Protein 2OHC (pdb70)

Foldseek 3Di:
DQWAAEVHWIKDFPPPDDLVRCCVVQVAFDDDPSHTYHYLLSVLLCVVVVGMGTPDPCPNVVSCVVVDPQNSLVSNLLSVVQWDWDDDDQWIWTDNPPDDTAIEHEFDQQAKDFVVCLVPPPHQWYWYADPVRRIWIKGKDWDPQAADADADQAAFAWDDDPNFIWTALPGDVQAAPDDPRIGTHDVLSNCRRNVNQPPDWVSVVVNVCRVRRWRWAAPVVLVARTFICSYPPPPGRQEGEHEDDRMDGCVSVVSQQVSQVVVNHWYKYWYQDPNRIIIMTIHIDDPSD/DWEAEPNWIKAFPPPDALVVCCVPLVAFDDDDSYTYHYLLVVLLVVVVVGMGTPDDCCNVVSCVVQDPQLSLVVNQQSVVVWDWDCDPQWIWTDDPPDDIAIEHEAEQFADDDPVCLPPPPHAWYWYQDPVRRIWIKGKDWDDAAAPADADQAAFAWDDPPNFIWTALPPDPLAADDDPRIGTHDPLSNCRNNVNCVVDFLSVVVNVLRVRHWRWDALVVQVARIQTCRYNDDPGGQEGEHEADDVHGNNVVVSQQVSQVVPNHWYKYWGQDPNRIIIMTMYIDDPHD

InterPro domains:
  IPR006676 tRNA-splicing endonuclease [PTHR21227] (204-277)
  IPR006676 tRNA-splicing endonuclease [TIGR00324] (196-284)
  IPR006677 tRNA intron endonuclease, catalytic domain-like [PF01974] (205-279)
  IPR006677 tRNA intron endonuclease, catalytic domain-like [cd22363] (204-284)
  IPR011856 tRNA endonuclease-like domain superfamily [G3DSA:3.40.1350.10] (202-287)
  IPR023516 tRNA-splicing endonuclease, archaeal long subfamily [MF_01834] (1-287)
  IPR036167 tRNA intron endonuclease, catalytic domain-like superfamily [SSF53032] (204-274)
  IPR036740 tRNA intron endonuclease, N-terminal domain superfamily [SSF55267] (5-65)

Secondary structure (DSSP, 8-state):
--EEEETTEEEEESTT--HHHHHHHH---EEETTEEE--HHHHHHHHHTT-EEESSTTHHHHHHHHS-HHHHHHHHHHHTTT-EEEEETTEEEEESSSS--EEEEE--TT-EE-HHHHHS---SEEEEE-TTS-EEEEEEEE------S---------EEETTEEEEETTS-TTSSEEETTEEEE-HHHHHHHTT-TTSSHHHHHHHHHHHTT-EEEE-GGGTSSEEEESSTT-SS-SEEEEEPPSSEEHHHHHHHHHHHHHTT-EEEEEEEETTEEEEEEEEE-SS--/--EEETTEEEEESTT--HHHHHHHH--SEESSSSEE--HHHHHHHHTTTSEEESSSSHHHHHHHHS-HHHHHHHHHHHHHT-EEEE-SSEEEEESTTSPPEEEEE--TT-B--HHHHHH---SEEEEE-TTS-EEEEEEEEE-----PPP-------EEETTEEEE-TTS-TTSSEEETTEEEE-HHHHHHHTT-TTSSHHHHHHHHHHHTT-EEEE-GGGTSSEEEE-STT-SS-SEEEEE--SS-BHHHHHHHHHHHHHTT-EEEEEEEETTEEEEEEEEEE-S--

B-factor: mean 44.91, std 13.67, range [9.48, 86.43]

Radius of gyration: 30.55 Å; Cα contacts (8 Å, |Δi|>4): 1160; chains: 2; bounding box: 62×42×110 Å

Nearest PDB structures (foldseek):
  2ohe-assembly1_A  TM=9.895E-01  e=1.318E-57  Thermoplasma acidophilum DSM 1728
  5x89-assembly1_A-2  TM=7.794E-01  e=1.316E-18  Methanopyrus kandleri AV19
  1rlv-assembly1_A  TM=7.421E-01  e=1.592E-17  Archaeoglobus fulgidus
  3p1y-assembly2_D  TM=7.528E-01  e=4.115E-17  Archaeoglobus fulgidus
  1r0v-assembly2_D  TM=7.582E-01  e=2.329E-15  Archaeoglobus fulgidus DSM 4304

Structure (mmCIF, N/CA/C/O backbone):
data_2OHC
#
_entry.id   2OHC
#
_cell.length_a   57.170
_cell.length_b   57.170
_cell.length_c   459.910
_cell.angle_alpha   90.00
_cell.angle_beta   90.00
_cell.angle_gamma   90.00
#
_symmetry.space_group_name_H-M   'P 43 21 2'
#
loop_
_entity.id
_entity.type
_entity.pdbx_description
1 polymer 'tRNA-splicing endonuclease'
2 water water
#
loop_
_atom_site.group_PDB
_atom_site.id
_atom_site.type_symbol
_atom_site.label_atom_id
_atom_site.label_alt_id
_atom_site.label_comp_id
_atom_site.label_asym_id
_atom_site.label_entity_id
_atom_site.label_seq_id
_atom_site.pdbx_PDB_ins_code
_atom_site.Cartn_x
_atom_site.Cartn_y
_atom_site.Cartn_z
_atom_site.occupancy
_atom_site.B_iso_or_equiv
_atom_site.auth_seq_id
_atom_site.auth_comp_id
_atom_site.auth_asym_id
_atom_site.auth_atom_id
_atom_site.pdbx_PDB_model_num
ATOM 1 N N . MET A 1 1 ? 10.012 43.678 -498.533 1.00 56.19 1 MET A N 1
ATOM 2 C CA . MET A 1 1 ? 11.100 43.420 -499.518 1.00 55.11 1 MET A CA 1
ATOM 3 C C . MET A 1 1 ? 12.373 44.158 -499.120 1.00 55.20 1 MET A C 1
ATOM 4 O O . MET A 1 1 ? 12.345 45.076 -498.295 1.00 54.21 1 MET A O 1
ATOM 9 N N . GLU A 1 2 ? 13.494 43.741 -499.701 1.00 55.22 2 GLU A N 1
ATOM 10 C CA . GLU A 1 2 ? 14.767 44.393 -499.439 1.00 54.84 2 GLU A CA 1
ATOM 11 C C . GLU A 1 2 ? 14.763 45.570 -500.400 1.00 53.79 2 GLU A C 1
ATOM 12 O O . GLU A 1 2 ? 13.963 45.594 -501.339 1.00 54.45 2 GLU A O 1
ATOM 18 N N . GLN A 1 3 ? 15.638 46.544 -500.182 1.00 51.94 3 GLN A N 1
ATOM 19 C CA . GLN A 1 3 ? 15.642 47.716 -501.040 1.00 49.90 3 GLN A CA 1
ATOM 20 C C . GLN A 1 3 ? 17.008 48.265 -501.405 1.00 49.25 3 GLN A C 1
ATOM 21 O O . GLN A 1 3 ? 18.046 47.706 -501.048 1.00 48.51 3 GLN A O 1
ATOM 27 N N . GLY A 1 4 ? 16.986 49.383 -502.122 1.00 48.30 4 GLY A N 1
ATOM 28 C CA . GLY A 1 4 ? 18.213 50.026 -502.546 1.00 48.39 4 GLY A CA 1
ATOM 29 C C . GLY A 1 4 ? 17.921 51.431 -503.022 1.00 49.15 4 GLY A C 1
ATOM 30 O O . GLY A 1 4 ? 16.816 51.944 -502.821 1.00 48.63 4 GLY A O 1
ATOM 31 N N . ILE A 1 5 ? 18.907 52.057 -503.656 1.00 49.48 5 ILE A N 1
ATOM 32 C CA . ILE A 1 5 ? 18.738 53.415 -504.158 1.00 51.17 5 ILE A CA 1
ATOM 33 C C . ILE A 1 5 ? 19.555 53.660 -505.415 1.00 52.38 5 ILE A C 1
ATOM 34 O O . ILE A 1 5 ? 20.704 53.229 -505.505 1.00 52.37 5 ILE A O 1
ATOM 39 N N . CYS A 1 6 ? 18.937 54.336 -506.383 1.00 54.55 6 CYS A N 1
ATOM 40 C CA . CYS A 1 6 ? 19.579 54.685 -507.652 1.00 57.57 6 CYS A CA 1
ATOM 41 C C . CYS A 1 6 ? 19.625 56.196 -507.695 1.00 59.02 6 CYS A C 1
ATOM 42 O O . CYS A 1 6 ? 18.596 56.858 -507.862 1.00 59.65 6 CYS A O 1
ATOM 45 N N . GLY A 1 7 ? 20.820 56.747 -507.544 1.00 59.71 7 GLY A N 1
ATOM 46 C CA . GLY A 1 7 ? 20.929 58.186 -507.539 1.00 60.73 7 GLY A CA 1
ATOM 47 C C . GLY A 1 7 ? 20.192 58.626 -506.293 1.00 61.45 7 GLY A C 1
ATOM 48 O O . GLY A 1 7 ? 20.792 58.736 -505.223 1.00 62.91 7 GLY A O 1
ATOM 49 N N . SER A 1 8 ? 18.889 58.854 -506.417 1.00 59.97 8 SER A N 1
ATOM 50 C CA . SER A 1 8 ? 18.095 59.274 -505.271 1.00 59.38 8 SER A CA 1
ATOM 51 C C . SER A 1 8 ? 16.725 58.612 -505.302 1.00 58.43 8 SER A C 1
ATOM 52 O O . SER A 1 8 ? 15.769 59.095 -504.689 1.00 58.81 8 SER A O 1
ATOM 55 N N . HIS A 1 9 ? 16.636 57.496 -506.014 1.00 56.23 9 HIS A N 1
ATOM 56 C CA . HIS A 1 9 ? 15.378 56.777 -506.133 1.00 53.44 9 HIS A CA 1
ATOM 57 C C . HIS A 1 9 ? 15.396 55.480 -505.335 1.00 50.86 9 HIS A C 1
ATOM 58 O O . HIS A 1 9 ? 16.360 54.715 -505.391 1.00 48.38 9 HIS A O 1
ATOM 65 N N . VAL A 1 10 ? 14.328 55.241 -504.585 1.00 48.48 10 VAL A N 1
ATOM 66 C CA . VAL A 1 10 ? 14.234 54.024 -503.794 1.00 47.47 10 VAL A CA 1
ATOM 67 C C . VAL A 1 10 ? 13.521 52.937 -504.574 1.00 46.18 10 VAL A C 1
ATOM 68 O O . VAL A 1 10 ? 12.477 53.174 -505.178 1.00 46.38 10 VAL A O 1
ATOM 72 N N . PHE A 1 11 ? 14.090 51.740 -504.547 1.00 44.52 11 PHE A N 1
ATOM 73 C CA . PHE A 1 11 ? 13.506 50.603 -505.235 1.00 42.84 11 PHE A CA 1
ATOM 74 C C . PHE A 1 11 ? 13.504 49.405 -504.297 1.00 43.90 11 PHE A C 1
ATOM 75 O O . PHE A 1 11 ? 14.402 49.245 -503.468 1.00 44.39 11 PHE A O 1
ATOM 83 N N . PHE A 1 12 ? 12.494 48.560 -504.434 1.00 44.51 12 PHE A N 1
ATOM 84 C CA . PHE A 1 12 ? 12.394 47.375 -503.607 1.00 45.19 12 PHE A CA 1
ATOM 85 C C . PHE A 1 12 ? 12.631 46.150 -504.475 1.00 45.28 12 PHE A C 1
ATOM 86 O O . PHE A 1 12 ? 12.208 46.111 -505.628 1.00 45.88 12 PHE A O 1
ATOM 94 N N . ILE A 1 13 ? 13.311 45.150 -503.926 1.00 45.19 13 ILE A N 1
ATOM 95 C CA . ILE A 1 13 ? 13.585 43.936 -504.682 1.00 45.13 13 ILE A CA 1
ATOM 96 C C . ILE A 1 13 ? 12.379 43.006 -504.593 1.00 43.97 13 ILE A C 1
ATOM 97 O O . ILE A 1 13 ? 11.899 42.690 -503.512 1.00 45.20 13 ILE A O 1
ATOM 102 N N . GLU A 1 14 ? 11.898 42.592 -505.758 1.00 44.05 14 GLU A N 1
ATOM 103 C CA . GLU A 1 14 ? 10.725 41.739 -505.898 1.00 45.32 14 GLU A CA 1
ATOM 104 C C . GLU A 1 14 ? 10.935 40.261 -505.601 1.00 45.16 14 GLU A C 1
ATOM 105 O O . GLU A 1 14 ? 12.060 39.783 -505.459 1.00 44.14 14 GLU A O 1
ATOM 111 N N . ASP A 1 15 ? 9.816 39.546 -505.524 1.00 45.66 15 ASP A N 1
ATOM 112 C CA . ASP A 1 15 ? 9.795 38.109 -505.297 1.00 45.54 15 ASP A CA 1
ATOM 113 C C . ASP A 1 15 ? 10.676 37.649 -504.136 1.00 45.02 15 ASP A C 1
ATOM 114 O O . ASP A 1 15 ? 11.210 36.538 -504.142 1.00 44.03 15 ASP A O 1
ATOM 119 N N . GLY A 1 16 ? 10.821 38.517 -503.142 1.00 43.71 16 GLY A N 1
ATOM 120 C CA . GLY A 1 16 ? 11.613 38.186 -501.974 1.00 42.56 16 GLY A CA 1
ATOM 121 C C . GLY A 1 16 ? 13.034 37.739 -502.236 1.00 42.19 16 GLY A C 1
ATOM 122 O O . GLY A 1 16 ? 13.534 36.826 -501.580 1.00 43.61 16 GLY A O 1
ATOM 123 N N . LYS A 1 17 ? 13.697 38.375 -503.191 1.00 41.29 17 LYS A N 1
ATOM 124 C CA . LYS A 1 17 ? 15.068 38.020 -503.498 1.00 38.87 17 LYS A CA 1
ATOM 125 C C . LYS A 1 17 ? 16.016 38.783 -502.583 1.00 37.77 17 LYS A C 1
ATOM 126 O O . LYS A 1 17 ? 15.671 39.826 -502.037 1.00 37.82 17 LYS A O 1
ATOM 132 N N . SER A 1 18 ? 17.215 38.253 -502.411 1.00 37.44 18 SER A N 1
ATOM 133 C CA . SER A 1 18 ? 18.207 38.904 -501.574 1.00 37.55 18 SER A CA 1
ATOM 134 C C . SER A 1 18 ? 19.038 39.828 -502.456 1.00 37.60 18 SER A C 1
ATOM 135 O O . SER A 1 18 ? 19.104 39.647 -503.673 1.00 36.96 18 SER A O 1
ATOM 138 N N . LYS A 1 19 ? 19.668 40.820 -501.837 1.00 38.82 19 LYS A N 1
ATOM 139 C CA . LYS A 1 19 ? 20.502 41.759 -502.565 1.00 38.48 19 LYS A CA 1
ATOM 140 C C . LYS A 1 19 ? 21.696 41.010 -503.126 1.00 39.95 19 LYS A C 1
ATOM 141 O O . LYS A 1 19 ? 22.149 41.281 -504.237 1.00 41.95 19 LYS A O 1
ATOM 147 N N . ASN A 1 20 ? 22.212 40.058 -502.364 1.00 40.20 20 ASN A N 1
ATOM 148 C CA . ASN A 1 20 ? 23.339 39.286 -502.856 1.00 41.26 20 ASN A CA 1
ATOM 149 C C . ASN A 1 20 ? 22.895 38.436 -504.025 1.00 39.05 20 ASN A C 1
ATOM 150 O O . ASN A 1 20 ? 23.711 38.067 -504.858 1.00 39.58 20 ASN A O 1
ATOM 155 N N . TYR A 1 21 ? 21.601 38.129 -504.088 1.00 38.19 21 TYR A N 1
ATOM 156 C CA . TYR A 1 21 ? 21.071 37.324 -505.187 1.00 38.07 21 TYR A CA 1
ATOM 157 C C . TYR A 1 21 ? 21.145 38.143 -506.466 1.00 37.73 21 TYR A C 1
ATOM 158 O O . TYR A 1 21 ? 21.596 37.665 -507.508 1.00 39.23 21 TYR A O 1
ATOM 167 N N . ILE A 1 22 ? 20.700 39.386 -506.380 1.00 37.32 22 ILE A N 1
ATOM 168 C CA . ILE A 1 22 ? 20.738 40.283 -507.526 1.00 37.08 22 ILE A CA 1
ATOM 169 C C . ILE A 1 22 ? 22.186 40.437 -507.992 1.00 35.42 22 ILE A C 1
ATOM 170 O O . ILE A 1 22 ? 22.492 40.265 -509.174 1.00 35.34 22 ILE A O 1
ATOM 175 N N . ILE A 1 23 ? 23.071 40.758 -507.053 1.00 34.08 23 ILE A N 1
ATOM 176 C CA . ILE A 1 23 ? 24.479 40.938 -507.364 1.00 34.87 23 ILE A CA 1
ATOM 177 C C . ILE A 1 23 ? 25.058 39.669 -507.983 1.00 35.13 23 ILE A C 1
ATOM 178 O O . ILE A 1 23 ? 25.840 39.722 -508.935 1.00 34.58 23 ILE A O 1
ATOM 183 N N . GLY A 1 24 ? 24.660 38.524 -507.441 1.00 34.37 24 GLY A N 1
ATOM 184 C CA . GLY A 1 24 ? 25.159 37.272 -507.956 1.00 33.53 24 GLY A CA 1
ATOM 185 C C . GLY A 1 24 ? 24.702 36.972 -509.368 1.00 33.54 24 GLY A C 1
ATOM 186 O O . GLY A 1 24 ? 25.517 36.645 -510.236 1.00 31.75 24 GLY A O 1
ATOM 187 N N . LYS A 1 25 ? 23.397 37.078 -509.606 1.00 34.01 25 LYS A N 1
ATOM 188 C CA . LYS A 1 25 ? 22.851 36.781 -510.927 1.00 35.19 25 LYS A CA 1
ATOM 189 C C . LYS A 1 25 ? 23.142 37.826 -511.995 1.00 35.80 25 LYS A C 1
ATOM 190 O O . LYS A 1 25 ? 23.633 37.493 -513.067 1.00 34.49 25 LYS A O 1
ATOM 196 N N . TYR A 1 26 ? 22.851 39.090 -511.715 1.00 36.97 26 TYR A N 1
ATOM 197 C CA . TYR A 1 26 ? 23.066 40.112 -512.730 1.00 39.31 26 TYR A CA 1
ATOM 198 C C . TYR A 1 26 ? 24.431 40.792 -512.714 1.00 40.31 26 TYR A C 1
ATOM 199 O O . TYR A 1 26 ? 24.748 41.578 -513.608 1.00 38.54 26 TYR A O 1
ATOM 208 N N . LYS A 1 27 ? 25.241 40.479 -511.709 1.00 43.27 27 LYS A N 1
ATOM 209 C CA . LYS A 1 27 ? 26.575 41.050 -511.606 1.00 45.55 27 LYS A CA 1
ATOM 210 C C . LYS A 1 27 ? 26.620 42.577 -511.590 1.00 46.62 27 LYS A C 1
ATOM 211 O O . LYS A 1 27 ? 27.470 43.177 -512.258 1.00 45.84 27 LYS A O 1
ATOM 217 N N . ILE A 1 28 ? 25.707 43.208 -510.855 1.00 47.22 28 ILE A N 1
ATOM 218 C CA . ILE A 1 28 ? 25.715 44.664 -510.763 1.00 49.01 28 ILE A CA 1
ATOM 219 C C . ILE A 1 28 ? 25.341 45.142 -509.363 1.00 49.85 28 ILE A C 1
ATOM 220 O O . ILE A 1 28 ? 24.697 44.421 -508.601 1.00 49.06 28 ILE A O 1
ATOM 225 N N . GLY A 1 29 ? 25.762 46.361 -509.036 1.00 51.00 29 GLY A N 1
ATOM 226 C CA . GLY A 1 29 ? 25.464 46.931 -507.736 1.00 51.86 29 GLY A CA 1
ATOM 227 C C . GLY A 1 29 ? 26.373 46.450 -506.622 1.00 53.54 29 GLY A C 1
ATOM 228 O O . GLY A 1 29 ? 26.990 45.389 -506.714 1.00 53.84 29 GLY A O 1
ATOM 229 N N . TYR A 1 30 ? 26.461 47.249 -505.565 1.00 54.97 30 TYR A N 1
ATOM 230 C CA . TYR A 1 30 ? 27.273 46.914 -504.403 1.00 55.25 30 TYR A CA 1
ATOM 231 C C . TYR A 1 30 ? 26.473 47.256 -503.162 1.00 56.31 30 TYR A C 1
ATOM 232 O O . TYR A 1 30 ? 25.626 48.147 -503.190 1.00 56.32 30 TYR A O 1
ATOM 241 N N . LEU A 1 31 ? 26.744 46.546 -502.072 1.00 58.16 31 LEU A N 1
ATOM 242 C CA . LEU A 1 31 ? 26.040 46.787 -500.822 1.00 58.00 31 LEU A CA 1
ATOM 243 C C . LEU A 1 31 ? 26.575 48.018 -500.104 1.00 58.53 31 LEU A C 1
ATOM 244 O O . LEU A 1 31 ? 27.766 48.337 -500.174 1.00 58.01 31 LEU A O 1
ATOM 249 N N . SER A 1 32 ? 25.670 48.715 -499.428 1.00 58.78 32 SER A N 1
ATOM 250 C CA . SER A 1 32 ? 26.016 49.910 -498.677 1.00 59.19 32 SER A CA 1
ATOM 251 C C . SER A 1 32 ? 24.957 50.168 -497.614 1.00 59.56 32 SER A C 1
ATOM 252 O O . SER A 1 32 ? 23.880 50.705 -497.901 1.00 60.35 32 SER A O 1
ATOM 255 N N . GLY A 1 33 ? 25.268 49.757 -496.388 1.00 59.52 33 GLY A N 1
ATOM 256 C CA . GLY A 1 33 ? 24.361 49.963 -495.277 1.00 58.85 33 GLY A CA 1
ATOM 257 C C . GLY A 1 33 ? 22.964 49.418 -495.471 1.00 58.74 33 GLY A C 1
ATOM 258 O O . GLY A 1 33 ? 21.977 50.141 -495.273 1.00 58.68 33 GLY A O 1
ATOM 259 N N . ASP A 1 34 ? 22.880 48.148 -495.863 1.00 58.05 34 ASP A N 1
ATOM 260 C CA . ASP A 1 34 ? 21.599 47.478 -496.062 1.00 58.24 34 ASP A CA 1
ATOM 261 C C . ASP A 1 34 ? 20.853 47.920 -497.333 1.00 57.85 34 ASP A C 1
ATOM 262 O O . ASP A 1 34 ? 19.787 47.391 -497.654 1.00 57.34 34 ASP A O 1
ATOM 267 N N . ASN A 1 35 ? 21.414 48.889 -498.051 1.00 56.56 35 ASN A N 1
ATOM 268 C CA . ASN A 1 35 ? 20.810 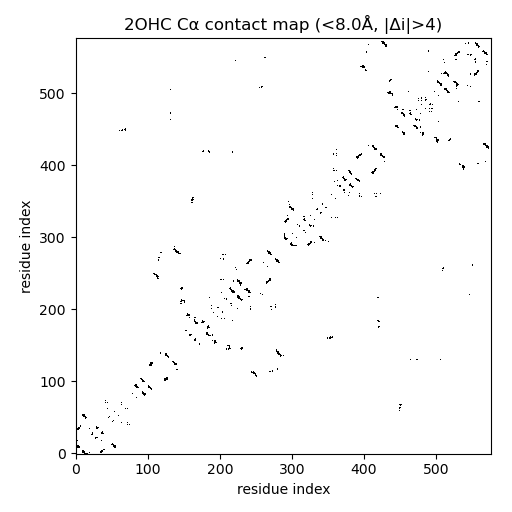49.369 -499.294 1.00 54.60 35 ASN A CA 1
ATOM 269 C C . ASN A 1 35 ? 21.624 48.866 -500.478 1.00 52.12 35 ASN A C 1
ATOM 270 O O . ASN A 1 35 ? 22.854 48.967 -500.469 1.00 51.96 35 ASN A O 1
ATOM 275 N N . LEU A 1 36 ? 20.956 48.308 -501.485 1.00 49.33 36 LEU A N 1
ATOM 276 C CA . LEU A 1 36 ? 21.677 47.867 -502.673 1.00 46.34 36 LEU A CA 1
ATOM 277 C C . LEU A 1 36 ? 21.754 49.117 -503.534 1.00 44.51 36 LEU A C 1
ATOM 278 O O . LEU A 1 36 ? 20.729 49.739 -503.815 1.00 42.69 36 LEU A O 1
ATOM 283 N N . ILE A 1 37 ? 22.963 49.501 -503.931 1.00 43.23 37 ILE A N 1
ATOM 284 C CA . ILE A 1 37 ? 23.136 50.698 -504.744 1.00 42.76 37 ILE A CA 1
ATOM 285 C C . ILE A 1 37 ? 23.408 50.394 -506.205 1.00 42.18 37 ILE A C 1
ATOM 286 O O . ILE A 1 37 ? 24.341 49.656 -506.544 1.00 41.42 37 ILE A O 1
ATOM 291 N N . LEU A 1 38 ? 22.582 50.991 -507.061 1.00 40.43 38 LEU A N 1
ATOM 292 C CA . LEU A 1 38 ? 22.676 50.816 -508.508 1.00 39.05 38 LEU A CA 1
ATOM 293 C C . LEU A 1 38 ? 22.675 52.163 -509.229 1.00 38.63 38 LEU A C 1
ATOM 294 O O . LEU A 1 38 ? 22.045 53.122 -508.774 1.00 36.54 38 LEU A O 1
ATOM 299 N N . ASP A 1 39 ? 23.388 52.219 -510.355 1.00 38.30 39 ASP A N 1
ATOM 300 C CA . ASP A 1 39 ? 23.459 53.416 -511.187 1.00 38.30 39 ASP A CA 1
ATOM 301 C C . ASP A 1 39 ? 22.216 53.381 -512.087 1.00 36.88 39 ASP A C 1
ATOM 302 O O . ASP A 1 39 ? 21.535 52.359 -512.167 1.00 36.27 39 ASP A O 1
ATOM 307 N N . PRO A 1 40 ? 21.907 54.484 -512.781 1.00 36.92 40 PRO A N 1
ATOM 308 C CA . PRO A 1 40 ? 20.718 54.471 -513.643 1.00 37.63 40 PRO A CA 1
ATOM 309 C C . PRO A 1 40 ? 20.575 53.250 -514.559 1.00 38.32 40 PRO A C 1
ATOM 310 O O . PRO A 1 40 ? 19.543 52.572 -514.548 1.00 39.17 40 PRO A O 1
ATOM 314 N N . TYR A 1 41 ? 21.607 52.954 -515.337 1.00 38.70 41 TYR A N 1
ATOM 315 C CA . TYR A 1 41 ? 21.558 51.806 -516.240 1.00 39.07 41 TYR A CA 1
ATOM 316 C C . TYR A 1 41 ? 21.131 50.522 -515.531 1.00 39.12 41 TYR A C 1
ATOM 317 O O . TYR A 1 41 ? 20.174 49.867 -515.941 1.00 39.33 41 TYR A O 1
ATOM 326 N N . GLU A 1 42 ? 21.850 50.167 -514.472 1.00 38.78 42 GLU A N 1
ATOM 327 C CA . GLU A 1 42 ? 21.564 48.958 -513.707 1.00 37.99 42 GLU A CA 1
ATOM 328 C C . GLU A 1 42 ? 20.127 48.967 -513.200 1.00 38.44 42 GLU A C 1
ATOM 329 O O . GLU A 1 42 ? 19.423 47.956 -513.249 1.00 37.18 42 GLU A O 1
ATOM 335 N N . CYS A 1 43 ? 19.709 50.124 -512.707 1.00 39.50 43 CYS A N 1
ATOM 336 C CA . CYS A 1 43 ? 18.366 50.313 -512.193 1.00 40.14 43 CYS A CA 1
ATOM 337 C C . CYS A 1 43 ? 17.345 49.982 -513.283 1.00 39.10 43 CYS A C 1
ATOM 338 O O . CYS A 1 43 ? 16.540 49.071 -513.126 1.00 37.95 43 CYS A O 1
ATOM 341 N N . LEU A 1 44 ? 17.379 50.729 -514.388 1.00 39.01 44 LEU A N 1
ATOM 342 C CA . LEU A 1 44 ? 16.441 50.499 -515.494 1.00 36.59 44 LEU A CA 1
ATOM 343 C C . LEU A 1 44 ? 16.489 49.050 -515.943 1.00 35.63 44 LEU A C 1
ATOM 344 O O . LEU A 1 44 ? 15.461 48.436 -516.197 1.00 35.25 44 LEU A O 1
ATOM 349 N N . TYR A 1 45 ? 17.698 48.511 -516.032 1.00 35.33 45 TYR A N 1
ATOM 350 C CA . TYR A 1 45 ? 17.911 47.134 -516.455 1.00 36.15 45 TYR A CA 1
ATOM 351 C C . TYR A 1 45 ? 17.129 46.136 -515.582 1.00 35.42 45 TYR A C 1
ATOM 352 O O . TYR A 1 45 ? 16.406 45.277 -516.101 1.00 34.59 45 TYR A O 1
ATOM 361 N N . LEU A 1 46 ? 17.268 46.255 -514.262 1.00 34.74 46 LEU A N 1
ATOM 362 C CA . LEU A 1 46 ? 16.576 45.352 -513.346 1.00 35.17 46 LEU A CA 1
ATOM 363 C C . LEU A 1 46 ? 15.069 45.543 -513.383 1.00 35.01 46 LEU A C 1
ATOM 364 O O . LEU A 1 46 ? 14.306 44.577 -513.292 1.00 33.43 46 LEU A O 1
ATOM 369 N N . TYR A 1 47 ? 14.643 46.794 -513.504 1.00 34.46 47 TYR A N 1
ATOM 370 C CA . TYR A 1 47 ? 13.225 47.092 -513.558 1.00 35.65 47 TYR A CA 1
ATOM 371 C C . TYR A 1 47 ? 12.601 46.384 -514.754 1.00 35.97 47 TYR A C 1
ATOM 372 O O . TYR A 1 47 ? 11.592 45.696 -514.608 1.00 35.01 47 TYR A O 1
ATOM 381 N N . PHE A 1 48 ? 13.206 46.551 -515.932 1.00 35.32 48 PHE A N 1
ATOM 382 C CA . PHE A 1 48 ? 12.700 45.914 -517.150 1.00 35.50 48 PHE A CA 1
ATOM 383 C C . PHE A 1 48 ? 12.672 44.395 -517.041 1.00 37.45 48 PHE A C 1
ATOM 384 O O . PHE A 1 48 ? 12.000 43.723 -517.829 1.00 39.76 48 PHE A O 1
ATOM 392 N N . LYS A 1 49 ? 13.423 43.857 -516.084 1.00 38.79 49 LYS A N 1
ATOM 393 C CA . LYS A 1 49 ? 13.463 42.414 -515.857 1.00 39.87 49 LYS A CA 1
ATOM 394 C C . LYS A 1 49 ? 12.337 42.061 -514.892 1.00 40.59 49 LYS A C 1
ATOM 395 O O . LYS A 1 49 ? 12.121 40.891 -514.567 1.00 42.08 49 LYS A O 1
ATOM 401 N N . GLY A 1 50 ? 11.627 43.088 -514.436 1.00 39.99 50 GLY A N 1
ATOM 402 C CA . GLY A 1 50 ? 10.541 42.887 -513.496 1.00 40.19 50 GLY A CA 1
ATOM 403 C C . GLY A 1 50 ? 11.034 42.457 -512.123 1.00 41.35 50 GLY A C 1
ATOM 404 O O . GLY A 1 50 ? 10.251 41.940 -511.323 1.00 42.09 50 GLY A O 1
ATOM 405 N N . ARG A 1 51 ? 12.320 42.675 -511.842 1.00 41.87 51 ARG A N 1
ATOM 406 C CA . ARG A 1 51 ? 12.912 42.284 -510.561 1.00 42.53 51 ARG A CA 1
ATOM 407 C C . ARG A 1 51 ? 12.856 43.333 -509.454 1.00 42.88 51 ARG A C 1
ATOM 408 O O . ARG A 1 51 ? 13.017 43.003 -508.281 1.00 42.65 51 ARG A O 1
ATOM 416 N N . ILE A 1 52 ? 12.644 44.592 -509.820 1.00 42.54 52 ILE A N 1
ATOM 417 C CA . ILE A 1 52 ? 12.561 45.652 -508.827 1.00 42.54 52 ILE A CA 1
ATOM 418 C C . ILE A 1 52 ? 11.360 46.535 -509.109 1.00 45.62 52 ILE A C 1
ATOM 419 O O . ILE A 1 52 ? 10.813 46.528 -510.212 1.00 45.84 52 ILE A O 1
ATOM 424 N N . SER A 1 53 ? 10.950 47.290 -508.099 1.00 47.77 53 SER A N 1
ATOM 425 C CA . SER A 1 53 ? 9.833 48.211 -508.232 1.00 49.57 53 SER A CA 1
ATOM 426 C C . SER A 1 53 ? 10.246 49.492 -507.529 1.00 49.13 53 SER A C 1
ATOM 427 O O . SER A 1 53 ? 11.051 49.470 -506.596 1.00 50.24 53 SER A O 1
ATOM 430 N N . PHE A 1 54 ? 9.708 50.613 -507.984 1.00 49.97 54 PHE A N 1
ATOM 431 C CA . PHE A 1 54 ? 10.058 51.896 -507.402 1.00 50.78 54 PHE A CA 1
ATOM 432 C C . PHE A 1 54 ? 9.020 52.400 -506.416 1.00 50.91 54 PHE A C 1
ATOM 433 O O . PHE A 1 54 ? 7.813 52.261 -506.628 1.00 50.98 54 PHE A O 1
ATOM 441 N N . GLN A 1 55 ? 9.505 52.975 -505.325 1.00 50.62 55 GLN A N 1
ATOM 442 C CA . GLN A 1 55 ? 8.626 53.519 -504.311 1.00 51.99 55 GLN A CA 1
ATOM 443 C C . GLN A 1 55 ? 7.835 54.630 -504.987 1.00 53.26 55 GLN A C 1
ATOM 444 O O . GLN A 1 55 ? 6.599 54.636 -504.972 1.00 54.40 55 GLN A O 1
ATOM 450 N N . ASN A 1 56 ? 8.562 55.556 -505.605 1.00 53.48 56 ASN A N 1
ATOM 451 C CA . ASN A 1 56 ? 7.947 56.678 -506.295 1.00 53.36 56 ASN A CA 1
ATOM 452 C C . ASN A 1 56 ? 7.595 56.289 -507.727 1.00 54.11 56 ASN A C 1
ATOM 453 O O . ASN A 1 56 ? 8.452 55.828 -508.484 1.00 54.13 56 ASN A O 1
ATOM 458 N N . SER A 1 57 ? 6.335 56.492 -508.097 1.00 54.14 57 SER A N 1
ATOM 459 C CA . SER A 1 57 ? 5.855 56.142 -509.429 1.00 53.71 57 SER A CA 1
ATOM 460 C C . SER A 1 57 ? 6.538 56.893 -510.579 1.00 53.71 57 SER A C 1
ATOM 461 O O . SER A 1 57 ? 6.593 56.392 -511.704 1.00 54.30 57 SER A O 1
ATOM 464 N N . ASP A 1 58 ? 7.066 58.082 -510.302 1.00 53.00 58 ASP A N 1
ATOM 465 C CA . ASP A 1 58 ? 7.724 58.868 -511.340 1.00 52.74 58 ASP A CA 1
ATOM 466 C C . ASP A 1 58 ? 9.215 58.591 -511.465 1.00 51.96 58 ASP A C 1
ATOM 467 O O . ASP A 1 58 ? 9.908 59.238 -512.254 1.00 52.00 58 ASP A O 1
ATOM 472 N N . SER A 1 59 ? 9.714 57.627 -510.701 1.00 49.67 59 SER A N 1
ATOM 473 C CA . SER A 1 59 ? 11.130 57.312 -510.754 1.00 47.55 59 SER A CA 1
ATOM 474 C C . SER A 1 59 ? 11.523 56.606 -512.041 1.00 45.59 59 SER A C 1
ATOM 475 O O . SER A 1 59 ? 12.614 56.826 -512.570 1.00 43.99 59 SER A O 1
ATOM 478 N N . PHE A 1 60 ? 10.636 55.762 -512.554 1.00 44.16 60 PHE A N 1
ATOM 479 C CA . PHE A 1 60 ? 10.942 55.050 -513.781 1.00 42.52 60 PHE A CA 1
ATOM 480 C C . PHE A 1 60 ? 11.221 56.002 -514.931 1.00 41.97 60 PHE A C 1
ATOM 481 O O . PHE A 1 60 ? 12.321 56.008 -515.479 1.00 43.19 60 PHE A O 1
ATOM 489 N N . ARG A 1 61 ? 10.241 56.813 -515.304 1.00 42.45 61 ARG A N 1
ATOM 490 C CA . ARG A 1 61 ? 10.464 57.728 -516.415 1.00 43.15 61 ARG A CA 1
ATOM 491 C C . ARG A 1 61 ? 11.601 58.706 -516.179 1.00 42.73 61 ARG A C 1
ATOM 492 O O . ARG A 1 61 ? 12.304 59.060 -517.118 1.00 42.73 61 ARG A O 1
ATOM 500 N N . ASP A 1 62 ? 11.795 59.152 -514.944 1.00 42.94 62 ASP A N 1
ATOM 501 C CA . ASP A 1 62 ? 12.891 60.078 -514.689 1.00 44.15 62 ASP A CA 1
ATOM 502 C C . ASP A 1 62 ? 14.221 59.409 -515.031 1.00 43.03 62 ASP A C 1
ATOM 503 O O . ASP A 1 62 ? 15.074 60.012 -515.670 1.00 43.39 62 ASP A O 1
ATOM 508 N N . LEU A 1 63 ? 14.399 58.161 -514.613 1.00 40.79 63 LEU A N 1
ATOM 509 C CA . LEU A 1 63 ? 15.636 57.453 -514.909 1.00 39.64 63 LEU A CA 1
ATOM 510 C C . LEU A 1 63 ? 15.805 57.312 -516.421 1.00 40.37 63 LEU A C 1
ATOM 511 O O . LEU A 1 63 ? 16.882 57.561 -516.969 1.00 41.04 63 LEU A O 1
ATOM 516 N N . PHE A 1 64 ? 14.731 56.909 -517.089 1.00 40.04 64 PHE A N 1
ATOM 517 C CA . PHE A 1 64 ? 14.766 56.723 -518.532 1.00 38.88 64 PHE A CA 1
ATOM 518 C C . PHE A 1 64 ? 15.048 58.019 -519.275 1.00 38.88 64 PHE A C 1
ATOM 519 O O . PHE A 1 64 ? 15.789 58.030 -520.256 1.00 40.40 64 PHE A O 1
ATOM 527 N N . ASP A 1 65 ? 14.454 59.110 -518.803 1.00 37.94 65 ASP A N 1
ATOM 528 C CA . ASP A 1 65 ? 14.654 60.418 -519.416 1.00 36.96 65 ASP A CA 1
ATOM 529 C C . ASP A 1 65 ? 16.108 60.864 -519.299 1.00 36.18 65 ASP A C 1
ATOM 530 O O . ASP A 1 65 ? 16.635 61.532 -520.188 1.00 37.74 65 ASP A O 1
ATOM 535 N N . THR A 1 66 ? 16.750 60.490 -518.197 1.00 34.87 66 THR A N 1
ATOM 536 C CA . THR A 1 66 ? 18.073 61.006 -517.869 1.00 33.19 66 THR A CA 1
ATOM 537 C C . THR A 1 66 ? 19.170 60.130 -518.465 1.00 32.32 66 THR A C 1
ATOM 538 O O . THR A 1 66 ? 19.993 60.598 -519.252 1.00 31.69 66 THR A O 1
ATOM 542 N N . VAL A 1 67 ? 19.175 58.856 -518.085 1.00 32.67 67 VAL A N 1
ATOM 543 C CA . VAL A 1 67 ? 19.501 57.781 -519.013 1.00 33.83 67 VAL A CA 1
ATOM 544 C C . VAL A 1 67 ? 18.583 57.805 -520.230 1.00 34.44 67 VAL A C 1
ATOM 545 O O . VAL A 1 67 ? 17.360 57.863 -520.096 1.00 41.65 67 VAL A O 1
ATOM 549 N N . THR A 1 68 ? 19.179 57.760 -521.417 1.00 31.89 68 THR A N 1
ATOM 550 C CA . THR A 1 68 ? 18.421 57.842 -522.660 1.00 27.94 68 THR A CA 1
ATOM 551 C C . THR A 1 68 ? 18.131 56.454 -523.221 1.00 27.18 68 THR A C 1
ATOM 552 O O . THR A 1 68 ? 18.865 55.502 -522.959 1.00 25.52 68 THR A O 1
ATOM 556 N N . PHE A 1 69 ? 17.055 56.347 -523.994 1.00 27.40 69 PHE A N 1
ATOM 557 C CA . PHE A 1 69 ? 16.740 55.111 -524.702 1.00 28.23 69 PHE A CA 1
ATOM 558 C C . PHE A 1 69 ? 17.947 54.599 -525.481 1.00 29.69 69 PHE A C 1
ATOM 559 O O . PHE A 1 69 ? 18.324 53.433 -525.365 1.00 29.87 69 PHE A O 1
ATOM 567 N N . ASP A 1 70 ? 18.549 55.479 -526.275 1.00 32.26 70 ASP A N 1
ATOM 568 C CA . ASP A 1 70 ? 19.707 55.114 -527.086 1.00 35.76 70 ASP A CA 1
ATOM 569 C C . ASP A 1 70 ? 20.825 54.484 -526.256 1.00 36.15 70 ASP A C 1
ATOM 570 O O . ASP A 1 70 ? 21.334 53.415 -526.591 1.00 35.98 70 ASP A O 1
ATOM 575 N N . ARG A 1 71 ? 21.204 55.136 -525.166 1.00 35.90 71 ARG A N 1
ATOM 576 C CA . ARG A 1 71 ? 22.274 54.599 -524.338 1.00 35.59 71 ARG A CA 1
ATOM 577 C C . ARG A 1 71 ? 21.814 53.370 -523.559 1.00 35.87 71 ARG A C 1
ATOM 578 O O . ARG A 1 71 ? 22.578 52.415 -523.367 1.00 36.16 71 ARG A O 1
ATOM 586 N N . TYR A 1 72 ? 20.566 53.388 -523.105 1.00 34.52 72 TYR A N 1
ATOM 587 C CA . TYR A 1 72 ? 20.072 52.260 -522.342 1.00 33.53 72 TYR A CA 1
ATOM 588 C C . TYR A 1 72 ? 20.121 50.972 -523.135 1.00 31.62 72 TYR A C 1
ATOM 589 O O . TYR A 1 72 ? 20.585 49.951 -522.639 1.00 32.07 72 TYR A O 1
ATOM 598 N N . VAL A 1 73 ? 19.621 51.017 -524.362 1.00 31.75 73 VAL A N 1
ATOM 599 C CA . VAL A 1 73 ? 19.606 49.833 -525.209 1.00 30.66 73 VAL A CA 1
ATOM 600 C C . VAL A 1 73 ? 21.011 49.288 -525.385 1.00 31.21 73 VAL A C 1
ATOM 601 O O . VAL A 1 73 ? 21.221 48.086 -525.290 1.00 31.98 73 VAL A O 1
ATOM 605 N N . ALA A 1 74 ? 21.975 50.172 -525.627 1.00 31.97 74 ALA A N 1
ATOM 606 C CA . ALA A 1 74 ? 23.367 49.755 -525.784 1.00 33.28 74 ALA A CA 1
ATOM 607 C C . ALA A 1 74 ? 23.809 48.975 -524.546 1.00 34.74 74 ALA A C 1
ATOM 608 O O . ALA A 1 74 ? 24.540 47.994 -524.632 1.00 35.68 74 ALA A O 1
ATOM 610 N N . TYR A 1 75 ? 23.357 49.425 -523.384 1.00 36.02 75 TYR A N 1
ATOM 611 C CA . TYR A 1 75 ? 23.691 48.763 -522.142 1.00 38.23 75 TYR A CA 1
ATOM 612 C C . TYR A 1 75 ? 22.965 47.420 -522.064 1.00 39.31 75 TYR A C 1
ATOM 613 O O . TYR A 1 75 ? 23.585 46.368 -521.929 1.00 40.09 75 TYR A O 1
ATOM 622 N N . GLU A 1 76 ? 21.647 47.458 -522.166 1.00 40.18 76 GLU A N 1
ATOM 623 C CA . GLU A 1 76 ? 20.865 46.241 -522.082 1.00 42.02 76 GLU A CA 1
ATOM 624 C C . GLU A 1 76 ? 21.407 45.147 -522.984 1.00 43.68 76 GLU A C 1
ATOM 625 O O . GLU A 1 76 ? 21.649 44.027 -522.536 1.00 45.13 76 GLU A O 1
ATOM 631 N N . ILE A 1 77 ? 21.584 45.474 -524.260 1.00 44.50 77 ILE A N 1
ATOM 632 C CA . ILE A 1 77 ? 22.098 44.515 -525.223 1.00 45.54 77 ILE A CA 1
ATOM 633 C C . ILE A 1 77 ? 23.384 43.878 -524.719 1.00 46.23 77 ILE A C 1
ATOM 634 O O . ILE A 1 77 ? 23.485 42.654 -524.647 1.00 46.63 77 ILE A O 1
ATOM 639 N N . LEU A 1 78 ? 24.356 44.706 -524.353 1.00 47.25 78 LEU A N 1
ATOM 640 C CA . LEU A 1 78 ? 25.631 44.194 -523.859 1.00 48.92 78 LEU A CA 1
ATOM 641 C C . LEU A 1 78 ? 25.454 43.237 -522.679 1.00 49.52 78 LEU A C 1
ATOM 642 O O . LEU A 1 78 ? 26.043 42.153 -522.659 1.00 50.02 78 LEU A O 1
ATOM 647 N N . LYS A 1 79 ? 24.652 43.634 -521.696 1.00 49.79 79 LYS A N 1
ATOM 648 C CA . LYS A 1 79 ? 24.406 42.779 -520.538 1.00 50.54 79 LYS A CA 1
ATOM 649 C C . LYS A 1 79 ? 23.808 41.456 -521.008 1.00 50.33 79 LYS A C 1
ATOM 650 O O . LYS A 1 79 ? 24.339 40.385 -520.714 1.00 48.75 79 LYS A O 1
ATOM 656 N N . ASN A 1 80 ? 22.706 41.541 -521.751 1.00 50.80 80 ASN A N 1
ATOM 657 C CA . ASN A 1 80 ? 22.025 40.354 -522.250 1.00 52.64 80 ASN A CA 1
ATOM 658 C C . ASN A 1 80 ? 22.900 39.520 -523.172 1.00 54.75 80 ASN A C 1
ATOM 659 O O . ASN A 1 80 ? 22.416 38.627 -523.865 1.00 55.80 80 ASN A O 1
ATOM 664 N N . LYS A 1 81 ? 24.192 39.819 -523.182 1.00 56.73 81 LYS A N 1
ATOM 665 C CA . LYS A 1 81 ? 25.138 39.084 -524.007 1.00 58.07 81 LYS A CA 1
ATOM 666 C C . LYS A 1 81 ? 26.155 38.384 -523.114 1.00 58.25 81 LYS A C 1
ATOM 667 O O . LYS A 1 81 ? 26.571 37.259 -523.390 1.00 58.94 81 LYS A O 1
ATOM 673 N N . GLY A 1 82 ? 26.545 39.057 -522.038 1.00 57.40 82 GLY A N 1
ATOM 674 C CA . GLY A 1 82 ? 27.497 38.474 -521.118 1.00 57.17 82 GLY A CA 1
ATOM 675 C C . GLY A 1 82 ? 28.500 39.457 -520.548 1.00 58.19 82 GLY A C 1
ATOM 676 O O . GLY A 1 82 ? 28.889 39.350 -519.386 1.00 57.64 82 GLY A O 1
ATOM 677 N N . TYR A 1 83 ? 28.917 40.424 -521.355 1.00 58.35 83 TYR A N 1
ATOM 678 C CA . TYR A 1 83 ? 29.904 41.395 -520.904 1.00 58.58 83 TYR A CA 1
ATOM 679 C C . TYR A 1 83 ? 29.472 42.102 -519.624 1.00 58.86 83 TYR A C 1
ATOM 680 O O . TYR A 1 83 ? 28.311 42.038 -519.229 1.00 59.13 83 TYR A O 1
ATOM 689 N N . ARG A 1 84 ? 30.422 42.765 -518.976 1.00 59.44 84 ARG A N 1
ATOM 690 C CA . ARG A 1 84 ? 30.145 43.521 -517.763 1.00 61.50 84 ARG A CA 1
ATOM 691 C C . ARG A 1 84 ? 30.327 44.977 -518.171 1.00 61.98 84 ARG A C 1
ATOM 692 O O . ARG A 1 84 ? 31.418 45.388 -518.572 1.00 61.95 84 ARG A O 1
ATOM 700 N N . VAL A 1 85 ? 29.256 45.755 -518.065 1.00 61.45 85 VAL A N 1
ATOM 701 C CA . VAL A 1 85 ? 29.292 47.146 -518.486 1.00 60.36 85 VAL A CA 1
ATOM 702 C C . VAL A 1 85 ? 29.403 48.196 -517.390 1.00 60.59 85 VAL A C 1
ATOM 703 O O . VAL A 1 85 ? 28.815 48.078 -516.324 1.00 60.96 85 VAL A O 1
ATOM 707 N N . LYS A 1 86 ? 30.159 49.241 -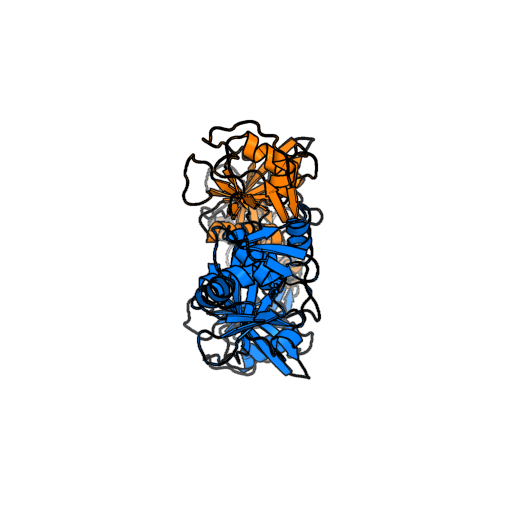517.691 1.00 62.14 86 LYS A N 1
ATOM 708 C CA . LYS A 1 86 ? 30.383 50.345 -516.776 1.00 63.84 86 LYS A CA 1
ATOM 709 C C . LYS A 1 86 ? 30.517 51.619 -517.611 1.00 64.11 86 LYS A C 1
ATOM 710 O O . LYS A 1 86 ? 31.389 51.723 -518.472 1.00 64.65 86 LYS A O 1
ATOM 716 N N . GLU A 1 87 ? 29.635 52.577 -517.361 1.00 64.27 87 GLU A N 1
ATOM 717 C CA . GLU A 1 87 ? 29.636 53.838 -518.089 1.00 64.78 87 GLU A CA 1
ATOM 718 C C . GLU A 1 87 ? 30.506 54.866 -517.395 1.00 65.50 87 GLU A C 1
ATOM 719 O O . GLU A 1 87 ? 30.738 54.791 -516.190 1.00 67.39 87 GLU A O 1
ATOM 725 N N . ASP A 1 88 ? 30.973 55.838 -518.165 1.00 65.81 88 ASP A N 1
ATOM 726 C CA . ASP A 1 88 ? 31.808 56.904 -517.638 1.00 65.83 88 ASP A CA 1
ATOM 727 C C . ASP A 1 88 ? 32.093 57.912 -518.740 1.00 65.00 88 ASP A C 1
ATOM 728 O O . ASP A 1 88 ? 32.631 57.557 -519.787 1.00 64.74 88 ASP A O 1
ATOM 733 N N . SER A 1 89 ? 31.717 59.163 -518.497 1.00 64.32 89 SER A N 1
ATOM 734 C CA . SER A 1 89 ? 31.930 60.252 -519.448 1.00 64.20 89 SER A CA 1
ATOM 735 C C . SER A 1 89 ? 31.490 59.949 -520.879 1.00 62.35 89 SER A C 1
ATOM 736 O O . SER A 1 89 ? 32.312 59.899 -521.796 1.00 61.84 89 SER A O 1
ATOM 739 N N . GLY A 1 90 ? 30.191 59.750 -521.065 1.00 60.70 90 GLY A N 1
ATOM 740 C CA . GLY A 1 90 ? 29.666 59.482 -522.393 1.00 58.78 90 GLY A CA 1
ATOM 741 C C . GLY A 1 90 ? 30.011 58.151 -523.042 1.00 56.72 90 GLY A C 1
ATOM 742 O O . GLY A 1 90 ? 29.368 57.770 -524.021 1.00 56.52 90 GLY A O 1
ATOM 743 N N . LEU A 1 91 ? 31.012 57.445 -522.523 1.00 53.97 91 LEU A N 1
ATOM 744 C CA . LEU A 1 91 ? 31.394 56.157 -523.096 1.00 51.44 91 LEU A CA 1
ATOM 745 C C . LEU A 1 91 ? 30.931 54.969 -522.269 1.00 49.46 91 LEU A C 1
ATOM 746 O O . LEU A 1 91 ? 30.710 55.077 -521.065 1.00 49.35 91 LEU A O 1
ATOM 751 N N . ILE A 1 92 ? 30.797 53.833 -522.941 1.00 47.22 92 ILE A N 1
ATOM 752 C CA . ILE A 1 92 ? 30.373 52.589 -522.324 1.00 46.82 92 ILE A CA 1
ATOM 753 C C . ILE A 1 92 ? 31.520 51.610 -522.476 1.00 49.09 92 ILE A C 1
ATOM 754 O O . ILE A 1 92 ? 32.051 51.439 -523.575 1.00 50.76 92 ILE A O 1
ATOM 759 N N . TYR A 1 93 ? 31.899 50.973 -521.370 1.00 51.73 93 TYR A N 1
ATOM 760 C CA . TYR A 1 93 ? 32.998 50.008 -521.354 1.00 52.54 93 TYR A CA 1
ATOM 761 C C . TYR A 1 93 ? 32.453 48.612 -521.111 1.00 53.52 93 TYR A C 1
ATOM 762 O O . TYR A 1 93 ? 31.534 48.440 -520.314 1.00 55.18 93 TYR A O 1
ATOM 771 N N . PHE A 1 94 ? 33.013 47.616 -521.790 1.00 54.10 94 PHE A N 1
ATOM 772 C CA . PHE A 1 94 ? 32.537 46.248 -521.622 1.00 55.51 94 PHE A CA 1
ATOM 773 C C . PHE A 1 94 ? 33.601 45.199 -521.917 1.00 58.62 94 PHE A C 1
ATOM 774 O O . PHE A 1 94 ? 34.252 45.235 -522.957 1.00 58.90 94 PHE A O 1
ATOM 782 N N . ARG A 1 95 ? 33.764 44.259 -520.990 1.00 63.27 95 ARG A N 1
ATOM 783 C CA . ARG A 1 95 ? 34.748 43.190 -52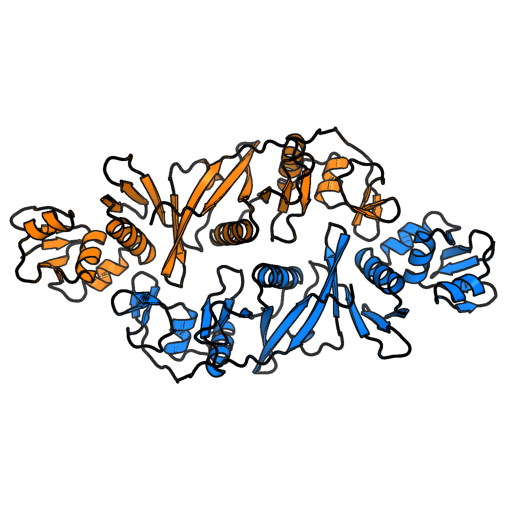1.131 1.00 67.69 95 ARG A CA 1
ATOM 784 C C . ARG A 1 95 ? 34.103 41.796 -521.121 1.00 69.50 95 ARG A C 1
ATOM 785 O O . ARG A 1 95 ? 33.526 41.375 -520.113 1.00 69.98 95 ARG A O 1
ATOM 793 N N . LYS A 1 96 ? 34.210 41.093 -522.251 1.00 71.41 96 LYS A N 1
ATOM 794 C CA . LYS A 1 96 ? 33.650 39.745 -522.424 1.00 72.88 96 LYS A CA 1
ATOM 795 C C . LYS A 1 96 ? 33.990 38.809 -521.271 1.00 73.95 96 LYS A C 1
ATOM 796 O O . LYS A 1 96 ? 33.242 37.877 -520.970 1.00 74.81 96 LYS A O 1
ATOM 802 N N . GLY A 1 97 ? 35.132 39.051 -520.643 1.00 75.10 97 GLY A N 1
ATOM 803 C CA . GLY A 1 97 ? 35.548 38.234 -519.525 1.00 75.30 97 GLY A CA 1
ATOM 804 C C . GLY A 1 97 ? 36.500 39.060 -518.698 1.00 76.35 97 GLY A C 1
ATOM 805 O O . GLY A 1 97 ? 36.482 40.291 -518.770 1.00 76.30 97 GLY A O 1
ATOM 806 N N . THR A 1 98 ? 37.328 38.391 -517.908 1.00 77.09 98 THR A N 1
ATOM 807 C CA . THR A 1 98 ? 38.310 39.076 -517.079 1.00 77.26 98 THR A CA 1
ATOM 808 C C . THR A 1 98 ? 39.414 39.596 -518.001 1.00 76.68 98 THR A C 1
ATOM 809 O O . THR A 1 98 ? 40.599 39.368 -517.757 1.00 76.20 98 THR A O 1
ATOM 813 N N . GLU A 1 99 ? 39.019 40.298 -519.060 1.00 76.20 99 GLU A N 1
ATOM 814 C CA . GLU A 1 99 ? 39.979 40.815 -520.027 1.00 75.55 99 GLU A CA 1
ATOM 815 C C . GLU A 1 99 ? 39.815 42.289 -520.396 1.00 74.26 99 GLU A C 1
ATOM 816 O O . GLU A 1 99 ? 39.151 43.055 -519.692 1.00 73.59 99 GLU A O 1
ATOM 822 N N . LYS A 1 100 ? 40.442 42.669 -521.508 1.00 72.66 100 LYS A N 1
ATOM 823 C CA . LYS A 1 100 ? 40.419 44.039 -522.016 1.00 70.84 100 LYS A CA 1
ATOM 824 C C . LYS A 1 100 ? 39.022 44.646 -522.096 1.00 68.72 100 LYS A C 1
ATOM 825 O O . LYS A 1 100 ? 38.101 44.046 -522.652 1.00 68.74 100 LYS A O 1
ATOM 831 N N . PRO A 1 101 ? 38.848 45.850 -521.533 1.00 66.05 101 PRO A N 1
ATOM 832 C CA . PRO A 1 101 ? 37.546 46.519 -521.568 1.00 63.69 101 PRO A CA 1
ATOM 833 C C . PRO A 1 101 ? 37.409 47.380 -522.833 1.00 60.75 101 PRO A C 1
ATOM 834 O O . PRO A 1 101 ? 37.989 48.465 -522.921 1.00 59.08 101 PRO A O 1
ATOM 838 N N . LEU A 1 102 ? 36.656 46.889 -523.813 1.00 56.65 102 LEU A N 1
ATOM 839 C CA . LEU A 1 102 ? 36.457 47.635 -525.052 1.00 53.01 102 LEU A CA 1
ATOM 840 C C . LEU A 1 102 ? 35.663 48.907 -524.771 1.00 50.86 102 LEU A C 1
ATOM 841 O O . LEU A 1 102 ? 34.875 48.960 -523.826 1.00 50.65 102 LEU A O 1
ATOM 846 N N . SER A 1 103 ? 35.884 49.932 -525.587 1.00 47.75 103 SER A N 1
ATOM 847 C CA . SER A 1 103 ? 35.177 51.194 -525.427 1.00 45.42 103 SER A CA 1
ATOM 848 C C . SER A 1 103 ? 34.063 51.278 -526.462 1.00 44.64 103 SER A C 1
ATOM 849 O O . SER A 1 103 ? 34.161 50.690 -527.542 1.00 42.17 103 SER A O 1
ATOM 852 N N . LEU A 1 104 ? 33.009 52.015 -526.135 1.00 43.65 104 LEU A N 1
ATOM 853 C CA . LEU A 1 104 ? 31.867 52.145 -527.033 1.00 43.50 104 LEU A CA 1
ATOM 854 C C . LEU A 1 104 ? 31.235 53.521 -526.888 1.00 42.09 104 LEU A C 1
ATOM 855 O O . LEU A 1 104 ? 31.147 54.056 -525.786 1.00 43.04 104 LEU A O 1
ATOM 860 N N . ARG A 1 105 ? 30.790 54.104 -527.992 1.00 40.47 105 ARG A N 1
ATOM 861 C CA . ARG A 1 105 ? 30.160 55.418 -527.911 1.00 39.71 105 ARG A CA 1
ATOM 862 C C . ARG A 1 105 ? 28.831 55.454 -528.663 1.00 36.83 105 ARG A C 1
ATOM 863 O O . ARG A 1 105 ? 28.785 55.163 -529.857 1.00 35.78 105 ARG A O 1
ATOM 871 N N . VAL A 1 106 ? 27.749 55.797 -527.969 1.00 33.32 106 VAL A N 1
ATOM 872 C CA . VAL A 1 106 ? 26.454 55.859 -528.633 1.00 34.38 106 VAL A CA 1
ATOM 873 C C . VAL A 1 106 ? 26.423 57.129 -529.458 1.00 33.15 106 VAL A C 1
ATOM 874 O O . VAL A 1 106 ? 26.785 58.201 -528.984 1.00 30.89 106 VAL A O 1
ATOM 878 N N . MET A 1 107 ? 26.011 56.999 -530.708 1.00 32.33 107 MET A N 1
ATOM 879 C CA . MET A 1 107 ? 25.951 58.153 -531.580 1.00 31.86 107 MET A CA 1
ATOM 880 C C . MET A 1 107 ? 24.509 58.337 -531.999 1.00 33.88 107 MET A C 1
ATOM 881 O O . MET A 1 107 ? 23.774 57.357 -532.135 1.00 32.72 107 MET A O 1
ATOM 886 N N . ARG A 1 108 ? 24.112 59.596 -532.167 1.00 36.56 108 ARG A N 1
ATOM 887 C CA . ARG A 1 108 ? 22.764 59.962 -532.601 1.00 39.90 108 ARG A CA 1
ATOM 888 C C . ARG A 1 108 ? 22.902 60.670 -533.955 1.00 41.41 108 ARG A C 1
ATOM 889 O O . ARG A 1 108 ? 23.891 61.353 -534.197 1.00 43.47 108 ARG A O 1
ATOM 897 N N . GLU A 1 109 ? 21.924 60.513 -534.839 1.00 44.46 109 GLU A N 1
ATOM 898 C CA . GLU A 1 109 ? 22.003 61.134 -536.167 1.00 45.63 109 GLU A CA 1
ATOM 899 C C . GLU A 1 109 ? 22.401 62.604 -536.156 1.00 45.88 109 GLU A C 1
ATOM 900 O O . GLU A 1 109 ? 23.182 63.049 -537.001 1.00 46.82 109 GLU A O 1
ATOM 906 N N . TYR A 1 110 ? 21.878 63.361 -535.203 1.00 44.61 110 TYR A N 1
ATOM 907 C CA . TYR A 1 110 ? 22.194 64.780 -535.136 1.00 45.27 110 TYR A CA 1
ATOM 908 C C . TYR A 1 110 ? 23.581 65.064 -534.562 1.00 44.92 110 TYR A C 1
ATOM 909 O O . TYR A 1 110 ? 24.067 66.196 -534.634 1.00 44.76 110 TYR A O 1
ATOM 918 N N . ASP A 1 111 ? 24.216 64.041 -533.996 1.00 44.35 111 ASP A N 1
ATOM 919 C CA . ASP A 1 111 ? 25.552 64.192 -533.425 1.00 45.47 111 ASP A CA 1
ATOM 920 C C . ASP A 1 111 ? 26.550 64.649 -534.484 1.00 47.36 111 ASP A C 1
ATOM 921 O O . ASP A 1 111 ? 26.502 64.211 -535.634 1.00 46.56 111 ASP A O 1
ATOM 926 N N . ARG A 1 112 ? 27.452 65.535 -534.083 1.00 49.11 112 ARG A N 1
ATOM 927 C CA . ARG A 1 112 ? 28.463 66.076 -534.987 1.00 51.53 112 ARG A CA 1
ATOM 928 C C . ARG A 1 112 ? 29.757 65.265 -534.883 1.00 50.96 112 ARG A C 1
ATOM 929 O O . ARG A 1 112 ? 30.066 64.713 -533.825 1.00 50.80 112 ARG A O 1
ATOM 937 N N . ILE A 1 113 ? 30.511 65.182 -535.975 1.00 49.96 113 ILE A N 1
ATOM 938 C CA . ILE A 1 113 ? 31.752 64.419 -535.955 1.00 49.65 113 ILE A CA 1
ATOM 939 C C . ILE A 1 113 ? 32.760 64.868 -537.009 1.00 48.94 113 ILE A C 1
ATOM 940 O O . ILE A 1 113 ? 32.402 65.152 -538.150 1.00 48.07 113 ILE A O 1
ATOM 945 N N . GLN A 1 114 ? 34.023 64.935 -536.601 1.00 49.02 114 GLN A N 1
ATOM 946 C CA . GLN A 1 114 ? 35.115 65.340 -537.476 1.00 49.15 114 GLN A CA 1
ATOM 947 C C . GLN A 1 114 ? 35.984 64.127 -537.749 1.00 47.66 114 GLN A C 1
ATOM 948 O O . GLN A 1 114 ? 35.932 63.139 -537.016 1.00 46.65 114 GLN A O 1
ATOM 954 N N . PHE A 1 115 ? 36.791 64.209 -538.800 1.00 45.09 115 PHE A N 1
ATOM 955 C CA . PHE A 1 115 ? 37.668 63.104 -539.162 1.00 42.40 115 PHE A CA 1
ATOM 956 C C . PHE A 1 115 ? 38.647 62.805 -538.022 1.00 41.19 115 PHE A C 1
ATOM 957 O O . PHE A 1 115 ? 39.031 61.659 -537.797 1.00 39.44 115 PHE A O 1
ATOM 965 N N . SER A 1 116 ? 39.050 63.842 -537.300 1.00 41.34 116 SER A N 1
ATOM 966 C CA . SER A 1 116 ? 39.984 63.652 -536.205 1.00 42.56 116 SER A CA 1
ATOM 967 C C . SER A 1 116 ? 39.465 62.705 -535.126 1.00 43.96 116 SER A C 1
ATOM 968 O O . SER A 1 116 ? 40.253 62.053 -534.444 1.00 44.21 116 SER A O 1
ATOM 971 N N . ASP A 1 117 ? 38.146 62.611 -534.983 1.00 45.21 117 ASP A N 1
ATOM 972 C CA . ASP A 1 117 ? 37.562 61.722 -533.984 1.00 46.39 117 ASP A CA 1
ATOM 973 C C . ASP A 1 117 ? 37.766 60.274 -534.404 1.00 47.62 117 ASP A C 1
ATOM 974 O O . ASP A 1 117 ? 37.754 59.369 -533.569 1.00 48.09 117 ASP A O 1
ATOM 979 N N . LEU A 1 118 ? 37.947 60.060 -535.703 1.00 47.57 118 LEU A N 1
ATOM 980 C CA . LEU A 1 118 ? 38.151 58.720 -536.234 1.00 50.30 118 LEU A CA 1
ATOM 981 C C . LEU A 1 118 ? 39.616 58.299 -536.153 1.00 53.27 118 LEU A C 1
ATOM 982 O O . LEU A 1 118 ? 39.930 57.107 -536.219 1.00 53.18 118 LEU A O 1
ATOM 987 N N . VAL A 1 119 ? 40.506 59.278 -536.004 1.00 56.93 119 VAL A N 1
ATOM 988 C CA . VAL A 1 119 ? 41.945 59.023 -535.935 1.00 59.94 119 VAL A CA 1
ATOM 989 C C . VAL A 1 119 ? 42.480 58.907 -534.513 1.00 62.29 119 VAL A C 1
ATOM 990 O O . VAL A 1 119 ? 43.198 57.962 -534.187 1.00 63.91 119 VAL A O 1
ATOM 994 N N . GLU A 1 120 ? 42.157 59.890 -533.682 1.00 64.93 120 GLU A N 1
ATOM 995 C CA . GLU A 1 120 ? 42.579 59.898 -532.285 1.00 67.81 120 GLU A CA 1
ATOM 996 C C . GLU A 1 120 ? 41.383 59.268 -531.582 1.00 70.29 120 GLU A C 1
ATOM 997 O O . GLU A 1 120 ? 40.706 59.911 -530.779 1.00 70.74 120 GLU A O 1
ATOM 1003 N N . ASN A 1 121 ? 41.132 58.002 -531.905 1.00 72.08 121 ASN A N 1
ATOM 1004 C CA . ASN A 1 121 ? 39.986 57.270 -531.384 1.00 72.49 121 ASN A CA 1
ATOM 1005 C C . ASN A 1 121 ? 40.190 56.391 -530.159 1.00 72.37 121 ASN A C 1
ATOM 1006 O O . ASN A 1 121 ? 40.342 55.175 -530.278 1.00 73.29 121 ASN A O 1
ATOM 1011 N N . PRO A 1 122 ? 40.203 56.985 -528.958 1.00 72.54 122 PRO A N 1
ATOM 1012 C CA . PRO A 1 122 ? 40.387 56.080 -527.819 1.00 72.02 122 PRO A CA 1
ATOM 1013 C C . PRO A 1 122 ? 39.122 55.230 -527.650 1.00 70.17 122 PRO A C 1
ATOM 1014 O O . PRO A 1 122 ? 38.906 54.615 -526.602 1.00 70.70 122 PRO A O 1
ATOM 1018 N N . VAL A 1 123 ? 38.292 55.212 -528.695 1.00 67.22 123 VAL A N 1
ATOM 1019 C CA . VAL A 1 123 ? 37.048 54.447 -528.704 1.00 63.00 123 VAL A CA 1
ATOM 1020 C C . VAL A 1 123 ? 37.154 53.317 -529.734 1.00 59.99 123 VAL A C 1
ATOM 1021 O O . VAL A 1 123 ? 37.522 53.542 -530.889 1.00 59.66 123 VAL A O 1
ATOM 1025 N N . ASP A 1 124 ? 36.828 52.104 -529.305 1.00 56.96 124 ASP A N 1
ATOM 1026 C CA . ASP A 1 124 ? 36.910 50.926 -530.160 1.00 54.28 124 ASP A CA 1
ATOM 1027 C C . ASP A 1 124 ? 35.693 50.711 -531.048 1.00 52.38 124 ASP A C 1
ATOM 1028 O O . ASP A 1 124 ? 35.799 50.135 -532.129 1.00 52.83 124 ASP A O 1
ATOM 1033 N N . TYR A 1 125 ? 34.533 51.168 -530.598 1.00 49.73 125 TYR A N 1
ATOM 1034 C CA . TYR A 1 125 ? 33.325 50.968 -531.374 1.00 47.21 125 TYR A CA 1
ATOM 1035 C C . TYR A 1 125 ? 32.401 52.168 -531.340 1.00 46.47 125 TYR A C 1
ATOM 1036 O O . TYR A 1 125 ? 32.631 53.115 -530.598 1.00 47.51 125 TYR A O 1
ATOM 1045 N N . TYR A 1 126 ? 31.363 52.114 -532.166 1.00 44.55 126 TYR A N 1
ATOM 1046 C CA . TYR A 1 126 ? 30.353 53.159 -532.260 1.00 43.09 126 TYR A CA 1
ATOM 1047 C C . TYR A 1 126 ? 29.020 52.419 -532.304 1.00 41.51 126 TYR A C 1
ATOM 1048 O O . TYR A 1 126 ? 28.851 51.459 -533.064 1.00 38.22 126 TYR A O 1
ATOM 1057 N N . PHE A 1 127 ? 28.082 52.845 -531.469 1.00 41.05 127 PHE A N 1
ATOM 1058 C CA . PHE A 1 127 ? 26.782 52.196 -531.412 1.00 39.38 127 PHE A CA 1
ATOM 1059 C C . PHE A 1 127 ? 25.672 53.099 -531.909 1.00 38.02 127 PHE A C 1
ATOM 1060 O O . PHE A 1 127 ? 25.706 54.316 -531.715 1.00 37.15 127 PHE A O 1
ATOM 1068 N N . THR A 1 128 ? 24.676 52.480 -532.527 1.00 36.82 128 THR A N 1
ATOM 1069 C CA . THR A 1 128 ? 23.538 53.200 -533.068 1.00 37.39 128 THR A CA 1
ATOM 1070 C C . THR A 1 128 ? 22.284 52.327 -533.093 1.00 36.59 128 THR A C 1
ATOM 1071 O O . THR A 1 128 ? 22.354 51.120 -533.328 1.00 37.12 128 THR A O 1
ATOM 1075 N N . VAL A 1 129 ? 21.140 52.939 -532.818 1.00 34.80 129 VAL A N 1
ATOM 1076 C CA . VAL A 1 129 ? 19.872 52.225 -532.861 1.00 35.68 129 VAL A CA 1
ATOM 1077 C C . VAL A 1 129 ? 18.891 53.172 -533.539 1.00 34.78 129 VAL A C 1
ATOM 1078 O O . VAL A 1 129 ? 18.692 54.298 -533.087 1.00 32.06 129 VAL A O 1
ATOM 1082 N N . ASP A 1 130 ? 18.319 52.713 -534.653 1.00 36.80 130 ASP A N 1
ATOM 1083 C CA . ASP A 1 130 ? 17.396 53.519 -535.455 1.00 39.33 130 ASP A CA 1
ATOM 1084 C C . ASP A 1 130 ? 16.001 53.647 -534.872 1.00 39.57 130 ASP A C 1
ATOM 1085 O O . ASP A 1 130 ? 15.685 53.039 -533.845 1.00 39.31 130 ASP A O 1
ATOM 1090 N N . GLU A 1 131 ? 15.173 54.442 -535.547 1.00 41.14 131 GLU A N 1
ATOM 1091 C CA . GLU A 1 131 ? 13.812 54.700 -535.111 1.00 41.72 131 GLU A CA 1
ATOM 1092 C C . GLU A 1 131 ? 12.942 53.466 -535.138 1.00 41.40 131 GLU A C 1
ATOM 1093 O O . GLU A 1 131 ? 11.742 53.551 -534.921 1.00 43.51 131 GLU A O 1
ATOM 1099 N N . GLU A 1 132 ? 13.538 52.311 -535.389 1.00 41.80 132 GLU A N 1
ATOM 1100 C CA . GLU A 1 132 ? 12.763 51.083 -535.426 1.00 41.83 132 GLU A CA 1
ATOM 1101 C C . GLU A 1 132 ? 13.250 50.128 -534.351 1.00 42.93 132 GLU A C 1
ATOM 1102 O O . GLU A 1 132 ? 12.795 48.985 -534.257 1.00 45.22 132 GLU A O 1
ATOM 1108 N N . GLY A 1 133 ? 14.185 50.603 -533.537 1.00 43.04 133 GLY A N 1
ATOM 1109 C CA . GLY A 1 133 ? 14.712 49.777 -532.472 1.00 42.46 133 GLY A CA 1
ATOM 1110 C C . GLY A 1 133 ? 15.812 48.865 -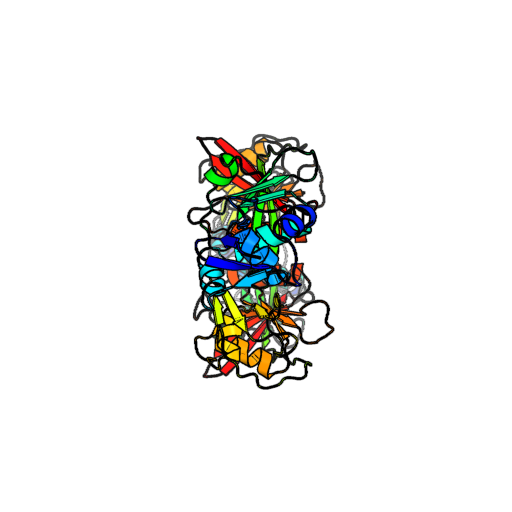532.958 1.00 42.88 133 GLY A C 1
ATOM 1111 O O . GLY A 1 133 ? 16.264 47.988 -532.220 1.00 42.13 133 GLY A O 1
ATOM 1112 N N . ASP A 1 134 ? 16.252 49.076 -534.196 1.00 43.41 134 ASP A N 1
ATOM 1113 C CA . ASP A 1 134 ? 17.315 48.257 -534.780 1.00 45.47 134 ASP A CA 1
ATOM 1114 C C . ASP A 1 134 ? 18.720 48.787 -534.442 1.00 43.85 134 ASP A C 1
ATOM 1115 O O . ASP A 1 134 ? 19.127 49.857 -534.909 1.00 44.94 134 ASP A O 1
ATOM 1120 N N . PRO A 1 135 ? 19.477 48.039 -533.618 1.00 41.27 135 PRO A N 1
ATOM 1121 C CA . PRO A 1 135 ? 20.833 48.424 -533.210 1.00 39.93 135 PRO A CA 1
ATOM 1122 C C . PRO A 1 135 ? 21.899 48.080 -534.250 1.00 39.20 135 PRO A C 1
ATOM 1123 O O . PRO A 1 135 ? 21.714 47.172 -535.065 1.00 37.74 135 PRO A O 1
ATOM 1127 N N . THR A 1 136 ? 23.013 48.808 -534.201 1.00 38.97 136 THR A N 1
ATOM 1128 C CA . THR A 1 136 ? 24.128 48.601 -535.121 1.00 38.31 136 THR A CA 1
ATOM 1129 C C . THR A 1 136 ? 25.455 49.048 -534.522 1.00 38.23 136 THR A C 1
ATOM 1130 O O . THR A 1 136 ? 25.548 50.123 -533.913 1.00 37.61 136 THR A O 1
ATOM 1134 N N . VAL A 1 137 ? 26.486 48.224 -534.692 1.00 37.15 137 VAL A N 1
ATOM 1135 C CA . VAL A 1 137 ? 27.800 48.592 -534.178 1.00 39.26 137 VAL A CA 1
ATOM 1136 C C . VAL A 1 137 ? 28.846 48.685 -535.297 1.00 39.36 137 VAL A C 1
ATOM 1137 O O . VAL A 1 137 ? 29.008 47.767 -536.099 1.00 38.74 137 VAL A O 1
ATOM 1141 N N . TYR A 1 138 ? 29.530 49.825 -535.346 1.00 39.37 138 TYR A N 1
ATOM 1142 C CA . TYR A 1 138 ? 30.563 50.085 -536.337 1.00 40.97 138 TYR A CA 1
ATOM 1143 C C . TYR A 1 138 ? 31.927 50.110 -535.658 1.00 42.23 138 TYR A C 1
ATOM 1144 O O . TYR A 1 138 ? 32.048 50.467 -534.486 1.00 42.66 138 TYR A O 1
ATOM 1153 N N . SER A 1 139 ? 32.954 49.734 -536.409 1.00 42.48 139 SER A N 1
ATOM 1154 C CA . SER A 1 139 ? 34.322 49.740 -535.913 1.00 41.79 139 SER A CA 1
ATOM 1155 C C . SER A 1 139 ? 35.075 50.753 -536.759 1.00 42.28 139 SER A C 1
ATOM 1156 O O . SER A 1 139 ? 34.765 50.941 -537.933 1.00 42.55 139 SER A O 1
ATOM 1159 N N . SER A 1 140 ? 36.060 51.410 -536.167 1.00 44.25 140 SER A N 1
ATOM 1160 C CA . SER A 1 140 ? 36.832 52.414 -536.886 1.00 45.18 140 SER A CA 1
ATOM 1161 C C . SER A 1 140 ? 38.267 51.932 -537.110 1.00 46.32 140 SER A C 1
ATOM 1162 O O . SER A 1 140 ? 38.943 51.521 -536.166 1.00 47.58 140 SER A O 1
ATOM 1165 N N . GLN A 1 141 ? 38.737 51.984 -538.353 1.00 46.03 141 GLN A N 1
ATOM 1166 C CA . GLN A 1 141 ? 40.100 51.549 -538.653 1.00 45.97 141 GLN A CA 1
ATOM 1167 C C . GLN A 1 141 ? 40.714 52.319 -539.823 1.00 44.48 141 GLN A C 1
ATOM 1168 O O . GLN A 1 141 ? 40.055 52.549 -540.834 1.00 44.70 141 GLN A O 1
ATOM 1174 N N . GLU A 1 142 ? 41.975 52.724 -539.673 1.00 44.42 142 GLU A N 1
ATOM 1175 C CA . GLU A 1 142 ? 42.691 53.450 -540.725 1.00 43.82 142 GLU A CA 1
ATOM 1176 C C . GLU A 1 142 ? 43.118 52.394 -541.744 1.00 43.40 142 GLU A C 1
ATOM 1177 O O . GLU A 1 142 ? 43.560 51.321 -541.349 1.00 43.83 142 GLU A O 1
ATOM 1183 N N . ILE A 1 143 ? 43.011 52.694 -543.041 1.00 43.84 143 ILE A N 1
ATOM 1184 C CA . ILE A 1 143 ? 43.302 51.689 -544.073 1.00 44.96 143 ILE A CA 1
ATOM 1185 C C . ILE A 1 143 ? 44.540 51.666 -544.983 1.00 42.87 143 ILE A C 1
ATOM 1186 O O . ILE A 1 143 ? 44.974 50.580 -545.376 1.00 43.43 143 ILE A O 1
ATOM 1191 N N . PHE A 1 144 ? 45.094 52.806 -545.368 1.00 37.89 144 PHE A N 1
ATOM 1192 C CA . PHE A 1 144 ? 46.264 52.751 -546.255 1.00 35.61 144 PHE A CA 1
ATOM 1193 C C . PHE A 1 144 ? 46.028 51.908 -547.523 1.00 33.86 144 PHE A C 1
ATOM 1194 O O . PHE A 1 144 ? 46.578 50.817 -547.668 1.00 33.02 144 PHE A O 1
ATOM 1202 N N . PRO A 1 145 ? 45.215 52.416 -548.465 1.00 34.10 145 PRO A N 1
ATOM 1203 C CA . PRO A 1 145 ? 44.899 51.720 -549.725 1.00 34.33 145 PRO A CA 1
ATOM 1204 C C . PRO A 1 145 ? 46.128 51.208 -550.472 1.00 36.26 145 PRO A C 1
ATOM 1205 O O . PRO A 1 145 ? 47.113 51.933 -550.660 1.00 35.97 145 PRO A O 1
ATOM 1209 N N . GLY A 1 146 ? 46.061 49.952 -550.901 1.00 38.25 146 GLY A N 1
ATOM 1210 C CA . GLY A 1 146 ? 47.172 49.356 -551.615 1.00 39.32 146 GLY A CA 1
ATOM 1211 C C . GLY A 1 146 ? 46.761 48.879 -552.991 1.00 40.44 146 GLY A C 1
ATOM 1212 O O . GLY A 1 146 ? 46.521 47.686 -553.190 1.00 40.55 146 GLY A O 1
ATOM 1213 N N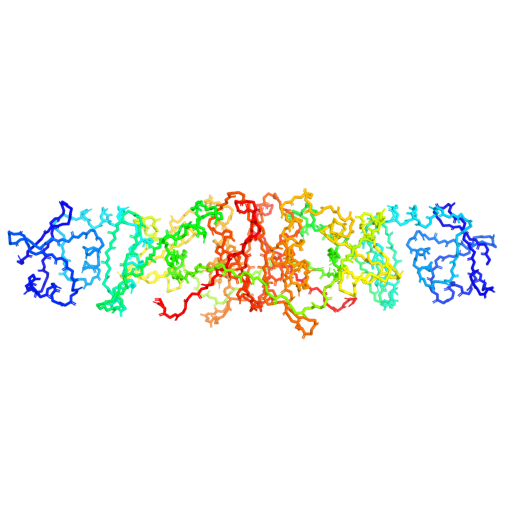 . GLY A 1 147 ? 46.666 49.809 -553.938 1.00 41.34 147 GLY A N 1
ATOM 1214 C CA . GLY A 1 147 ? 46.292 49.450 -555.295 1.00 41.45 147 GLY A CA 1
ATOM 1215 C C . GLY A 1 147 ? 47.340 48.540 -555.907 1.00 42.60 147 GLY A C 1
ATOM 1216 O O . GLY A 1 147 ? 48.492 48.542 -555.462 1.00 42.82 147 GLY A O 1
ATOM 1217 N N . ARG A 1 148 ? 46.946 47.779 -556.928 1.00 42.38 148 ARG A N 1
ATOM 1218 C CA . ARG A 1 148 ? 47.833 46.832 -557.597 1.00 42.43 148 ARG A CA 1
ATOM 1219 C C . ARG A 1 148 ? 48.168 47.220 -559.033 1.00 43.01 148 ARG A C 1
ATOM 1220 O O . ARG A 1 148 ? 49.002 46.587 -559.672 1.00 43.45 148 ARG A O 1
ATOM 1228 N N . ASN A 1 149 ? 47.510 48.248 -559.546 1.00 40.53 149 ASN A N 1
ATOM 1229 C CA . ASN A 1 149 ? 47.729 48.690 -560.914 1.00 39.44 149 ASN A CA 1
ATOM 1230 C C . ASN A 1 149 ? 49.115 49.278 -561.164 1.00 39.22 149 ASN A C 1
ATOM 1231 O O . ASN A 1 149 ? 49.737 49.824 -560.257 1.00 39.37 149 ASN A O 1
ATOM 1236 N N . LEU A 1 150 ? 49.609 49.159 -562.392 1.00 38.71 150 LEU A N 1
ATOM 1237 C CA . LEU A 1 150 ? 50.914 49.727 -562.725 1.00 39.41 150 LEU A CA 1
ATOM 1238 C C . LEU A 1 150 ? 50.728 51.228 -562.976 1.00 39.53 150 LEU A C 1
ATOM 1239 O O . LEU A 1 150 ? 50.292 51.642 -564.046 1.00 41.20 150 LEU A O 1
ATOM 1244 N N . VAL A 1 151 ? 51.065 52.034 -561.978 1.00 40.05 151 VAL A N 1
ATOM 1245 C CA . VAL A 1 151 ? 50.928 53.484 -562.053 1.00 38.47 151 VAL A CA 1
ATOM 1246 C C . VAL A 1 151 ? 52.064 54.189 -562.777 1.00 37.74 151 VAL A C 1
ATOM 1247 O O . VAL A 1 151 ? 53.225 53.774 -562.716 1.00 38.56 151 VAL A O 1
ATOM 1251 N N . SER A 1 152 ? 51.714 55.270 -563.461 1.00 37.45 152 SER A N 1
ATOM 1252 C CA . SER A 1 152 ? 52.680 56.081 -564.191 1.00 36.90 152 SER A CA 1
ATOM 1253 C C . SER A 1 152 ? 52.310 57.536 -563.966 1.00 36.33 152 SER A C 1
ATOM 1254 O O . SER A 1 152 ? 51.147 57.848 -563.694 1.00 32.94 152 SER A O 1
ATOM 1257 N N . PRO A 1 153 ? 53.300 58.447 -564.048 1.00 37.03 153 PRO A N 1
ATOM 1258 C CA . PRO A 1 153 ? 52.971 59.857 -563.845 1.00 37.11 153 PRO A CA 1
ATOM 1259 C C . PRO A 1 153 ? 52.296 60.291 -565.132 1.00 37.29 153 PRO A C 1
ATOM 1260 O O . PRO A 1 153 ? 52.775 59.960 -566.211 1.00 39.51 153 PRO A O 1
ATOM 1264 N N . VAL A 1 154 ? 51.173 60.988 -565.032 1.00 37.84 154 VAL A N 1
ATOM 1265 C CA . VAL A 1 154 ? 50.496 61.449 -566.232 1.00 37.26 154 VAL A CA 1
ATOM 1266 C C . VAL A 1 154 ? 50.414 62.963 -566.165 1.00 36.72 154 VAL A C 1
ATOM 1267 O O . VAL A 1 154 ? 49.913 63.522 -565.186 1.00 36.38 154 VAL A O 1
ATOM 1271 N N . SER A 1 155 ? 50.949 63.622 -567.191 1.00 36.80 155 SER A N 1
ATOM 1272 C CA . SER A 1 155 ? 50.921 65.085 -567.291 1.00 35.29 155 SER A CA 1
ATOM 1273 C C . SER A 1 155 ? 50.417 65.382 -568.688 1.00 33.44 155 SER A C 1
ATOM 1274 O O . SER A 1 155 ? 51.087 65.077 -569.663 1.00 34.01 155 SER A O 1
ATOM 1277 N N . ALA A 1 156 ? 49.235 65.974 -568.784 1.00 32.75 156 ALA A N 1
ATOM 1278 C CA . ALA A 1 156 ? 48.651 66.252 -570.083 1.00 30.81 156 ALA A CA 1
ATOM 1279 C C . ALA A 1 156 ? 47.739 67.468 -570.082 1.00 32.42 156 ALA A C 1
ATOM 1280 O O . ALA A 1 156 ? 47.290 67.933 -569.027 1.00 32.86 156 ALA A O 1
ATOM 1282 N N . PRO A 1 157 ? 47.468 68.011 -571.276 1.00 32.10 157 PRO A N 1
ATOM 1283 C CA . PRO A 1 157 ? 46.606 69.180 -571.452 1.00 32.63 157 PRO A CA 1
ATOM 1284 C C . PRO A 1 157 ? 45.143 68.736 -571.443 1.00 32.61 157 PRO A C 1
ATOM 1285 O O . PRO A 1 157 ? 44.821 67.616 -571.844 1.00 31.38 157 PRO A O 1
ATOM 1289 N N . VAL A 1 158 ? 44.263 69.626 -570.999 1.00 32.31 158 VAL A N 1
ATOM 1290 C CA . VAL A 1 158 ? 42.851 69.323 -570.940 1.00 30.43 158 VAL A CA 1
ATOM 1291 C C . VAL A 1 158 ? 42.072 70.256 -571.853 1.00 30.44 158 VAL A C 1
ATOM 1292 O O . VAL A 1 158 ? 42.173 71.477 -571.756 1.00 31.81 158 VAL A O 1
ATOM 1296 N N . VAL A 1 159 ? 41.304 69.670 -572.758 1.00 29.74 159 VAL A N 1
ATOM 1297 C CA . VAL A 1 159 ? 40.498 70.446 -573.683 1.00 30.72 159 VAL A CA 1
ATOM 1298 C C . VAL A 1 159 ? 39.114 70.584 -573.097 1.00 32.44 159 VAL A C 1
ATOM 1299 O O . VAL A 1 159 ? 38.560 69.631 -572.564 1.00 34.41 159 VAL A O 1
ATOM 1303 N N . ARG A 1 160 ? 38.559 71.781 -573.168 1.00 35.44 160 ARG A N 1
ATOM 1304 C CA . ARG A 1 160 ? 37.233 71.999 -572.633 1.00 38.46 160 ARG A CA 1
ATOM 1305 C C . ARG A 1 160 ? 36.259 72.379 -573.729 1.00 38.91 160 ARG A C 1
ATOM 1306 O O . ARG A 1 160 ? 36.323 73.477 -574.281 1.00 41.74 160 ARG A O 1
ATOM 1314 N N . MET A 1 161 ? 35.368 71.456 -574.060 1.00 37.54 161 MET A N 1
ATOM 1315 C CA . MET A 1 161 ? 34.369 71.723 -575.070 1.00 36.94 161 MET A CA 1
ATOM 1316 C C . MET A 1 161 ? 33.070 71.021 -574.707 1.00 37.89 161 MET A C 1
ATOM 1317 O O . MET A 1 161 ? 33.080 70.022 -573.986 1.00 39.00 161 MET A O 1
ATOM 1322 N N . GLY A 1 162 ? 31.954 71.569 -575.180 1.00 37.33 162 GLY A N 1
ATOM 1323 C CA . GLY A 1 162 ? 30.658 70.978 -574.912 1.00 36.12 162 GLY A CA 1
ATOM 1324 C C . GLY A 1 162 ? 30.301 70.948 -573.440 1.00 36.99 162 GLY A C 1
ATOM 1325 O O . GLY A 1 162 ? 29.413 70.203 -573.023 1.00 36.37 162 GLY A O 1
ATOM 1326 N N . GLY A 1 163 ? 30.988 71.763 -572.650 1.00 37.62 163 GLY A N 1
ATOM 1327 C CA . GLY A 1 163 ? 30.719 71.804 -571.224 1.00 37.27 163 GLY A CA 1
ATOM 1328 C C . GLY A 1 163 ? 31.394 70.690 -570.442 1.00 38.14 163 GLY A C 1
ATOM 1329 O O . GLY A 1 163 ? 31.112 70.510 -569.255 1.00 38.66 163 GLY A O 1
ATOM 1330 N N . ARG A 1 164 ? 32.273 69.934 -571.101 1.00 37.22 164 ARG A N 1
ATOM 1331 C CA . ARG A 1 164 ? 32.994 68.844 -570.439 1.00 35.67 164 ARG A CA 1
ATOM 1332 C C . ARG A 1 164 ? 34.476 68.920 -570.769 1.00 33.37 164 ARG A C 1
ATOM 1333 O O . ARG A 1 164 ? 34.868 69.652 -571.675 1.00 32.48 164 ARG A O 1
ATOM 1341 N N . SER A 1 165 ? 35.293 68.169 -570.032 1.00 30.76 165 SER A N 1
ATOM 1342 C CA . SER A 1 165 ? 36.740 68.169 -570.245 1.00 27.96 165 SER A CA 1
ATOM 1343 C C . SER A 1 165 ? 37.194 66.922 -570.999 1.00 27.90 165 SER A C 1
ATOM 1344 O O . SER A 1 165 ? 36.604 65.850 -570.832 1.00 28.93 165 SER A O 1
ATOM 1347 N N . PHE A 1 166 ? 38.246 67.055 -571.810 1.00 24.79 166 PHE A N 1
ATOM 1348 C CA . PHE A 1 166 ? 38.787 65.917 -572.556 1.00 22.16 166 PHE A CA 1
ATOM 1349 C C . PHE A 1 166 ? 40.311 65.844 -572.577 1.00 22.95 166 PHE A C 1
ATOM 1350 O O . PHE A 1 166 ? 41.005 66.851 -572.460 1.00 21.34 166 PHE A O 1
ATOM 1358 N N . GLY A 1 167 ? 40.820 64.629 -572.740 1.00 25.25 167 GLY A N 1
ATOM 1359 C CA . GLY A 1 167 ? 42.252 64.401 -572.816 1.00 24.76 167 GLY A CA 1
ATOM 1360 C C . GLY A 1 167 ? 42.528 63.616 -574.088 1.00 26.90 167 GLY A C 1
ATOM 1361 O O . GLY A 1 167 ? 41.591 63.289 -574.819 1.00 25.59 167 GLY A O 1
ATOM 1362 N N . ALA A 1 168 ? 43.792 63.303 -574.355 1.00 28.81 168 ALA A N 1
ATOM 1363 C CA . ALA A 1 168 ? 44.152 62.568 -575.563 1.00 29.61 168 ALA A CA 1
ATOM 1364 C C . ALA A 1 168 ? 43.733 61.106 -575.500 1.00 31.30 168 ALA A C 1
ATOM 1365 O O . ALA A 1 168 ? 43.628 60.518 -574.420 1.00 30.53 168 ALA A O 1
ATOM 1367 N N . GLY A 1 169 ? 43.502 60.522 -576.673 1.00 33.34 169 GLY A N 1
ATOM 1368 C CA . GLY A 1 169 ? 43.077 59.135 -576.741 1.00 33.22 169 GLY A CA 1
ATOM 1369 C C . GLY A 1 169 ? 44.106 58.136 -576.257 1.00 34.76 169 GLY A C 1
ATOM 1370 O O . GLY A 1 169 ? 43.813 56.944 -576.136 1.00 32.84 169 GLY A O 1
ATOM 1371 N N . ASP A 1 170 ? 45.314 58.602 -575.962 1.00 36.11 170 ASP A N 1
ATOM 1372 C CA . ASP A 1 170 ? 46.347 57.677 -575.515 1.00 37.96 170 ASP A CA 1
ATOM 1373 C C . ASP A 1 170 ? 46.824 57.916 -574.092 1.00 37.25 170 ASP A C 1
ATOM 1374 O O . ASP A 1 170 ? 48.000 57.745 -573.788 1.00 37.78 170 ASP A O 1
ATOM 1379 N N . LEU A 1 171 ? 45.898 58.310 -573.226 1.00 36.42 171 LEU A N 1
ATOM 1380 C CA . LEU A 1 171 ? 46.195 58.540 -571.816 1.00 37.60 171 LEU A CA 1
ATOM 1381 C C . LEU A 1 171 ? 46.196 57.179 -571.120 1.00 38.26 171 LEU A C 1
ATOM 1382 O O . LEU A 1 171 ? 45.761 56.190 -571.712 1.00 38.08 171 LEU A O 1
ATOM 1387 N N . GLU A 1 172 ? 46.692 57.131 -569.882 1.00 39.40 172 GLU A N 1
ATOM 1388 C CA . GLU A 1 172 ? 46.721 55.889 -569.099 1.00 41.24 172 GLU A CA 1
ATOM 1389 C C . GLU A 1 172 ? 45.389 55.187 -569.326 1.00 39.91 172 GLU A C 1
ATOM 1390 O O . GLU A 1 172 ? 44.332 55.754 -569.069 1.00 41.44 172 GLU A O 1
ATOM 1396 N N . TRP A 1 173 ? 45.453 53.952 -569.800 1.00 37.41 173 TRP A N 1
ATOM 1397 C CA . TRP A 1 173 ? 44.268 53.179 -570.142 1.00 38.38 173 TRP A CA 1
ATOM 1398 C C . TRP A 1 173 ? 42.982 53.381 -569.354 1.00 38.78 173 TRP A C 1
ATOM 1399 O O . TRP A 1 173 ? 41.894 53.325 -569.927 1.00 38.78 173 TRP A O 1
ATOM 1410 N N . TRP A 1 174 ? 43.078 53.623 -568.057 1.00 38.54 174 TRP A N 1
ATOM 1411 C CA . TRP A 1 174 ? 41.854 53.748 -567.274 1.00 39.82 174 TRP A CA 1
ATOM 1412 C C . TRP A 1 174 ? 41.281 55.143 -567.058 1.00 38.53 174 TRP A C 1
ATOM 1413 O O . TRP A 1 174 ? 40.086 55.277 -566.767 1.00 39.22 174 TRP A O 1
ATOM 1424 N N . ILE A 1 175 ? 42.111 56.178 -567.174 1.00 37.47 175 ILE A N 1
ATOM 1425 C CA . ILE A 1 175 ? 41.622 57.545 -566.983 1.00 35.48 175 ILE A CA 1
ATOM 1426 C C . ILE A 1 175 ? 40.546 57.928 -567.984 1.00 34.86 175 ILE A C 1
ATOM 1427 O O . ILE A 1 175 ? 40.712 57.732 -569.187 1.00 35.75 175 ILE A O 1
ATOM 1432 N N . GLY A 1 176 ? 39.447 58.474 -567.469 1.00 34.24 176 GLY A N 1
ATOM 1433 C CA . GLY A 1 176 ? 38.335 58.894 -568.305 1.00 31.76 176 GLY A CA 1
ATOM 1434 C C . GLY A 1 176 ? 37.786 57.760 -569.137 1.00 31.21 176 GLY A C 1
ATOM 1435 O O . GLY A 1 176 ? 38.215 56.622 -568.993 1.00 30.18 176 GLY A O 1
ATOM 1436 N N . THR A 1 177 ? 36.824 58.064 -570.002 1.00 31.97 177 THR A N 1
ATOM 1437 C CA . THR A 1 177 ? 36.250 57.040 -570.865 1.00 30.69 177 THR A CA 1
ATOM 1438 C C . THR A 1 177 ? 36.366 57.506 -572.313 1.00 30.59 177 THR A C 1
ATOM 1439 O O . THR A 1 177 ? 36.196 58.690 -572.616 1.00 30.40 177 THR A O 1
ATOM 1443 N N . ALA A 1 178 ? 36.671 56.560 -573.194 1.00 29.82 178 ALA A N 1
ATOM 1444 C CA . ALA A 1 178 ? 36.845 56.820 -574.615 1.00 31.19 178 ALA A CA 1
ATOM 1445 C C . ALA A 1 178 ? 35.659 57.513 -575.265 1.00 31.85 178 ALA A C 1
ATOM 1446 O O . ALA A 1 178 ? 34.506 57.202 -574.959 1.00 29.64 178 ALA A O 1
ATOM 1448 N N . PHE A 1 179 ? 35.958 58.450 -576.169 1.00 31.47 179 PHE A N 1
ATOM 1449 C CA . PHE A 1 179 ? 34.923 59.169 -576.897 1.00 31.22 179 PHE A CA 1
ATOM 1450 C C . PHE A 1 179 ? 35.393 59.733 -578.246 1.00 34.09 179 PHE A C 1
ATOM 1451 O O . PHE A 1 179 ? 35.851 60.876 -578.334 1.00 32.01 179 PHE A O 1
ATOM 1459 N N . HIS A 1 180 ? 35.268 58.932 -579.301 1.00 35.37 180 HIS A N 1
ATOM 1460 C CA . HIS A 1 180 ? 35.668 59.384 -580.623 1.00 38.28 180 HIS A CA 1
ATOM 1461 C C . HIS A 1 180 ? 37.115 59.880 -580.682 1.00 38.88 180 HIS A C 1
ATOM 1462 O O . HIS A 1 180 ? 37.378 60.994 -581.147 1.00 38.10 180 HIS A O 1
ATOM 1469 N N . GLY A 1 181 ? 38.052 59.070 -580.211 1.00 37.71 181 GLY A N 1
ATOM 1470 C CA . GLY A 1 181 ? 39.438 59.485 -580.272 1.00 39.33 181 GLY A CA 1
ATOM 1471 C C . GLY A 1 181 ? 39.884 60.294 -579.076 1.00 39.33 181 GLY A C 1
ATOM 1472 O O . GLY A 1 181 ? 41.081 60.377 -578.798 1.00 41.68 181 GLY A O 1
ATOM 1473 N N . PHE A 1 182 ? 38.935 60.899 -578.370 1.00 38.78 182 PHE A N 1
ATOM 1474 C CA . PHE A 1 182 ? 39.266 61.677 -577.184 1.00 37.19 182 PHE A CA 1
ATOM 1475 C C . PHE A 1 182 ? 39.076 60.836 -575.935 1.00 36.37 182 PHE A C 1
ATOM 1476 O O . PHE A 1 182 ? 38.860 59.620 -576.007 1.00 35.88 182 PHE A O 1
ATOM 1484 N N . ARG A 1 183 ? 39.173 61.506 -574.790 1.00 34.10 183 ARG A N 1
ATOM 1485 C CA . ARG A 1 183 ? 38.977 60.893 -573.487 1.00 30.65 183 ARG A CA 1
ATOM 1486 C C . ARG A 1 183 ? 38.073 61.817 -572.696 1.00 30.75 183 ARG A C 1
ATOM 1487 O O . ARG A 1 183 ? 38.466 62.924 -572.345 1.00 31.75 183 ARG A O 1
ATOM 1495 N N . LEU A 1 184 ? 36.850 61.387 -572.437 1.00 30.09 184 LEU A N 1
ATOM 1496 C CA . LEU A 1 184 ? 35.948 62.204 -571.644 1.00 27.38 184 LEU A CA 1
ATOM 1497 C C . LEU A 1 184 ? 36.528 62.134 -570.243 1.00 28.28 184 LEU A C 1
ATOM 1498 O O . LEU A 1 184 ? 36.833 61.047 -569.754 1.00 30.18 184 LEU A O 1
ATOM 1503 N N . LEU A 1 185 ? 36.683 63.278 -569.589 1.00 28.24 185 LEU A N 1
ATOM 1504 C CA . LEU A 1 185 ? 37.260 63.280 -568.253 1.00 29.48 185 LEU A CA 1
ATOM 1505 C C . LEU A 1 185 ? 36.329 63.863 -567.207 1.00 29.85 185 LEU A C 1
ATOM 1506 O O . LEU A 1 185 ? 35.472 64.679 -567.523 1.00 30.65 185 LEU A O 1
ATOM 1511 N N . THR A 1 186 ? 36.505 63.429 -565.960 1.00 30.39 186 THR A N 1
ATOM 1512 C CA . THR A 1 186 ? 35.723 63.947 -564.847 1.00 31.28 186 THR A CA 1
ATOM 1513 C C . THR A 1 186 ? 36.533 65.152 -564.389 1.00 32.97 186 THR A C 1
ATOM 1514 O O . THR A 1 186 ? 37.705 65.289 -564.766 1.00 34.62 186 THR A O 1
ATOM 1518 N N . GLU A 1 187 ? 35.938 66.033 -563.594 1.00 33.11 187 GLU A N 1
ATOM 1519 C CA . GLU A 1 187 ? 36.682 67.202 -563.139 1.00 33.45 187 GLU A CA 1
ATOM 1520 C C . GLU A 1 187 ? 37.954 66.768 -562.411 1.00 32.55 187 GLU A C 1
ATOM 1521 O O . GLU A 1 187 ? 39.023 67.344 -562.615 1.00 31.83 187 GLU A O 1
ATOM 1527 N N . ASN A 1 188 ? 37.831 65.748 -561.563 1.00 30.65 188 ASN A N 1
ATOM 1528 C CA . ASN A 1 188 ? 38.972 65.252 -560.813 1.00 29.05 188 ASN A CA 1
ATOM 1529 C C . ASN A 1 188 ? 40.039 64.736 -561.754 1.00 29.52 188 ASN A C 1
ATOM 1530 O O . ASN A 1 188 ? 41.231 64.920 -561.524 1.00 27.81 188 ASN A O 1
ATOM 1535 N N . GLU A 1 189 ? 39.614 64.080 -562.825 1.00 30.77 189 GLU A N 1
ATOM 1536 C CA . GLU A 1 189 ? 40.570 63.576 -563.791 1.00 30.23 189 GLU A CA 1
ATOM 1537 C C . GLU A 1 189 ? 41.255 64.749 -564.473 1.00 29.84 189 GLU A C 1
ATOM 1538 O O . GLU A 1 189 ? 42.473 64.749 -564.637 1.00 29.53 189 GLU A O 1
ATOM 1544 N N . ALA A 1 190 ? 40.475 65.758 -564.852 1.00 29.12 190 ALA A N 1
ATOM 1545 C CA . ALA A 1 190 ? 41.041 66.929 -565.515 1.00 29.45 190 ALA A CA 1
ATOM 1546 C C . ALA A 1 190 ? 42.068 67.616 -564.605 1.00 30.22 190 ALA A C 1
ATOM 1547 O O . ALA A 1 190 ? 43.148 67.999 -565.062 1.00 28.50 190 ALA A O 1
ATOM 1549 N N . ASN A 1 191 ? 41.732 67.765 -563.322 1.00 31.31 191 ASN A N 1
ATOM 1550 C CA . ASN A 1 191 ? 42.649 68.388 -562.374 1.00 30.48 191 ASN A CA 1
ATOM 1551 C C . ASN A 1 191 ? 43.874 67.518 -562.116 1.00 29.66 191 ASN A C 1
ATOM 1552 O O . ASN A 1 191 ? 44.982 68.021 -561.982 1.00 30.53 191 ASN A O 1
ATOM 1557 N N . TYR A 1 192 ? 43.682 66.209 -562.066 1.00 29.19 192 TYR A N 1
ATOM 1558 C CA . TYR A 1 192 ? 44.801 65.314 -561.839 1.00 28.84 192 TYR A CA 1
ATOM 1559 C C . TYR A 1 192 ? 45.837 65.265 -562.981 1.00 29.42 192 TYR A C 1
ATOM 1560 O O . TYR A 1 192 ? 47.033 65.346 -562.731 1.00 29.40 192 TYR A O 1
ATOM 1569 N N . ILE A 1 193 ? 45.395 65.125 -564.226 1.00 31.74 193 ILE A N 1
ATOM 1570 C CA . ILE A 1 193 ? 46.345 65.047 -565.338 1.00 33.97 193 ILE A CA 1
ATOM 1571 C C . ILE A 1 193 ? 47.039 66.368 -565.630 1.00 34.71 193 ILE A C 1
ATOM 1572 O O . ILE A 1 193 ? 48.205 66.384 -566.036 1.00 36.08 193 ILE A O 1
ATOM 1577 N N . SER A 1 194 ? 46.325 67.475 -565.435 1.00 33.18 194 SER A N 1
ATOM 1578 C CA . SER A 1 194 ? 46.910 68.783 -565.682 1.00 32.79 194 SER A CA 1
ATOM 1579 C C . SER A 1 194 ? 47.756 69.235 -564.488 1.00 33.45 194 SER A C 1
ATOM 1580 O O . SER A 1 194 ? 48.078 70.416 -564.351 1.00 33.52 194 SER A O 1
ATOM 1583 N N . GLY A 1 195 ? 48.097 68.283 -563.621 1.00 34.40 195 GLY A N 1
ATOM 1584 C CA . GLY A 1 195 ? 48.923 68.569 -562.459 1.00 34.10 195 GLY A CA 1
ATOM 1585 C C . GLY A 1 195 ? 48.453 69.726 -561.608 1.00 35.13 195 GLY A C 1
ATOM 1586 O O . GLY A 1 195 ? 49.159 70.719 -561.445 1.00 36.39 195 GLY A O 1
ATOM 1587 N N . ASN A 1 196 ? 47.254 69.588 -561.057 1.00 34.97 196 ASN A N 1
ATOM 1588 C CA . ASN A 1 196 ? 46.647 70.601 -560.210 1.00 32.89 196 ASN A CA 1
ATOM 1589 C C . ASN A 1 196 ? 46.109 69.844 -558.987 1.00 32.31 196 ASN A C 1
ATOM 1590 O O . ASN A 1 196 ? 44.974 70.049 -558.550 1.00 29.86 196 ASN A O 1
ATOM 1595 N N . HIS A 1 197 ? 46.958 68.970 -558.452 1.00 30.35 197 HIS A N 1
ATOM 1596 C CA . HIS A 1 197 ? 46.644 68.103 -557.327 1.00 29.42 197 HIS A CA 1
ATOM 1597 C C . HIS A 1 197 ? 46.230 68.759 -556.017 1.00 30.25 197 HIS A C 1
ATOM 1598 O O . HIS A 1 197 ? 45.852 68.069 -555.069 1.00 31.08 197 HIS A O 1
ATOM 1605 N N . SER A 1 198 ? 46.288 70.079 -555.951 1.00 30.99 198 SER A N 1
ATOM 1606 C CA . SER A 1 198 ? 45.921 70.775 -554.726 1.00 33.32 198 SER A CA 1
ATOM 1607 C C . SER A 1 198 ? 44.774 71.762 -554.946 1.00 34.99 198 SER A C 1
ATOM 1608 O O . SER A 1 198 ? 44.609 72.714 -554.181 1.00 36.43 198 SER A O 1
ATOM 1611 N N . ALA A 1 199 ? 43.984 71.536 -555.992 1.00 35.06 199 ALA A N 1
ATOM 1612 C CA . ALA A 1 199 ? 42.859 72.416 -556.302 1.00 36.74 199 ALA A CA 1
ATOM 1613 C C . ALA A 1 199 ? 41.919 72.411 -555.113 1.00 36.80 199 ALA A C 1
ATOM 1614 O O . ALA A 1 199 ? 41.175 73.367 -554.875 1.00 37.19 199 ALA A O 1
ATOM 1616 N N . SER A 1 200 ? 41.974 71.317 -554.365 1.00 35.32 200 SER A N 1
ATOM 1617 C CA . SER A 1 200 ? 41.128 71.137 -553.205 1.00 34.29 200 SER A CA 1
ATOM 1618 C C . SER A 1 200 ? 41.554 69.880 -552.467 1.00 31.96 200 SER A C 1
ATOM 1619 O O . SER A 1 200 ? 42.549 69.236 -552.812 1.00 29.95 200 SER A O 1
ATOM 1622 N N . GLN A 1 201 ? 40.773 69.522 -551.459 1.00 29.55 201 GLN A N 1
ATOM 1623 C CA . GLN A 1 201 ? 41.075 68.348 -550.676 1.00 29.63 201 GLN A CA 1
ATOM 1624 C C . GLN A 1 201 ? 40.696 67.069 -551.419 1.00 29.27 201 GLN A C 1
ATOM 1625 O O . GLN A 1 201 ? 41.383 66.055 -551.279 1.00 29.00 201 GLN A O 1
ATOM 1631 N N . VAL A 1 202 ? 39.638 67.106 -552.235 1.00 27.87 202 VAL A N 1
ATOM 1632 C CA . VAL A 1 202 ? 39.262 65.894 -552.950 1.00 27.74 202 VAL A CA 1
ATOM 1633 C C . VAL A 1 202 ? 40.299 65.623 -554.016 1.00 26.54 202 VAL A C 1
ATOM 1634 O O . VAL A 1 202 ? 40.580 64.472 -554.337 1.00 27.62 202 VAL A O 1
ATOM 1638 N N . ASP A 1 203 ? 40.882 66.680 -554.562 1.00 26.38 203 ASP A N 1
ATOM 1639 C CA . ASP A 1 203 ? 41.895 66.494 -555.584 1.00 27.19 203 ASP A CA 1
ATOM 1640 C C . ASP A 1 203 ? 43.178 65.907 -554.990 1.00 26.89 203 ASP A C 1
ATOM 1641 O O . ASP A 1 203 ? 43.849 65.082 -555.621 1.00 21.32 203 ASP A O 1
ATOM 1646 N N . MET A 1 204 ? 43.509 66.311 -553.764 1.00 27.65 204 MET A N 1
ATOM 1647 C CA . MET A 1 204 ? 44.699 65.780 -553.117 1.00 28.95 204 MET A CA 1
ATOM 1648 C C . MET A 1 204 ? 44.499 64.297 -552.806 1.00 28.84 204 MET A C 1
ATOM 1649 O O . MET A 1 204 ? 45.383 63.480 -553.062 1.00 27.66 204 MET A O 1
ATOM 1654 N N . VAL A 1 205 ? 43.338 63.939 -552.264 1.00 28.76 205 VAL A N 1
ATOM 1655 C CA . VAL A 1 205 ? 43.097 62.535 -551.949 1.00 28.52 205 VAL A CA 1
ATOM 1656 C C . VAL A 1 205 ? 42.964 61.754 -553.248 1.00 27.57 205 VAL A C 1
ATOM 1657 O O . VAL A 1 205 ? 43.468 60.638 -553.360 1.00 27.36 205 VAL A O 1
ATOM 1661 N N . TYR A 1 206 ? 42.309 62.335 -554.246 1.00 26.84 206 TYR A N 1
ATOM 1662 C CA . TYR A 1 206 ? 42.202 61.642 -555.526 1.00 25.18 206 TYR A CA 1
ATOM 1663 C C . TYR A 1 206 ? 43.614 61.254 -555.992 1.00 24.56 206 TYR A C 1
ATOM 1664 O O . TYR A 1 206 ? 43.879 60.101 -556.347 1.00 24.55 206 TYR A O 1
ATOM 1673 N N . SER A 1 207 ? 44.519 62.229 -555.986 1.00 25.76 207 SER A N 1
ATOM 1674 C CA . SER A 1 207 ? 45.901 62.008 -556.408 1.00 25.62 207 SER A CA 1
ATOM 1675 C C . SER A 1 207 ? 46.605 60.916 -555.607 1.00 25.61 207 SER A C 1
ATOM 1676 O O . SER A 1 207 ? 47.337 60.087 -556.170 1.00 23.13 207 SER A O 1
ATOM 1679 N N . ASP A 1 208 ? 46.383 60.919 -554.295 1.00 25.50 208 ASP A N 1
ATOM 1680 C CA . ASP A 1 208 ? 46.992 59.931 -553.419 1.00 25.47 208 ASP A CA 1
ATOM 1681 C C . ASP A 1 208 ? 46.519 58.517 -553.772 1.00 25.58 208 ASP A C 1
ATOM 1682 O O . ASP A 1 208 ? 47.334 57.594 -553.851 1.00 24.21 208 ASP A O 1
ATOM 1687 N N . LEU A 1 209 ? 45.216 58.337 -553.993 1.00 25.62 209 LEU A N 1
ATOM 1688 C CA . LEU A 1 209 ? 44.715 57.007 -554.352 1.00 25.99 209 LEU A CA 1
ATOM 1689 C C . LEU A 1 209 ? 45.453 56.486 -555.574 1.00 27.70 209 LEU A C 1
ATOM 1690 O O . LEU A 1 209 ? 45.906 55.350 -555.593 1.00 29.82 209 LEU A O 1
ATOM 1695 N N . VAL A 1 210 ? 45.572 57.317 -556.601 1.00 27.90 210 VAL A N 1
ATOM 1696 C CA . VAL A 1 210 ? 46.268 56.887 -557.804 1.00 26.67 210 VAL A CA 1
ATOM 1697 C C . VAL A 1 210 ? 47.756 56.660 -557.535 1.00 26.62 210 VAL A C 1
ATOM 1698 O O . VAL A 1 210 ? 48.351 55.707 -558.036 1.00 24.35 210 VAL A O 1
ATOM 1702 N N . GLY A 1 211 ? 48.351 57.529 -556.728 1.00 27.22 211 GLY A N 1
ATOM 1703 C CA . GLY A 1 211 ? 49.756 57.378 -556.406 1.00 27.08 211 GLY A CA 1
ATOM 1704 C C . GLY A 1 211 ? 50.056 56.027 -555.785 1.00 29.72 211 GLY A C 1
ATOM 1705 O O . GLY A 1 211 ? 51.172 55.518 -555.911 1.00 29.55 211 GLY A O 1
ATOM 1706 N N . ARG A 1 212 ? 49.076 55.424 -555.117 1.00 28.68 212 ARG A N 1
ATOM 1707 C CA . ARG A 1 212 ? 49.325 54.134 -554.498 1.00 30.39 212 ARG A CA 1
ATOM 1708 C C . ARG A 1 212 ? 48.756 52.920 -555.247 1.00 30.99 212 ARG A C 1
ATOM 1709 O O . ARG A 1 212 ? 48.417 51.903 -554.649 1.00 32.19 212 ARG A O 1
ATOM 1717 N N . GLY A 1 213 ? 48.672 53.037 -556.569 1.00 32.38 213 GLY A N 1
ATOM 1718 C CA . GLY A 1 213 ? 48.214 51.937 -557.406 1.00 30.06 213 GLY A CA 1
ATOM 1719 C C . GLY A 1 213 ? 46.727 51.688 -557.527 1.00 30.23 213 GLY A C 1
ATOM 1720 O O . GLY A 1 213 ? 46.314 50.581 -557.881 1.00 29.63 213 GLY A O 1
ATOM 1721 N N . CYS A 1 214 ? 45.912 52.699 -557.253 1.00 29.88 214 CYS A N 1
ATOM 1722 C CA . CYS A 1 214 ? 44.473 52.514 -557.342 1.00 30.10 214 CYS A CA 1
ATOM 1723 C C . CYS A 1 214 ? 43.823 53.113 -558.586 1.00 30.76 214 CYS A C 1
ATOM 1724 O O . CYS A 1 214 ? 44.165 54.218 -559.007 1.00 28.81 214 CYS A O 1
ATOM 1727 N N . ILE A 1 215 ? 42.890 52.363 -559.169 1.00 31.47 215 ILE A N 1
ATOM 1728 C CA . ILE A 1 215 ? 42.123 52.828 -560.314 1.00 33.55 215 ILE A CA 1
ATOM 1729 C C . ILE A 1 215 ? 40.977 53.583 -559.652 1.00 35.02 215 ILE A C 1
ATOM 1730 O O . ILE A 1 215 ? 40.156 52.984 -558.952 1.00 35.93 215 ILE A O 1
ATOM 1735 N N . VAL A 1 216 ? 40.913 54.892 -559.855 1.00 36.08 216 VAL A N 1
ATOM 1736 C CA . VAL A 1 216 ? 39.858 55.673 -559.221 1.00 35.03 216 VAL A CA 1
ATOM 1737 C C . VAL A 1 216 ? 38.788 56.112 -560.199 1.00 34.94 216 VAL A C 1
ATOM 1738 O O . VAL A 1 216 ? 39.078 56.777 -561.185 1.00 36.27 216 VAL A O 1
ATOM 1742 N N . LYS A 1 217 ? 37.552 55.730 -559.918 1.00 33.26 217 LYS A N 1
ATOM 1743 C CA . LYS A 1 217 ? 36.418 56.111 -560.743 1.00 33.46 217 LYS A CA 1
ATOM 1744 C C . LYS A 1 217 ? 35.417 56.847 -559.849 1.00 35.48 217 LYS A C 1
ATOM 1745 O O . LYS A 1 217 ? 35.455 56.728 -558.620 1.00 36.23 217 LYS A O 1
ATOM 1751 N N . THR A 1 218 ? 34.530 57.612 -560.468 1.00 34.53 218 THR A N 1
ATOM 1752 C CA . THR A 1 218 ? 33.539 58.375 -559.735 1.00 33.41 218 THR A CA 1
ATOM 1753 C C . THR A 1 218 ? 32.620 57.496 -558.890 1.00 33.40 218 THR A C 1
ATOM 1754 O O . THR A 1 218 ? 32.280 56.384 -559.278 1.00 32.90 218 THR A O 1
ATOM 1758 N N . GLY A 1 219 ? 32.228 58.010 -557.728 1.00 34.68 219 GLY A N 1
ATOM 1759 C CA . GLY A 1 219 ? 31.333 57.278 -556.847 1.00 35.90 219 GLY A CA 1
ATOM 1760 C C . GLY A 1 219 ? 30.091 58.109 -556.580 1.00 36.29 219 GLY A C 1
ATOM 1761 O O . GLY A 1 219 ? 29.307 57.823 -555.667 1.00 34.27 219 GLY A O 1
ATOM 1762 N N . PHE A 1 220 ? 29.932 59.148 -557.400 1.00 38.04 220 PHE A N 1
ATOM 1763 C CA . PHE A 1 220 ? 28.815 60.087 -557.323 1.00 39.09 220 PHE A CA 1
ATOM 1764 C C . PHE A 1 220 ? 27.444 59.408 -557.388 1.00 40.36 220 PHE A C 1
ATOM 1765 O O . PHE A 1 220 ? 26.465 59.902 -556.824 1.00 39.80 220 PHE A O 1
ATOM 1773 N N . LYS A 1 221 ? 27.378 58.279 -558.084 1.00 42.42 221 LYS A N 1
ATOM 1774 C CA . LYS A 1 221 ? 26.132 57.534 -558.206 1.00 43.21 221 LYS A CA 1
ATOM 1775 C C . LYS A 1 221 ? 25.719 57.031 -556.820 1.00 42.52 221 LYS A C 1
ATOM 1776 O O . LYS A 1 221 ? 24.526 56.912 -556.518 1.00 41.81 221 LYS A O 1
ATOM 1782 N N . TYR A 1 222 ? 26.717 56.750 -555.980 1.00 39.04 222 TYR A N 1
ATOM 1783 C CA . TYR A 1 222 ? 26.472 56.225 -554.642 1.00 36.19 222 TYR A CA 1
ATOM 1784 C C . TYR A 1 222 ? 26.571 57.240 -553.504 1.00 34.34 222 TYR A C 1
ATOM 1785 O O . TYR A 1 222 ? 26.569 56.860 -552.336 1.00 31.93 222 TYR A O 1
ATOM 1794 N N . GLY A 1 223 ? 26.667 58.521 -553.835 1.00 34.49 223 GLY A N 1
ATOM 1795 C CA . GLY A 1 223 ? 26.762 59.530 -552.793 1.00 34.03 223 GLY A CA 1
ATOM 1796 C C . GLY A 1 223 ? 28.172 59.756 -552.265 1.00 34.80 223 GLY A C 1
ATOM 1797 O O . GLY A 1 223 ? 28.368 60.541 -551.345 1.00 34.71 223 GLY A O 1
ATOM 1798 N N . ALA A 1 224 ? 29.160 59.074 -552.833 1.00 35.01 224 ALA A N 1
ATOM 1799 C CA . ALA A 1 224 ? 30.542 59.257 -552.398 1.00 35.33 224 ALA A CA 1
ATOM 1800 C C . ALA A 1 224 ? 31.373 59.899 -553.523 1.00 35.59 224 ALA A C 1
ATOM 1801 O O . ALA A 1 224 ? 30.999 59.825 -554.692 1.00 35.90 224 ALA A O 1
ATOM 1803 N N . ASN A 1 225 ? 32.498 60.521 -553.176 1.00 37.46 225 ASN A N 1
ATOM 1804 C CA . ASN A 1 225 ? 33.350 61.149 -554.189 1.00 37.37 225 ASN A CA 1
ATOM 1805 C C . ASN A 1 225 ? 33.780 60.169 -555.276 1.00 38.05 225 ASN A C 1
ATOM 1806 O O . ASN A 1 225 ? 33.641 60.460 -556.461 1.00 40.05 225 ASN A O 1
ATOM 1811 N N . PHE A 1 226 ? 34.309 59.017 -554.886 1.00 38.18 226 PHE A N 1
ATOM 1812 C CA . PHE A 1 226 ? 34.693 58.019 -555.875 1.00 39.36 226 PHE A CA 1
ATOM 1813 C C . PHE A 1 226 ? 34.594 56.580 -555.394 1.00 38.23 226 PHE A C 1
ATOM 1814 O O . PHE A 1 226 ? 34.431 56.317 -554.207 1.00 39.43 226 PHE A O 1
ATOM 1822 N N . ARG A 1 227 ? 34.656 55.656 -556.349 1.00 38.62 227 ARG A N 1
ATOM 1823 C CA . ARG A 1 227 ? 34.631 54.223 -556.072 1.00 38.14 227 ARG A CA 1
ATOM 1824 C C . ARG A 1 227 ? 36.036 53.785 -556.477 1.00 38.02 227 ARG A C 1
ATOM 1825 O O . ARG A 1 227 ? 36.503 54.138 -557.556 1.00 39.56 227 ARG A O 1
ATOM 1833 N N . VAL A 1 228 ? 36.715 53.041 -555.612 1.00 38.28 228 VAL A N 1
ATOM 1834 C CA . VAL A 1 228 ? 38.093 52.631 -555.879 1.00 40.99 228 VAL A CA 1
ATOM 1835 C C . VAL A 1 228 ? 38.331 51.163 -556.223 1.00 42.50 228 VAL A C 1
ATOM 1836 O O . VAL A 1 228 ? 37.872 50.266 -555.512 1.00 42.44 228 VAL A O 1
ATOM 1840 N N . TYR A 1 229 ? 39.062 50.937 -557.314 1.00 44.03 229 TYR A N 1
ATOM 1841 C CA . TYR A 1 229 ? 39.407 49.589 -557.764 1.00 46.67 229 TYR A CA 1
ATOM 1842 C C . TYR A 1 229 ? 40.856 49.298 -557.383 1.00 49.68 229 TYR A C 1
ATOM 1843 O O . TYR A 1 229 ? 41.770 50.013 -557.805 1.00 49.99 229 TYR A O 1
ATOM 1852 N N . LEU A 1 230 ? 41.074 48.252 -556.595 1.00 51.61 230 LEU A N 1
ATOM 1853 C CA . LEU A 1 230 ? 42.427 47.912 -556.190 1.00 54.64 230 LEU A CA 1
ATOM 1854 C C . LEU A 1 230 ? 43.143 47.132 -557.288 1.00 57.43 230 LEU A C 1
ATOM 1855 O O . LEU A 1 230 ? 44.358 46.933 -557.232 1.00 57.14 230 LEU A O 1
ATOM 1860 N N . GLY A 1 231 ? 42.386 46.706 -558.295 1.00 60.92 231 GLY A N 1
ATOM 1861 C CA . GLY A 1 231 ? 42.970 45.947 -559.387 1.00 65.14 231 GLY A CA 1
ATOM 1862 C C . GLY A 1 231 ? 42.394 46.257 -560.759 1.00 68.52 231 GLY A C 1
ATOM 1863 O O . GLY A 1 231 ? 41.285 46.780 -560.885 1.00 68.56 231 GLY A O 1
ATOM 1864 N N . ARG A 1 232 ? 43.155 45.922 -561.798 1.00 72.12 232 ARG A N 1
ATOM 1865 C CA . ARG A 1 232 ? 42.728 46.163 -563.168 1.00 75.19 232 ARG A CA 1
ATOM 1866 C C . ARG A 1 232 ? 41.606 45.223 -563.605 1.00 76.00 232 ARG A C 1
ATOM 1867 O O . ARG A 1 232 ? 40.737 45.605 -564.392 1.00 76.24 232 ARG A O 1
ATOM 1875 N N . ASP A 1 233 ? 41.620 43.997 -563.092 1.00 76.98 233 ASP A N 1
ATOM 1876 C CA . ASP A 1 233 ? 40.586 43.030 -563.437 1.00 77.95 233 ASP A CA 1
ATOM 1877 C C . ASP A 1 233 ? 39.633 42.760 -562.270 1.00 77.48 233 ASP A C 1
ATOM 1878 O O . ASP A 1 233 ? 39.042 41.681 -562.165 1.00 76.89 233 ASP A O 1
ATOM 1883 N N . SER A 1 234 ? 39.493 43.755 -561.396 1.00 75.95 234 SER A N 1
ATOM 1884 C CA . SER A 1 234 ? 38.586 43.659 -560.261 1.00 74.66 234 SER A CA 1
ATOM 1885 C C . SER A 1 234 ? 37.254 44.202 -560.758 1.00 73.99 234 SER A C 1
ATOM 1886 O O . SER A 1 234 ? 36.969 45.395 -560.629 1.00 74.77 234 SER A O 1
ATOM 1889 N N . GLN A 1 235 ? 36.453 43.315 -561.340 1.00 72.53 235 GLN A N 1
ATOM 1890 C CA . GLN A 1 235 ? 35.152 43.667 -561.897 1.00 71.00 235 GLN A CA 1
ATOM 1891 C C . GLN A 1 235 ? 34.352 44.684 -561.095 1.00 68.35 235 GLN A C 1
ATOM 1892 O O . GLN A 1 235 ? 33.570 45.449 -561.660 1.00 67.64 235 GLN A O 1
ATOM 1898 N N . HIS A 1 236 ? 34.546 44.704 -559.782 1.00 64.99 236 HIS A N 1
ATOM 1899 C CA . HIS A 1 236 ? 33.809 45.639 -558.943 1.00 62.38 236 HIS A CA 1
ATOM 1900 C C . HIS A 1 236 ? 34.719 46.370 -557.973 1.00 59.40 236 HIS A C 1
ATOM 1901 O O . HIS A 1 236 ? 35.590 45.769 -557.352 1.00 58.62 236 HIS A O 1
ATOM 1908 N N . ALA A 1 237 ? 34.518 47.678 -557.861 1.00 56.89 237 ALA A N 1
ATOM 1909 C CA . ALA A 1 237 ? 35.318 48.498 -556.964 1.00 54.71 237 ALA A CA 1
ATOM 1910 C C . ALA A 1 237 ? 35.104 47.998 -555.539 1.00 53.20 237 ALA A C 1
ATOM 1911 O O . ALA A 1 237 ? 33.969 47.896 -555.078 1.00 52.74 237 ALA A O 1
ATOM 1913 N N . GLU A 1 238 ? 36.190 47.682 -554.842 1.00 51.51 238 GLU A N 1
ATOM 1914 C CA . GLU A 1 238 ? 36.078 47.188 -553.480 1.00 49.60 238 GLU A CA 1
ATOM 1915 C C . GLU A 1 238 ? 35.930 48.272 -552.410 1.00 48.19 238 GLU A C 1
ATOM 1916 O O . GLU A 1 238 ? 35.675 47.967 -551.244 1.00 48.99 238 GLU A O 1
ATOM 1922 N N . TYR A 1 239 ? 36.060 49.534 -552.808 1.00 46.23 239 TYR A N 1
ATOM 1923 C CA . TYR A 1 239 ? 35.946 50.657 -551.875 1.00 43.93 239 TYR A CA 1
ATOM 1924 C C . TYR A 1 239 ? 35.105 51.801 -552.426 1.00 42.26 239 TYR A C 1
ATOM 1925 O O . TYR A 1 239 ? 35.006 52.004 -553.639 1.00 40.33 239 TYR A O 1
ATOM 1934 N N . LEU A 1 240 ? 34.524 52.555 -551.505 1.00 39.85 240 LEU A N 1
ATOM 1935 C CA . LEU A 1 240 ? 33.748 53.739 -551.830 1.00 40.24 240 LEU A CA 1
ATOM 1936 C C . LEU A 1 240 ? 34.388 54.787 -550.923 1.00 38.91 240 LEU A C 1
ATOM 1937 O O . LEU A 1 240 ? 34.339 54.664 -549.698 1.00 40.00 240 LEU A O 1
ATOM 1942 N N . VAL A 1 241 ? 35.018 55.795 -551.514 1.00 36.08 241 VAL A N 1
ATOM 1943 C CA . VAL A 1 241 ? 35.685 56.818 -550.718 1.00 32.96 241 VAL A CA 1
ATOM 1944 C C . VAL A 1 241 ? 34.914 58.121 -550.722 1.00 32.45 241 VAL A C 1
ATOM 1945 O O . VAL A 1 241 ? 34.360 58.523 -551.735 1.00 33.96 241 VAL A O 1
ATOM 1949 N N . SER A 1 242 ? 34.870 58.773 -549.573 1.00 32.64 242 SER A N 1
ATOM 1950 C CA . SER A 1 242 ? 34.180 60.043 -549.452 1.00 32.82 242 SER A CA 1
ATOM 1951 C C . SER A 1 242 ? 35.088 60.977 -548.656 1.00 31.88 242 SER A C 1
ATOM 1952 O O . SER A 1 242 ? 35.520 60.634 -547.556 1.00 31.93 242 SER A O 1
ATOM 1955 N N . VAL A 1 243 ? 35.401 62.137 -549.229 1.00 32.00 243 VAL A N 1
ATOM 1956 C CA . VAL A 1 243 ? 36.265 63.108 -548.573 1.00 33.93 243 VAL A CA 1
ATOM 1957 C C . VAL A 1 243 ? 35.446 63.827 -547.527 1.00 37.12 243 VAL A C 1
ATOM 1958 O O . VAL A 1 243 ? 34.409 64.405 -547.835 1.00 37.50 243 VAL A O 1
ATOM 1962 N N . MET A 1 244 ? 35.927 63.806 -546.289 1.00 40.78 244 MET A N 1
ATOM 1963 C CA . MET A 1 244 ? 35.203 64.408 -545.181 1.00 43.36 244 MET A CA 1
ATOM 1964 C C . MET A 1 244 ? 35.351 65.886 -544.898 1.00 47.70 244 MET A C 1
ATOM 1965 O O . MET A 1 244 ? 36.452 66.375 -544.634 1.00 46.91 244 MET A O 1
ATOM 1970 N N . PRO A 1 245 ? 34.218 66.614 -544.918 1.00 52.89 245 PRO A N 1
ATOM 1971 C CA . PRO A 1 245 ? 34.165 68.055 -544.653 1.00 56.96 245 PRO A CA 1
ATOM 1972 C C . PRO A 1 245 ? 34.648 68.253 -543.222 1.00 60.20 245 PRO A C 1
ATOM 1973 O O . PRO A 1 245 ? 34.323 67.448 -542.345 1.00 61.86 245 PRO A O 1
ATOM 1977 N N . GLU A 1 246 ? 35.416 69.309 -542.983 1.00 63.05 246 GLU A N 1
ATOM 1978 C CA . GLU A 1 246 ? 35.938 69.573 -541.644 1.00 67.15 246 GLU A CA 1
ATOM 1979 C C . GLU A 1 246 ? 34.954 69.148 -540.550 1.00 67.67 246 GLU A C 1
ATOM 1980 O O . GLU A 1 246 ? 35.363 68.684 -539.483 1.00 67.61 246 GLU A O 1
ATOM 1986 N N . GLU A 1 247 ? 33.661 69.291 -540.840 1.00 68.34 247 GLU A N 1
ATOM 1987 C CA . GLU A 1 247 ? 32.593 68.956 -539.901 1.00 69.09 247 GLU A CA 1
ATOM 1988 C C . GLU A 1 247 ? 31.345 68.442 -540.629 1.00 68.36 247 GLU A C 1
ATOM 1989 O O . GLU A 1 247 ? 31.083 68.812 -541.775 1.00 70.34 247 GLU A O 1
ATOM 1995 N N . GLU A 1 248 ? 30.576 67.590 -539.958 1.00 66.08 248 GLU A N 1
ATOM 1996 C CA . GLU A 1 248 ? 29.339 67.052 -540.523 1.00 63.15 248 GLU A CA 1
ATOM 1997 C C . GLU A 1 248 ? 28.594 66.225 -539.472 1.00 60.26 248 GLU A C 1
ATOM 1998 O O . GLU A 1 248 ? 29.083 66.041 -538.357 1.00 60.10 248 GLU A O 1
ATOM 2004 N N . ARG A 1 249 ? 27.413 65.724 -539.816 1.00 56.73 249 ARG A N 1
ATOM 2005 C CA . ARG A 1 249 ? 26.634 64.955 -538.854 1.00 53.53 249 ARG A CA 1
ATOM 2006 C C . ARG A 1 249 ? 26.802 63.449 -539.006 1.00 49.64 249 ARG A C 1
ATOM 2007 O O . ARG A 1 249 ? 27.182 62.958 -540.061 1.00 49.42 249 ARG A O 1
ATOM 2015 N N . TRP A 1 250 ? 26.510 62.718 -537.941 1.00 46.16 250 TRP A N 1
ATOM 2016 C CA . TRP A 1 250 ? 26.666 61.278 -537.953 1.00 44.08 250 TRP A CA 1
ATOM 2017 C C . TRP A 1 250 ? 25.828 60.508 -538.979 1.00 45.66 250 TRP A C 1
ATOM 2018 O O . TRP A 1 250 ? 26.278 59.477 -539.474 1.00 45.63 250 TRP A O 1
ATOM 2029 N N . TYR A 1 251 ? 24.630 60.982 -539.317 1.00 46.80 251 TYR A N 1
ATOM 2030 C CA . TYR A 1 251 ? 23.815 60.244 -540.285 1.00 48.92 251 TYR A CA 1
ATOM 2031 C C . TYR A 1 251 ? 24.460 60.114 -541.665 1.00 48.04 251 TYR A C 1
ATOM 2032 O O . TYR A 1 251 ? 24.210 59.145 -542.380 1.00 46.14 251 TYR A O 1
ATOM 2041 N N . SER A 1 252 ? 25.285 61.085 -542.043 1.00 47.89 252 SER A N 1
ATOM 2042 C CA . SER A 1 252 ? 25.956 61.031 -543.340 1.00 47.77 252 SER A CA 1
ATOM 2043 C C . SER A 1 252 ? 26.957 59.882 -543.332 1.00 47.46 252 SER A C 1
ATOM 2044 O O . SER A 1 252 ? 27.173 59.214 -544.344 1.00 47.27 252 SER A O 1
ATOM 2047 N N . ILE A 1 253 ? 27.558 59.656 -542.171 1.00 46.79 253 ILE A N 1
ATOM 2048 C CA . ILE A 1 253 ? 28.538 58.597 -542.003 1.00 46.34 253 ILE A CA 1
ATOM 2049 C C . ILE A 1 253 ? 27.857 57.237 -541.872 1.00 45.86 253 ILE A C 1
ATOM 2050 O O . ILE A 1 253 ? 28.327 56.234 -542.415 1.00 44.61 253 ILE A O 1
ATOM 2055 N N . SER A 1 254 ? 26.743 57.212 -541.153 1.00 46.15 254 SER A N 1
ATOM 2056 C CA . SER A 1 254 ? 25.994 55.980 -540.965 1.00 46.64 254 SER A CA 1
ATOM 2057 C C . SER A 1 254 ? 25.389 55.542 -542.300 1.00 45.66 254 SER A C 1
ATOM 2058 O O . SER A 1 254 ? 25.375 54.353 -542.625 1.00 44.87 254 SER A O 1
ATOM 2061 N N . ARG A 1 255 ? 24.897 56.522 -543.063 1.00 45.55 255 ARG A N 1
ATOM 2062 C CA . ARG A 1 255 ? 24.289 56.285 -544.370 1.00 45.69 255 ARG A CA 1
ATOM 2063 C C . ARG A 1 255 ? 25.321 55.771 -545.371 1.00 44.71 255 ARG A C 1
ATOM 2064 O O . ARG A 1 255 ? 25.056 54.827 -546.122 1.00 44.67 255 ARG A O 1
ATOM 2072 N N . GLY A 1 256 ? 26.494 56.393 -545.388 1.00 42.70 256 GLY A N 1
ATOM 2073 C CA . GLY A 1 256 ? 27.528 55.946 -546.299 1.00 41.30 256 GLY A CA 1
ATOM 2074 C C . GLY A 1 256 ? 27.837 54.474 -546.086 1.00 40.60 256 GLY A C 1
ATOM 2075 O O . GLY A 1 256 ? 28.069 53.724 -547.044 1.00 40.95 256 GLY A O 1
ATOM 2076 N N . VAL A 1 257 ? 27.826 54.054 -544.825 1.00 40.43 257 VAL A N 1
ATOM 2077 C CA . VAL A 1 257 ? 28.124 52.669 -544.478 1.00 41.06 257 VAL A CA 1
ATOM 2078 C C . VAL A 1 257 ? 27.095 51.686 -545.016 1.00 43.06 257 VAL A C 1
ATOM 2079 O O . VAL A 1 257 ? 27.449 50.588 -545.454 1.00 43.63 257 VAL A O 1
ATOM 2083 N N . ARG A 1 258 ? 25.821 52.071 -544.973 1.00 44.99 258 ARG A N 1
ATOM 2084 C CA . ARG A 1 258 ? 24.749 51.208 -545.474 1.00 46.49 258 ARG A CA 1
ATOM 2085 C C . ARG A 1 258 ? 24.822 51.142 -546.998 1.00 45.37 258 ARG A C 1
ATOM 2086 O O . ARG A 1 258 ? 24.754 50.059 -547.596 1.00 43.18 258 ARG A O 1
ATOM 2094 N N . VAL A 1 259 ? 24.962 52.312 -547.618 1.00 44.89 259 VAL A N 1
ATOM 2095 C CA . VAL A 1 259 ? 25.069 52.396 -549.068 1.00 45.02 259 VAL A CA 1
ATOM 2096 C C . VAL A 1 259 ? 26.180 51.473 -549.554 1.00 44.64 259 VAL A C 1
ATOM 2097 O O . VAL A 1 259 ? 25.967 50.664 -550.449 1.00 44.26 259 VAL A O 1
ATOM 2101 N N . ALA A 1 260 ? 27.360 51.594 -548.951 1.00 45.83 260 ALA A N 1
ATOM 2102 C CA . ALA A 1 260 ? 28.508 50.776 -549.334 1.00 46.89 260 ALA A CA 1
ATOM 2103 C C . ALA A 1 260 ? 28.227 49.299 -549.129 1.00 48.50 260 ALA A C 1
ATOM 2104 O O . ALA A 1 260 ? 28.598 48.458 -549.950 1.00 47.45 260 ALA A O 1
ATOM 2106 N N . SER A 1 261 ? 27.562 48.998 -548.021 1.00 51.57 261 SER A N 1
ATOM 2107 C CA . SER A 1 261 ? 27.225 47.630 -547.653 1.00 54.49 261 SER A CA 1
ATOM 2108 C C . SER A 1 261 ? 26.209 46.968 -548.590 1.00 55.35 261 SER A C 1
ATOM 2109 O O . SER A 1 261 ? 26.290 45.762 -548.850 1.00 53.72 261 SER A O 1
ATOM 2112 N N . SER A 1 262 ? 25.260 47.751 -549.098 1.00 55.53 262 SER A N 1
ATOM 2113 C CA . SER A 1 262 ? 24.242 47.206 -549.990 1.00 57.10 262 SER A CA 1
ATOM 2114 C C . SER A 1 262 ? 24.809 46.757 -551.335 1.00 58.12 262 SER A C 1
ATOM 2115 O O . SER A 1 262 ? 24.138 46.050 -552.089 1.00 58.77 262 SER A O 1
ATOM 2118 N N . VAL A 1 263 ? 26.041 47.160 -551.637 1.00 57.77 263 VAL A N 1
ATOM 2119 C CA . VAL A 1 263 ? 26.671 46.785 -552.898 1.00 57.90 263 VAL A CA 1
ATOM 2120 C C . VAL A 1 263 ? 28.039 46.149 -552.657 1.00 59.49 263 VAL A C 1
ATOM 2121 O O . VAL A 1 263 ? 28.953 46.252 -553.481 1.00 60.40 263 VAL A O 1
ATOM 2125 N N . ARG A 1 264 ? 28.150 45.477 -551.517 1.00 60.04 264 ARG A N 1
ATOM 2126 C CA . ARG A 1 264 ? 29.371 44.809 -551.088 1.00 60.41 264 ARG A CA 1
ATOM 2127 C C . ARG A 1 264 ? 30.634 45.629 -551.298 1.00 57.96 264 ARG A C 1
ATOM 2128 O O . ARG A 1 264 ? 31.503 45.270 -552.089 1.00 59.40 264 ARG A O 1
ATOM 2136 N N . LYS A 1 265 ? 30.720 46.740 -550.582 1.00 53.91 265 LYS A N 1
ATOM 2137 C CA . LYS A 1 265 ? 31.886 47.605 -550.642 1.00 50.03 265 LYS A CA 1
ATOM 2138 C C . LYS A 1 265 ? 32.131 48.164 -549.246 1.00 47.12 265 LYS A C 1
ATOM 2139 O O . LYS A 1 265 ? 31.247 48.133 -548.391 1.00 47.59 265 LYS A O 1
ATOM 2145 N N . THR A 1 266 ? 33.338 48.662 -549.014 1.00 43.90 266 THR A N 1
ATOM 2146 C CA . THR A 1 266 ? 33.699 49.234 -547.726 1.00 39.30 266 THR A CA 1
ATOM 2147 C C . THR A 1 266 ? 33.647 50.761 -547.813 1.00 37.45 266 THR A C 1
ATOM 2148 O O . THR A 1 266 ? 34.238 51.354 -548.709 1.00 36.31 266 THR A O 1
ATOM 2152 N N . MET A 1 267 ? 32.930 51.391 -546.890 1.00 35.37 267 MET A N 1
ATOM 2153 C CA . MET A 1 267 ? 32.816 52.843 -546.880 1.00 33.44 267 MET A CA 1
ATOM 2154 C C . MET A 1 267 ? 34.081 53.414 -546.258 1.00 33.08 267 MET A C 1
ATOM 2155 O O . MET A 1 267 ? 34.382 53.124 -545.105 1.00 35.85 267 MET A O 1
ATOM 2160 N N . ILE A 1 268 ? 34.825 54.205 -547.032 1.00 32.67 268 ILE A N 1
ATOM 2161 C CA . ILE A 1 268 ? 36.069 54.817 -546.571 1.00 31.14 268 ILE A CA 1
ATOM 2162 C C . ILE A 1 268 ? 35.886 56.324 -546.501 1.00 30.95 268 ILE A C 1
ATOM 2163 O O . ILE A 1 268 ? 35.316 56.926 -547.404 1.00 30.94 268 ILE A O 1
ATOM 2168 N N . TYR A 1 269 ? 36.381 56.933 -545.434 1.00 30.57 269 TYR A N 1
ATOM 2169 C CA . TYR A 1 269 ? 36.280 58.371 -545.257 1.00 29.88 269 TYR A CA 1
ATOM 2170 C C . TYR A 1 269 ? 37.682 58.943 -545.201 1.00 31.29 269 TYR A C 1
ATOM 2171 O O . TYR A 1 269 ? 38.459 58.598 -544.314 1.00 31.72 269 TYR A O 1
ATOM 2180 N N . ALA A 1 270 ? 38.005 59.814 -546.154 1.00 31.27 270 ALA A N 1
ATOM 2181 C CA . ALA A 1 270 ? 39.340 60.401 -546.220 1.00 31.15 270 ALA A CA 1
ATOM 2182 C C . ALA A 1 270 ? 39.385 61.879 -545.891 1.00 31.63 270 ALA A C 1
ATOM 2183 O O . ALA A 1 270 ? 38.367 62.571 -545.915 1.00 34.71 270 ALA A O 1
ATOM 2185 N N . SER A 1 271 ? 40.583 62.360 -545.585 1.00 31.85 271 SER A N 1
ATOM 2186 C CA . SER A 1 271 ? 40.781 63.761 -545.251 1.00 32.82 271 SER A CA 1
ATOM 2187 C C . SER A 1 271 ? 42.270 64.066 -545.161 1.00 34.21 271 SER A C 1
ATOM 2188 O O . SER A 1 271 ? 43.108 63.161 -545.269 1.00 35.90 271 SER A O 1
ATOM 2191 N N . ILE A 1 272 ? 42.586 65.348 -544.988 1.00 34.71 272 ILE A N 1
ATOM 2192 C CA . ILE A 1 272 ? 43.965 65.802 -544.855 1.00 35.30 272 ILE A CA 1
ATOM 2193 C C . ILE A 1 272 ? 44.106 66.090 -543.372 1.00 35.30 272 ILE A C 1
ATOM 2194 O O . ILE A 1 272 ? 43.623 67.109 -542.881 1.00 36.29 272 ILE A O 1
ATOM 2199 N N . TYR A 1 273 ? 44.753 65.181 -542.661 1.00 36.44 273 TYR A N 1
ATOM 2200 C CA . TYR A 1 273 ? 44.935 65.318 -541.224 1.00 37.33 273 TYR A CA 1
ATOM 2201 C C . TYR A 1 273 ? 46.421 65.558 -540.951 1.00 37.98 273 TYR A C 1
ATOM 2202 O O . TYR A 1 273 ? 47.278 64.799 -541.404 1.00 37.37 273 TYR A O 1
ATOM 2211 N N . LYS A 1 274 ? 46.718 66.624 -540.216 1.00 38.62 274 LYS A N 1
ATOM 2212 C CA . LYS A 1 274 ? 48.094 66.975 -539.890 1.00 38.96 274 LYS A CA 1
ATOM 2213 C C . LYS A 1 274 ? 49.012 66.897 -541.097 1.00 38.97 274 LYS A C 1
ATOM 2214 O O . LYS A 1 274 ? 50.088 66.299 -541.035 1.00 39.11 274 LYS A O 1
ATOM 2220 N N . ASN A 1 275 ? 48.551 67.487 -542.200 1.00 38.37 275 ASN A N 1
ATOM 2221 C CA . ASN A 1 275 ? 49.318 67.573 -543.441 1.00 38.23 275 ASN A CA 1
ATOM 2222 C C . ASN A 1 275 ? 49.508 66.263 -544.213 1.00 36.83 275 ASN A C 1
ATOM 2223 O O . ASN A 1 275 ? 50.515 66.076 -544.896 1.00 37.24 275 ASN A O 1
ATOM 2228 N N . GLU A 1 276 ? 48.546 65.354 -544.110 1.00 34.25 276 GLU A N 1
ATOM 2229 C CA . GLU A 1 276 ? 48.649 64.081 -544.819 1.00 33.75 276 GLU A CA 1
ATOM 2230 C C . GLU A 1 276 ? 47.287 63.513 -545.172 1.00 34.04 276 GLU A C 1
ATOM 2231 O O . GLU A 1 276 ? 46.303 63.753 -544.477 1.00 36.93 276 GLU A O 1
ATOM 2237 N N . VAL A 1 277 ? 47.230 62.751 -546.253 1.00 32.88 277 VAL A N 1
ATOM 2238 C CA . VAL A 1 277 ? 45.975 62.137 -546.636 1.00 33.50 277 VAL A CA 1
ATOM 2239 C C . VAL A 1 277 ? 45.885 60.805 -545.912 1.00 33.45 277 VAL A C 1
ATOM 2240 O O . VAL A 1 277 ? 46.728 59.922 -546.105 1.00 33.52 277 VAL A O 1
ATOM 2244 N N . ARG A 1 278 ? 44.868 60.671 -545.069 1.00 32.64 278 ARG A N 1
ATOM 2245 C CA . ARG A 1 278 ? 44.659 59.438 -544.329 1.00 32.03 278 ARG A CA 1
ATOM 2246 C C . ARG A 1 278 ? 43.236 58.951 -544.581 1.00 33.77 278 ARG A C 1
ATOM 2247 O O . ARG A 1 278 ? 42.336 59.738 -544.904 1.00 33.31 278 ARG A O 1
ATOM 2255 N N . TYR A 1 279 ? 43.048 57.645 -544.441 1.00 33.78 279 TYR A N 1
ATOM 2256 C CA . TYR A 1 279 ? 41.766 57.013 -544.683 1.00 31.54 279 TYR A CA 1
ATOM 2257 C C . TYR A 1 279 ? 41.309 56.225 -543.469 1.00 29.99 279 TYR A C 1
ATOM 2258 O O . TYR A 1 279 ? 42.114 55.632 -542.767 1.00 27.85 279 TYR A O 1
ATOM 2267 N N . VAL A 1 280 ? 40.001 56.215 -543.247 1.00 31.77 280 VAL A N 1
ATOM 2268 C CA . VAL A 1 280 ? 39.397 55.489 -542.134 1.00 33.07 280 VAL A CA 1
ATOM 2269 C C . VAL A 1 280 ? 38.195 54.684 -542.648 1.00 34.79 280 VAL A C 1
ATOM 2270 O O . VAL A 1 280 ? 37.294 55.228 -543.289 1.00 35.08 280 VAL A O 1
ATOM 2274 N N . ALA A 1 281 ? 38.192 53.384 -542.382 1.00 34.51 281 ALA A N 1
ATOM 2275 C CA . ALA A 1 281 ? 37.097 52.530 -542.825 1.00 35.30 281 ALA A CA 1
ATOM 2276 C C . ALA A 1 281 ? 36.098 52.288 -541.703 1.00 36.57 281 ALA A C 1
ATOM 2277 O O . ALA A 1 281 ? 36.478 51.948 -540.591 1.00 36.67 281 ALA A O 1
ATOM 2279 N N . LEU A 1 282 ? 34.821 52.482 -542.004 1.00 38.74 282 LEU A N 1
ATOM 2280 C CA . LEU A 1 282 ? 33.758 52.253 -541.041 1.00 42.17 282 LEU A CA 1
ATOM 2281 C C . LEU A 1 282 ? 33.017 51.012 -541.523 1.00 44.40 282 LEU A C 1
ATOM 2282 O O . LEU A 1 282 ? 32.473 51.003 -542.631 1.00 45.80 282 LEU A O 1
ATOM 2287 N N . LYS A 1 283 ? 33.010 49.964 -540.704 1.00 47.10 283 LYS A N 1
ATOM 2288 C CA . LYS A 1 283 ? 32.343 48.713 -541.065 1.00 49.89 283 LYS A CA 1
ATOM 2289 C C . LYS A 1 283 ? 31.505 48.178 -539.915 1.00 50.58 283 LYS A C 1
ATOM 2290 O O . LYS A 1 283 ? 31.933 48.204 -538.756 1.00 51.77 283 LYS A O 1
ATOM 2296 N N . ARG A 1 284 ? 30.314 47.685 -540.237 1.00 50.61 284 ARG A N 1
ATOM 2297 C CA . ARG A 1 284 ? 29.439 47.134 -539.217 1.00 51.40 284 ARG A CA 1
ATOM 2298 C C . ARG A 1 284 ? 30.074 45.883 -538.660 1.00 51.32 284 ARG A C 1
ATOM 2299 O O . ARG A 1 284 ? 30.747 45.145 -539.380 1.00 50.00 284 ARG A O 1
ATOM 2307 N N . VAL A 1 285 ? 29.862 45.661 -537.369 1.00 52.83 285 VAL A N 1
ATOM 2308 C CA . VAL A 1 285 ? 30.413 44.506 -536.685 1.00 54.25 285 VAL A CA 1
ATOM 2309 C C . VAL A 1 285 ? 29.309 43.480 -536.480 1.00 56.71 285 VAL A C 1
ATOM 2310 O O . VAL A 1 285 ? 28.176 43.839 -536.163 1.00 56.96 285 VAL A O 1
ATOM 2314 N N . LYS A 1 286 ? 29.636 42.206 -536.668 1.00 60.28 286 LYS A N 1
ATOM 2315 C CA . LYS A 1 286 ? 28.650 41.143 -536.502 1.00 62.84 286 LYS A CA 1
ATOM 2316 C C . LYS A 1 286 ? 29.041 40.114 -535.445 1.00 64.78 286 LYS A C 1
ATOM 2317 O O . LYS A 1 286 ? 28.366 39.098 -535.282 1.00 66.19 286 LYS A O 1
ATOM 2323 N N . ASP A 1 287 ? 30.123 40.386 -534.724 1.00 66.87 287 ASP A N 1
ATOM 2324 C CA . ASP A 1 287 ? 30.599 39.486 -533.679 1.00 67.78 287 ASP A CA 1
ATOM 2325 C C . ASP A 1 287 ? 30.379 40.073 -532.279 1.00 67.84 287 ASP A C 1
ATOM 2326 O O . ASP A 1 287 ? 30.852 39.527 -531.279 1.00 68.37 287 ASP A O 1
ATOM 2331 N N . ILE A 1 288 ? 29.666 41.193 -532.218 1.00 68.12 288 ILE A N 1
ATOM 2332 C CA . ILE A 1 288 ? 29.365 41.849 -530.947 1.00 68.24 288 ILE A CA 1
ATOM 2333 C C . ILE A 1 288 ? 27.851 41.839 -530.772 1.00 68.52 288 ILE A C 1
ATOM 2334 O O . ILE A 1 288 ? 27.332 41.972 -529.660 1.00 67.67 288 ILE A O 1
ATOM 2339 N N . ILE A 1 289 ? 27.159 41.667 -531.897 1.00 68.88 289 ILE A N 1
ATOM 2340 C CA . ILE A 1 289 ? 25.703 41.617 -531.946 1.00 68.95 289 ILE A CA 1
ATOM 2341 C C . ILE A 1 289 ? 25.060 42.753 -531.152 1.00 69.14 289 ILE A C 1
ATOM 2342 O O . ILE A 1 289 ? 24.356 42.450 -530.166 1.00 69.97 289 ILE A O 1
ATOM 2348 N N . GLU B 1 2 ? 31.557 66.956 -601.421 1.00 81.06 2 GLU B N 1
ATOM 2349 C CA . GLU B 1 2 ? 30.770 68.080 -602.004 1.00 80.94 2 GLU B CA 1
ATOM 2350 C C . GLU B 1 2 ? 30.465 69.143 -600.951 1.00 80.44 2 GLU B C 1
ATOM 2351 O O . GLU B 1 2 ? 30.784 68.970 -599.776 1.00 80.56 2 GLU B O 1
ATOM 2357 N N . GLN B 1 3 ? 29.839 70.236 -601.380 1.00 79.44 3 GLN B N 1
ATOM 2358 C CA . GLN B 1 3 ? 29.503 71.342 -600.487 1.00 78.12 3 GLN B CA 1
ATOM 2359 C C . GLN B 1 3 ? 28.400 71.013 -599.489 1.00 76.58 3 GLN B C 1
ATOM 2360 O O . GLN B 1 3 ? 27.749 69.968 -599.567 1.00 76.42 3 GLN B O 1
ATOM 2366 N N . GLY B 1 4 ? 28.200 71.932 -598.551 1.00 74.51 4 GLY B N 1
ATOM 2367 C CA . GLY B 1 4 ? 27.184 71.764 -597.532 1.00 71.16 4 GLY B CA 1
ATOM 2368 C C . GLY B 1 4 ? 27.380 72.794 -596.442 1.00 69.18 4 GLY B C 1
ATOM 2369 O O . GLY B 1 4 ? 28.500 73.245 -596.201 1.00 69.44 4 GLY B O 1
ATOM 2370 N N . ILE B 1 5 ? 26.293 73.183 -595.790 1.00 67.75 5 ILE B N 1
ATOM 2371 C CA . ILE B 1 5 ? 26.373 74.156 -594.710 1.00 67.35 5 ILE B CA 1
ATOM 2372 C C . ILE B 1 5 ? 25.565 73.692 -593.507 1.00 66.34 5 ILE B C 1
ATOM 2373 O O . ILE B 1 5 ? 24.471 73.156 -593.660 1.00 66.99 5 ILE B O 1
ATOM 2378 N N . CYS B 1 6 ? 26.112 73.890 -592.312 1.00 65.73 6 CYS B N 1
ATOM 2379 C CA . CYS B 1 6 ? 25.421 73.514 -591.085 1.00 64.86 6 CYS B CA 1
ATOM 2380 C C . CYS B 1 6 ? 25.812 74.499 -589.990 1.00 65.47 6 CYS B C 1
ATOM 2381 O O . CYS B 1 6 ? 26.994 74.692 -589.702 1.00 65.54 6 CYS B O 1
ATOM 2384 N N . GLY B 1 7 ? 24.812 75.132 -589.390 1.00 66.61 7 GLY B N 1
ATOM 2385 C CA . GLY B 1 7 ? 25.079 76.100 -588.343 1.00 67.25 7 GLY B CA 1
ATOM 2386 C C . GLY B 1 7 ? 25.916 77.251 -588.866 1.00 68.09 7 GLY B C 1
ATOM 2387 O O . GLY B 1 7 ? 26.581 77.937 -588.090 1.00 68.95 7 GLY B O 1
ATOM 2388 N N . SER B 1 8 ? 25.879 77.455 -590.184 1.00 67.38 8 SER B N 1
ATOM 2389 C CA . SER B 1 8 ? 26.627 78.517 -590.856 1.00 67.37 8 SER B CA 1
ATOM 2390 C C . SER B 1 8 ? 28.062 78.097 -591.150 1.00 67.90 8 SER B C 1
ATOM 2391 O O . SER B 1 8 ? 28.870 78.906 -591.603 1.00 68.30 8 SER B O 1
ATOM 2394 N N . HIS B 1 9 ? 28.378 76.834 -590.888 1.00 68.16 9 HIS B N 1
ATOM 2395 C CA . HIS B 1 9 ? 29.723 76.327 -591.127 1.00 68.88 9 HIS B CA 1
ATOM 2396 C C . HIS B 1 9 ? 29.733 75.427 -592.349 1.00 68.48 9 HIS B C 1
ATOM 2397 O O . HIS B 1 9 ? 28.895 74.535 -592.481 1.00 69.05 9 HIS B O 1
ATOM 2404 N N . VAL B 1 10 ? 30.689 75.658 -593.237 1.00 67.63 10 VAL B N 1
ATOM 2405 C CA . VAL B 1 10 ? 30.803 74.859 -594.449 1.00 67.12 10 VAL B CA 1
ATOM 2406 C C . VAL B 1 10 ? 31.495 73.533 -594.157 1.00 66.68 10 VAL B C 1
ATOM 2407 O O . VAL B 1 10 ? 32.379 73.456 -593.301 1.00 66.57 10 VAL B O 1
ATOM 2411 N N . PHE B 1 11 ? 31.080 72.490 -594.869 1.00 66.00 11 PHE B N 1
ATOM 2412 C CA . PHE B 1 11 ? 31.672 71.170 -594.716 1.00 65.98 11 PHE B CA 1
ATOM 2413 C C . PHE B 1 11 ? 31.694 70.484 -596.078 1.00 66.94 11 PHE B C 1
ATOM 2414 O O . PHE B 1 11 ? 30.842 70.758 -596.927 1.00 67.50 11 PHE B O 1
ATOM 2422 N N . PHE B 1 12 ? 32.672 69.608 -596.288 1.00 67.84 12 PHE B N 1
ATOM 2423 C CA . PHE B 1 12 ? 32.804 68.890 -597.553 1.00 69.52 12 PHE B CA 1
ATOM 2424 C C . PHE B 1 12 ? 32.673 67.402 -597.297 1.00 69.96 12 PHE B C 1
ATOM 2425 O O . PHE B 1 12 ? 33.118 66.911 -596.266 1.00 70.83 12 PHE B O 1
ATOM 2433 N N . ILE B 1 13 ? 32.056 66.687 -598.230 1.00 71.13 13 ILE B N 1
ATOM 2434 C CA . ILE B 1 13 ? 31.869 65.249 -598.076 1.00 72.77 13 ILE B CA 1
ATOM 2435 C C . ILE B 1 13 ? 33.198 64.513 -598.262 1.00 74.37 13 ILE B C 1
ATOM 2436 O O . ILE B 1 13 ? 34.107 65.018 -598.919 1.00 74.99 13 ILE B O 1
ATOM 2441 N N . GLU B 1 14 ? 33.301 63.316 -597.689 1.00 75.83 14 GLU B N 1
ATOM 2442 C CA . GLU B 1 14 ? 34.524 62.524 -597.776 1.00 77.92 14 GLU B CA 1
ATOM 2443 C C . GLU B 1 14 ? 34.429 61.391 -598.789 1.00 79.13 14 GLU B C 1
ATOM 2444 O O . GLU B 1 14 ? 33.337 61.005 -599.211 1.00 78.75 14 GLU B O 1
ATOM 2450 N N . ASP B 1 15 ? 35.586 60.849 -599.161 1.00 80.29 15 ASP B N 1
ATOM 2451 C CA . ASP B 1 15 ? 35.649 59.763 -600.128 1.00 81.19 15 ASP B CA 1
ATOM 2452 C C . ASP B 1 15 ? 34.852 60.148 -601.366 1.00 81.58 15 ASP B C 1
ATOM 2453 O O . ASP B 1 15 ? 34.109 59.335 -601.922 1.00 82.19 15 ASP B O 1
ATOM 2458 N N . GLY B 1 16 ? 35.014 61.402 -601.780 1.00 80.92 16 GLY B N 1
ATOM 2459 C CA . GLY B 1 16 ? 34.323 61.915 -602.950 1.00 79.92 16 GLY B CA 1
ATOM 2460 C C . GLY B 1 16 ? 32.887 61.450 -603.098 1.00 78.99 16 GLY B C 1
ATOM 2461 O O . GLY B 1 16 ? 32.463 61.095 -604.199 1.00 78.97 16 GLY B O 1
ATOM 2462 N N . 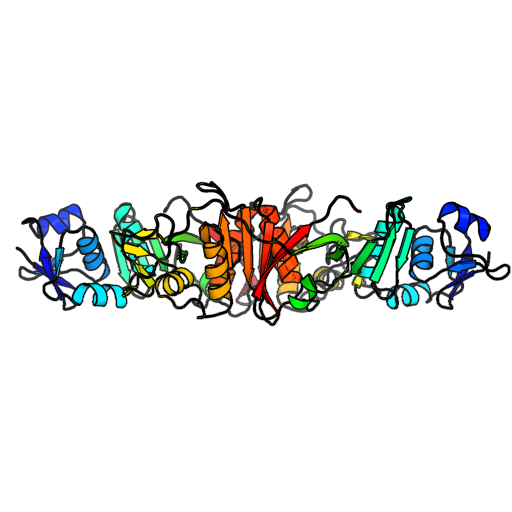LYS B 1 17 ? 32.135 61.452 -602.000 1.00 78.12 17 LYS B N 1
ATOM 2463 C CA . LYS B 1 17 ? 30.740 61.021 -602.034 1.00 76.77 17 LYS B CA 1
ATOM 2464 C C . LYS B 1 17 ? 29.776 62.161 -602.343 1.00 75.51 17 LYS B C 1
ATOM 2465 O O . LYS B 1 17 ? 30.069 63.337 -602.103 1.00 75.03 17 LYS B O 1
ATOM 2471 N N . SER B 1 18 ? 28.619 61.789 -602.877 1.00 74.29 18 SER B N 1
ATOM 2472 C CA . SER B 1 18 ? 27.579 62.736 -603.262 1.00 73.49 18 SER B CA 1
ATOM 2473 C C . SER B 1 18 ? 26.732 63.246 -602.100 1.00 73.15 18 SER B C 1
ATOM 2474 O O . SER B 1 18 ? 26.568 62.566 -601.085 1.00 73.01 18 SER B O 1
ATOM 2477 N N . LYS B 1 19 ? 26.191 64.449 -602.261 1.00 72.39 19 LYS B N 1
ATOM 2478 C CA . LYS B 1 19 ? 25.343 65.035 -601.238 1.00 71.51 19 LYS B CA 1
ATOM 2479 C C . LYS B 1 19 ? 24.135 64.147 -601.017 1.00 71.52 19 LYS B C 1
ATOM 2480 O O . LYS B 1 19 ? 23.552 64.139 -599.938 1.00 72.70 19 LYS B O 1
ATOM 2486 N N . ASN B 1 20 ? 23.758 63.394 -602.043 1.00 71.98 20 ASN B N 1
ATOM 2487 C CA . ASN B 1 20 ? 22.605 62.523 -601.933 1.00 72.12 20 ASN B CA 1
ATOM 2488 C C . ASN B 1 20 ? 22.985 61.142 -601.420 1.00 72.10 20 ASN B C 1
ATOM 2489 O O . ASN B 1 20 ? 22.115 60.343 -601.071 1.00 73.50 20 ASN B O 1
ATOM 2494 N N . TYR B 1 21 ? 24.280 60.850 -601.386 1.00 71.64 21 TYR B N 1
ATOM 2495 C CA . TYR B 1 21 ? 24.728 59.559 -600.879 1.00 70.93 21 TYR B CA 1
ATOM 2496 C C . TYR B 1 21 ? 24.512 59.553 -599.371 1.00 70.58 21 TYR B C 1
ATOM 2497 O O . TYR B 1 21 ? 24.041 58.567 -598.798 1.00 70.34 21 TYR B O 1
ATOM 2506 N N . ILE B 1 22 ? 24.867 60.675 -598.746 1.00 69.43 22 ILE B N 1
ATOM 2507 C CA . ILE B 1 22 ? 24.732 60.859 -597.305 1.00 68.50 22 ILE B CA 1
ATOM 2508 C C . ILE B 1 22 ? 23.283 60.673 -596.877 1.00 68.58 22 ILE B C 1
ATOM 2509 O O . ILE B 1 22 ? 22.984 59.892 -595.969 1.00 67.94 22 ILE B O 1
ATOM 2514 N N . ILE B 1 23 ? 22.388 61.406 -597.534 1.00 68.72 23 ILE B N 1
ATOM 2515 C CA . ILE B 1 23 ? 20.971 61.322 -597.227 1.00 68.45 23 ILE B CA 1
ATOM 2516 C C . ILE B 1 23 ? 20.533 59.868 -597.268 1.00 68.85 23 ILE B C 1
ATOM 2517 O O . ILE B 1 23 ? 20.078 59.320 -596.270 1.00 70.27 23 ILE B O 1
ATOM 2522 N N . GLY B 1 24 ? 20.701 59.234 -598.417 1.00 68.25 24 GLY B N 1
ATOM 2523 C CA . GLY B 1 24 ? 20.292 57.852 -598.540 1.00 68.92 24 GLY B CA 1
ATOM 2524 C C . GLY B 1 24 ? 20.774 56.925 -597.440 1.00 69.95 24 GLY B C 1
ATOM 2525 O O . GLY B 1 24 ? 20.010 56.084 -596.955 1.00 69.53 24 GLY B O 1
ATOM 2526 N N . LYS B 1 25 ? 22.029 57.083 -597.029 1.00 70.20 25 LYS B N 1
ATOM 2527 C CA . LYS B 1 25 ? 22.607 56.211 -596.012 1.00 70.43 25 LYS B CA 1
ATOM 2528 C C . LYS B 1 25 ? 22.340 56.588 -594.560 1.00 70.68 25 LYS B C 1
ATOM 2529 O O . LYS B 1 25 ? 21.784 55.791 -593.803 1.00 70.63 25 LYS B O 1
ATOM 2535 N N . TYR B 1 26 ? 22.745 57.791 -594.164 1.00 70.89 26 TYR B N 1
ATOM 2536 C CA . TYR B 1 26 ? 22.550 58.230 -592.783 1.00 70.64 26 TYR B CA 1
ATOM 2537 C C . TYR B 1 26 ? 21.228 58.955 -592.593 1.00 71.26 26 TYR B C 1
ATOM 2538 O O . TYR B 1 26 ? 20.935 59.490 -591.523 1.00 71.66 26 TYR B O 1
ATOM 2547 N N . LYS B 1 27 ? 20.438 58.955 -593.658 1.00 71.22 27 LYS B N 1
ATOM 2548 C CA . LYS B 1 27 ? 19.119 59.561 -593.675 1.00 71.05 27 LYS B CA 1
ATOM 2549 C C . LYS B 1 27 ? 18.951 60.876 -592.936 1.00 70.36 27 LYS B C 1
ATOM 2550 O O . LYS B 1 27 ? 17.956 61.073 -592.238 1.00 70.81 27 LYS B O 1
ATOM 2556 N N . ILE B 1 28 ? 19.902 61.787 -593.088 1.00 69.62 28 ILE B N 1
ATOM 2557 C CA . ILE B 1 28 ? 19.786 63.064 -592.401 1.00 68.20 28 ILE B CA 1
ATOM 2558 C C . ILE B 1 28 ? 19.909 64.254 -593.343 1.00 67.78 28 ILE B C 1
ATOM 2559 O O . ILE B 1 28 ? 20.282 64.110 -594.505 1.00 65.98 28 ILE B O 1
ATOM 2564 N N . GLY B 1 29 ? 19.577 65.432 -592.828 1.00 69.02 29 GLY B N 1
ATOM 2565 C CA . GLY B 1 29 ? 19.661 66.640 -593.623 1.00 69.91 29 GLY B CA 1
ATOM 2566 C C . GLY B 1 29 ? 18.832 66.576 -594.887 1.00 70.39 29 GLY B C 1
ATOM 2567 O O . GLY B 1 29 ? 17.846 65.836 -594.958 1.00 71.13 29 GLY B O 1
ATOM 2568 N N . TYR B 1 30 ? 19.236 67.356 -595.886 1.00 69.96 30 TYR B N 1
ATOM 2569 C CA . TYR B 1 30 ? 18.535 67.404 -597.158 1.00 69.07 30 TYR B CA 1
ATOM 2570 C C . TYR B 1 30 ? 19.246 68.340 -598.126 1.00 70.25 30 TYR B C 1
ATOM 2571 O O . TYR B 1 30 ? 20.145 69.092 -597.740 1.00 70.69 30 TYR B O 1
ATOM 2580 N N . LEU B 1 31 ? 18.826 68.294 -599.386 1.00 70.72 31 LEU B N 1
ATOM 2581 C CA . LEU B 1 31 ? 19.403 69.129 -600.432 1.00 70.79 31 LEU B CA 1
ATOM 2582 C C . LEU B 1 31 ? 18.710 70.487 -600.449 1.00 71.02 31 LEU B C 1
ATOM 2583 O O . LEU B 1 31 ? 17.513 70.576 -600.173 1.00 70.93 31 LEU B O 1
ATOM 2588 N N . SER B 1 32 ? 19.461 71.538 -600.767 1.00 71.40 32 SER B N 1
ATOM 2589 C CA . SER B 1 32 ? 18.901 72.886 -600.834 1.00 72.30 32 SER B CA 1
ATOM 2590 C C . SER B 1 32 ? 19.060 73.419 -602.252 1.00 73.67 32 SER B C 1
ATOM 2591 O O . SER B 1 32 ? 18.086 73.801 -602.904 1.00 74.31 32 SER B O 1
ATOM 2594 N N . GLY B 1 33 ? 20.306 73.439 -602.715 1.00 74.00 33 GLY B N 1
ATOM 2595 C CA . GLY B 1 33 ? 20.621 73.913 -604.049 1.00 74.09 33 GLY B CA 1
ATOM 2596 C C . GLY B 1 33 ? 22.041 73.492 -604.359 1.00 74.88 33 GLY B C 1
ATOM 2597 O O . GLY B 1 33 ? 22.976 74.290 -604.237 1.00 74.34 33 GLY B O 1
ATOM 2598 N N . ASP B 1 34 ? 22.199 72.229 -604.756 1.00 75.24 34 ASP B N 1
ATOM 2599 C CA . ASP B 1 34 ? 23.513 71.663 -605.058 1.00 75.37 34 ASP B CA 1
ATOM 2600 C C . ASP B 1 34 ? 24.374 71.879 -603.812 1.00 75.36 34 ASP B C 1
ATOM 2601 O O . ASP B 1 34 ? 25.600 72.013 -603.884 1.00 75.84 34 ASP B O 1
ATOM 2606 N N . ASN B 1 35 ? 23.695 71.899 -602.666 1.00 73.99 35 ASN B N 1
ATOM 2607 C CA . ASN B 1 35 ? 24.323 72.101 -601.366 1.00 72.44 35 ASN B CA 1
ATOM 2608 C C . ASN B 1 35 ? 23.561 71.257 -600.333 1.00 70.08 35 ASN B C 1
ATOM 2609 O O . ASN B 1 35 ? 22.330 71.205 -600.358 1.00 70.52 35 ASN B O 1
ATOM 2614 N N . LEU B 1 36 ? 24.282 70.592 -599.434 1.00 66.94 36 LEU B N 1
ATOM 2615 C CA . LEU B 1 36 ? 23.634 69.759 -598.422 1.00 63.86 36 LEU B CA 1
ATOM 2616 C C . LEU B 1 36 ? 23.392 70.505 -597.110 1.00 62.10 36 LEU B C 1
ATOM 2617 O O . LEU B 1 36 ? 24.293 71.164 -596.590 1.00 62.74 36 LEU B O 1
ATOM 2622 N N . ILE B 1 37 ? 22.178 70.392 -596.574 1.00 59.28 37 ILE B N 1
ATOM 2623 C CA . ILE B 1 37 ? 21.837 71.074 -595.323 1.00 56.33 37 ILE B CA 1
ATOM 2624 C C . ILE B 1 37 ? 21.664 70.125 -594.137 1.00 54.26 37 ILE B C 1
ATOM 2625 O O . ILE B 1 37 ? 20.852 69.199 -594.183 1.00 53.50 37 ILE B O 1
ATOM 2630 N N . LEU B 1 38 ? 22.420 70.381 -593.070 1.00 51.30 38 LEU B N 1
ATOM 2631 C CA . LEU B 1 38 ? 22.375 69.569 -591.854 1.00 47.41 38 LEU B CA 1
ATOM 2632 C C . LEU B 1 38 ? 22.278 70.450 -590.617 1.00 46.16 38 LEU B C 1
ATOM 2633 O O . LEU B 1 38 ? 22.755 71.586 -590.619 1.00 45.26 38 LEU B O 1
ATOM 2638 N N . ASP B 1 39 ? 21.650 69.935 -589.566 1.00 44.01 39 ASP B N 1
ATOM 2639 C CA . ASP B 1 39 ? 21.553 70.693 -588.332 1.00 43.11 39 ASP B CA 1
ATOM 2640 C C . ASP B 1 39 ? 22.814 70.350 -587.548 1.00 42.13 39 ASP B C 1
ATOM 2641 O O . ASP B 1 39 ? 23.520 69.396 -587.885 1.00 41.90 39 ASP B O 1
ATOM 2646 N N . PRO B 1 40 ? 23.122 71.125 -586.500 1.00 41.37 40 PRO B N 1
ATOM 2647 C CA . PRO B 1 40 ? 24.318 70.874 -585.686 1.00 41.24 40 PRO B CA 1
ATOM 2648 C C . PRO B 1 40 ? 24.536 69.403 -585.309 1.00 40.04 40 PRO B C 1
ATOM 2649 O O . PRO B 1 40 ? 25.586 68.825 -585.611 1.00 39.69 40 PRO B O 1
ATOM 2653 N N . TYR B 1 41 ? 23.544 68.800 -584.660 1.00 37.83 41 TYR B N 1
ATOM 2654 C CA . TYR B 1 41 ? 23.656 67.408 -584.237 1.00 37.98 41 TYR B CA 1
ATOM 2655 C C . TYR B 1 41 ? 24.050 66.486 -585.387 1.00 37.45 41 TYR B C 1
ATOM 2656 O O . TYR B 1 41 ? 24.935 65.636 -585.242 1.00 36.41 41 TYR B O 1
ATOM 2665 N N . GLU B 1 42 ? 23.402 66.665 -586.533 1.00 37.25 42 GLU B N 1
ATOM 2666 C CA . GLU B 1 42 ? 23.664 65.813 -587.692 1.00 38.18 42 GLU B CA 1
ATOM 2667 C C . GLU B 1 42 ? 25.064 66.023 -588.231 1.00 38.87 42 GLU B C 1
ATOM 2668 O O . GLU B 1 42 ? 25.715 65.078 -588.671 1.00 38.98 42 GLU B O 1
ATOM 2674 N N . CYS B 1 43 ? 25.522 67.268 -588.187 1.00 42.18 43 CYS B N 1
ATOM 2675 C CA . CYS B 1 43 ? 26.847 67.616 -588.681 1.00 45.62 43 CYS B CA 1
ATOM 2676 C C . CYS B 1 43 ? 27.915 66.910 -587.859 1.00 45.10 43 CYS B C 1
ATOM 2677 O O . CYS B 1 43 ? 28.819 66.277 -588.410 1.00 45.52 43 CYS B O 1
ATOM 2680 N N . LEU B 1 44 ? 27.802 67.034 -586.536 1.00 44.80 44 LEU B N 1
ATOM 2681 C CA . LEU B 1 44 ? 28.743 66.417 -585.612 1.00 43.42 44 LEU B CA 1
ATOM 2682 C C . LEU B 1 44 ? 28.626 64.912 -585.719 1.00 44.16 44 LEU B C 1
ATOM 2683 O O . LEU B 1 44 ? 29.626 64.189 -585.688 1.00 45.45 44 LEU B O 1
ATOM 2688 N N . TYR B 1 45 ? 27.392 64.439 -585.852 1.00 44.22 45 TYR B N 1
ATOM 2689 C CA . TYR B 1 45 ? 27.163 63.013 -585.954 1.00 43.56 45 TYR B CA 1
ATOM 2690 C C . TYR B 1 45 ? 27.986 62.428 -587.092 1.00 44.27 45 TYR B C 1
ATOM 2691 O O . TYR B 1 45 ? 28.617 61.388 -586.927 1.00 44.11 45 TYR B O 1
ATOM 2700 N N . LEU B 1 46 ? 27.983 63.095 -588.243 1.00 44.77 46 LEU B N 1
ATOM 2701 C CA . LEU B 1 46 ? 28.734 62.595 -589.390 1.00 48.29 46 LEU B CA 1
ATOM 2702 C C . LEU B 1 46 ? 30.224 62.849 -589.233 1.00 50.00 46 LEU B C 1
ATOM 2703 O O . LEU B 1 46 ? 31.045 61.991 -589.570 1.00 49.47 46 LEU B O 1
ATOM 2708 N N . TYR B 1 47 ? 30.571 64.030 -588.727 1.00 51.09 47 TYR B N 1
ATOM 2709 C CA . TYR B 1 47 ? 31.968 64.364 -588.509 1.00 51.95 47 TYR B CA 1
ATOM 2710 C C . TYR B 1 47 ? 32.625 63.167 -587.823 1.00 51.20 47 TYR B C 1
ATOM 2711 O O . TYR B 1 47 ? 33.524 62.544 -588.380 1.00 51.97 47 TYR B O 1
ATOM 2720 N N . PHE B 1 48 ? 32.156 62.830 -586.625 1.00 49.85 48 PHE B N 1
ATOM 2721 C CA . PHE B 1 48 ? 32.704 61.696 -585.882 1.00 49.48 48 PHE B CA 1
ATOM 2722 C C . PHE B 1 48 ? 32.660 60.403 -586.696 1.00 50.33 48 PHE B C 1
ATOM 2723 O O . PHE B 1 48 ? 33.408 59.464 -586.424 1.00 50.35 48 PHE B O 1
ATOM 2731 N N . LYS B 1 49 ? 31.777 60.349 -587.689 1.00 51.24 49 LYS B N 1
ATOM 2732 C CA . LYS B 1 49 ? 31.680 59.161 -588.528 1.00 52.58 49 LYS B CA 1
ATOM 2733 C C . LYS B 1 49 ? 32.809 59.186 -589.555 1.00 53.85 49 LYS B C 1
ATOM 2734 O O . LYS B 1 49 ? 33.128 58.166 -590.176 1.00 53.26 49 LYS B O 1
ATOM 2740 N N . GLY B 1 50 ? 33.413 60.362 -589.717 1.00 54.33 50 GLY B N 1
ATOM 2741 C CA . GLY B 1 50 ? 34.508 60.523 -590.656 1.00 54.93 50 GLY B CA 1
ATOM 2742 C C . GLY B 1 50 ? 34.033 60.592 -592.090 1.00 56.43 50 GLY B C 1
ATOM 2743 O O . GLY B 1 50 ? 34.759 60.222 -593.011 1.00 56.50 50 GLY B O 1
ATOM 2744 N N . ARG B 1 51 ? 32.814 61.085 -592.279 1.00 58.08 51 ARG B N 1
ATOM 2745 C CA . ARG B 1 51 ? 32.214 61.191 -593.602 1.00 58.68 51 ARG B CA 1
ATOM 2746 C C . ARG B 1 51 ? 32.207 62.622 -594.140 1.00 59.45 51 ARG B C 1
ATOM 2747 O O . ARG B 1 51 ? 31.899 62.841 -595.313 1.00 59.59 51 ARG B O 1
ATOM 2755 N N . ILE B 1 52 ? 32.528 63.592 -593.286 1.00 59.86 52 ILE B N 1
ATOM 2756 C CA . ILE B 1 52 ? 32.575 64.988 -593.709 1.00 61.24 52 ILE B CA 1
ATOM 2757 C C . ILE B 1 52 ? 33.705 65.723 -592.999 1.00 63.69 52 ILE B C 1
ATOM 2758 O O . ILE B 1 52 ? 34.261 65.219 -592.023 1.00 63.61 52 ILE B O 1
ATOM 2763 N N . SER B 1 53 ? 34.030 66.917 -593.494 1.00 66.79 53 SER B N 1
ATOM 2764 C CA . SER B 1 53 ? 35.097 67.749 -592.929 1.00 69.36 53 SER B CA 1
ATOM 2765 C C . SER B 1 53 ? 34.664 69.209 -592.889 1.00 70.89 53 SER B C 1
ATOM 2766 O O . SER B 1 53 ? 33.696 69.588 -593.543 1.00 71.13 53 SER B O 1
ATOM 2769 N N . PHE B 1 54 ? 35.388 70.028 -592.133 1.00 73.40 54 PHE B N 1
ATOM 2770 C CA . PHE B 1 54 ? 35.055 71.447 -592.024 1.00 76.72 54 PHE B CA 1
ATOM 2771 C C . PHE B 1 54 ? 35.983 72.370 -592.813 1.00 78.31 54 PHE B C 1
ATOM 2772 O O . PHE B 1 54 ? 37.210 72.278 -592.721 1.00 78.69 54 PHE B O 1
ATOM 2780 N N . GLN B 1 55 ? 35.384 73.263 -593.594 1.00 79.51 55 GLN B N 1
ATOM 2781 C CA . GLN B 1 55 ? 36.151 74.211 -594.388 1.00 80.84 55 GLN B CA 1
ATOM 2782 C C . GLN B 1 55 ? 37.013 75.005 -593.423 1.00 80.28 55 GLN B C 1
ATOM 2783 O O . GLN B 1 55 ? 38.198 75.230 -593.667 1.00 80.38 55 GLN B O 1
ATOM 2789 N N . ASN B 1 56 ? 36.397 75.426 -592.322 1.00 79.84 56 ASN B N 1
ATOM 2790 C CA . ASN B 1 56 ? 37.089 76.191 -591.296 1.00 79.92 56 ASN B CA 1
ATOM 2791 C C . ASN B 1 56 ? 37.913 75.229 -590.442 1.00 79.38 56 ASN B C 1
ATOM 2792 O O . ASN B 1 56 ? 38.278 74.142 -590.894 1.00 79.69 56 ASN B O 1
ATOM 2797 N N . SER B 1 57 ? 38.203 75.629 -589.209 1.00 77.53 57 SER B N 1
ATOM 2798 C CA . SER B 1 57 ? 38.974 74.792 -588.299 1.00 76.17 57 SER B CA 1
ATOM 2799 C C . SER B 1 57 ? 38.520 75.080 -586.880 1.00 75.43 57 SER B C 1
ATOM 2800 O O . SER B 1 57 ? 39.006 74.480 -585.920 1.00 76.14 57 SER B O 1
ATOM 2803 N N . ASP B 1 58 ? 37.584 76.011 -586.755 1.00 73.71 58 ASP B N 1
ATOM 2804 C CA . ASP B 1 58 ? 37.054 76.392 -585.457 1.00 72.15 58 ASP B CA 1
ATOM 2805 C C . ASP B 1 58 ? 35.567 76.047 -585.412 1.00 70.37 58 ASP B C 1
ATOM 2806 O O . ASP B 1 58 ? 34.891 76.288 -584.411 1.00 69.72 58 ASP B O 1
ATOM 2811 N N . SER B 1 59 ? 35.071 75.475 -586.509 1.00 68.70 59 SER B N 1
ATOM 2812 C CA . SER B 1 59 ? 33.664 75.090 -586.636 1.00 66.16 59 SER B CA 1
ATOM 2813 C C . SER B 1 59 ? 33.272 73.961 -585.685 1.00 63.48 59 SER B C 1
ATOM 2814 O O . SER B 1 59 ? 32.317 74.086 -584.918 1.00 63.25 59 SER B O 1
ATOM 2817 N N . PHE B 1 60 ? 34.007 72.857 -585.752 1.00 60.25 60 PHE B N 1
ATOM 2818 C CA . PHE B 1 60 ? 33.759 71.704 -584.895 1.00 57.14 60 PHE B CA 1
ATOM 2819 C C . PHE B 1 60 ? 33.544 72.093 -583.432 1.00 56.38 60 PHE B C 1
ATOM 2820 O O . PHE B 1 60 ? 32.501 71.800 -582.840 1.00 54.38 60 PHE B O 1
ATOM 2828 N N . ARG B 1 61 ? 34.549 72.749 -582.861 1.00 55.31 61 ARG B N 1
ATOM 2829 C CA . ARG B 1 61 ? 34.520 73.184 -581.472 1.00 54.33 61 ARG B CA 1
ATOM 2830 C C . ARG B 1 61 ? 33.313 74.077 -581.211 1.00 53.57 61 ARG B C 1
ATOM 2831 O O . ARG B 1 61 ? 32.572 73.874 -580.247 1.00 53.66 61 ARG B O 1
ATOM 2839 N N . ASP B 1 62 ? 33.113 75.066 -582.072 1.00 53.29 62 ASP B N 1
ATOM 2840 C CA . ASP B 1 62 ? 31.988 75.972 -581.910 1.00 54.29 62 ASP B CA 1
ATOM 2841 C C . ASP B 1 62 ? 30.689 75.187 -581.990 1.00 53.51 62 ASP B C 1
ATOM 2842 O O . ASP B 1 62 ? 29.741 75.445 -581.247 1.00 52.97 62 ASP B O 1
ATOM 2847 N N . LEU B 1 63 ? 30.661 74.226 -582.904 1.00 52.58 63 LEU B N 1
ATOM 2848 C CA . LEU B 1 63 ? 29.500 73.373 -583.103 1.00 51.80 63 LEU B CA 1
ATOM 2849 C C . LEU B 1 63 ? 29.244 72.566 -581.833 1.00 51.67 63 LEU B C 1
ATOM 2850 O O . LEU B 1 63 ? 28.112 72.494 -581.350 1.00 53.26 63 LEU B O 1
ATOM 2855 N N . PHE B 1 64 ? 30.302 71.977 -581.283 1.00 50.71 64 PHE B N 1
ATOM 2856 C CA . PHE B 1 64 ? 30.182 71.173 -580.072 1.00 48.46 64 PHE B CA 1
ATOM 2857 C C . PHE B 1 64 ? 29.905 72.020 -578.834 1.00 48.63 64 PHE B C 1
ATOM 2858 O O . PHE B 1 64 ? 29.539 71.488 -577.790 1.00 47.99 64 PHE B O 1
ATOM 2866 N N . ASP B 1 65 ? 30.091 73.333 -578.943 1.00 48.09 65 ASP B N 1
ATOM 2867 C CA . ASP B 1 65 ? 29.834 74.216 -577.812 1.00 47.31 65 ASP B CA 1
ATOM 2868 C C . ASP B 1 65 ? 28.384 74.699 -577.778 1.00 46.54 65 ASP B C 1
ATOM 2869 O O . ASP B 1 65 ? 27.802 74.856 -576.706 1.00 45.56 65 ASP B O 1
ATOM 2874 N N . THR B 1 66 ? 27.809 74.950 -578.949 1.00 46.83 66 THR B N 1
ATOM 2875 C CA . THR B 1 66 ? 26.424 75.401 -579.025 1.00 49.15 66 THR B CA 1
ATOM 2876 C C . THR B 1 66 ? 25.567 74.193 -578.658 1.00 48.78 66 THR B C 1
ATOM 2877 O O . THR B 1 66 ? 24.593 74.308 -577.910 1.00 47.14 66 THR B O 1
ATOM 2881 N N . VAL B 1 67 ? 25.932 73.042 -579.213 1.00 48.99 67 VAL B N 1
ATOM 2882 C CA . VAL B 1 67 ? 25.268 71.787 -578.883 1.00 50.14 67 VAL B CA 1
ATOM 2883 C C . VAL B 1 67 ? 26.083 71.361 -577.661 1.00 50.24 67 VAL B C 1
ATOM 2884 O O . VAL B 1 67 ? 27.309 71.508 -577.656 1.00 51.88 67 VAL B O 1
ATOM 2888 N N . THR B 1 68 ? 25.438 70.855 -576.621 1.00 46.66 68 THR B N 1
ATOM 2889 C CA . THR B 1 68 ? 26.212 70.446 -575.460 1.00 43.72 68 THR B CA 1
ATOM 2890 C C . THR B 1 68 ? 26.652 68.998 -575.619 1.00 39.64 68 THR B C 1
ATOM 2891 O O . THR B 1 68 ? 26.248 68.319 -576.562 1.00 37.84 68 THR B O 1
ATOM 2895 N N . PHE B 1 69 ? 27.495 68.529 -574.707 1.00 36.10 69 PHE B N 1
ATOM 2896 C CA . PHE B 1 69 ? 27.942 67.138 -574.741 1.00 34.22 69 PHE B CA 1
ATOM 2897 C C . PHE B 1 69 ? 26.753 66.222 -574.436 1.00 32.80 69 PHE B C 1
ATOM 2898 O O . PHE B 1 69 ? 26.445 65.320 -575.208 1.00 32.65 69 PHE B O 1
ATOM 2906 N N . ASP B 1 70 ? 26.084 66.464 -573.309 1.00 33.87 70 ASP B N 1
ATOM 2907 C CA . ASP B 1 70 ? 24.926 65.658 -572.909 1.00 34.90 70 ASP B CA 1
ATOM 2908 C C . ASP B 1 70 ? 23.929 65.444 -574.052 1.00 35.26 70 ASP B C 1
ATOM 2909 O O . ASP B 1 70 ? 23.583 64.310 -574.391 1.00 32.99 70 ASP B O 1
ATOM 2914 N N . ARG B 1 71 ? 23.466 66.546 -574.635 1.00 36.23 71 ARG B N 1
ATOM 2915 C CA . ARG B 1 71 ? 22.482 66.498 -575.703 1.00 38.15 71 ARG B CA 1
ATOM 2916 C C . ARG B 1 71 ? 22.973 65.800 -576.952 1.00 37.99 71 ARG B C 1
ATOM 2917 O O . ARG B 1 71 ? 22.199 65.103 -577.608 1.00 40.31 71 ARG B O 1
ATOM 2925 N N . TYR B 1 72 ? 24.251 65.969 -577.287 1.00 35.99 72 TYR B N 1
ATOM 2926 C CA . TYR B 1 72 ? 24.788 65.298 -578.463 1.00 33.71 72 TYR B CA 1
ATOM 2927 C C . TYR B 1 72 ? 24.785 63.780 -578.265 1.00 33.40 72 TYR B C 1
ATOM 2928 O O . TYR B 1 72 ? 24.393 63.026 -579.154 1.00 34.36 72 TYR B O 1
ATOM 2937 N N . VAL B 1 73 ? 25.263 63.334 -577.108 1.00 30.94 73 VAL B N 1
ATOM 2938 C CA . VAL B 1 73 ? 25.304 61.908 -576.809 1.00 30.32 73 VAL B CA 1
ATOM 2939 C C . VAL B 1 73 ? 23.900 61.320 -576.931 1.00 30.45 73 VAL B C 1
ATOM 2940 O O . VAL B 1 73 ? 23.709 60.249 -577.507 1.00 29.92 73 VAL B O 1
ATOM 2944 N N . ALA B 1 74 ? 22.915 62.029 -576.389 1.00 31.13 74 ALA B N 1
ATOM 2945 C CA . ALA B 1 74 ? 21.541 61.555 -576.451 1.00 30.47 74 ALA B CA 1
ATOM 2946 C C . ALA B 1 74 ? 21.219 61.344 -577.912 1.00 29.88 74 ALA B C 1
ATOM 2947 O O . ALA B 1 74 ? 20.760 60.273 -578.312 1.00 28.21 74 ALA B O 1
ATOM 2949 N N . TYR B 1 75 ? 21.502 62.366 -578.714 1.00 29.06 75 TYR B N 1
ATOM 2950 C CA . TYR B 1 75 ? 21.244 62.285 -580.139 1.00 31.19 75 TYR B CA 1
ATOM 2951 C C . TYR B 1 75 ? 22.013 61.163 -580.816 1.00 30.55 75 TYR B C 1
ATOM 2952 O O . TYR B 1 75 ? 21.437 60.371 -581.565 1.00 30.44 75 TYR B O 1
ATOM 2961 N N . GLU B 1 76 ? 23.311 61.098 -580.555 1.00 31.01 76 GLU B N 1
ATOM 2962 C CA . GLU B 1 76 ? 24.151 60.085 -581.175 1.00 32.53 76 GLU B CA 1
ATOM 2963 C C . GLU B 1 76 ? 23.714 58.670 -580.842 1.00 33.19 76 GLU B C 1
ATOM 2964 O O . GLU B 1 76 ? 23.734 57.792 -581.710 1.00 32.99 76 GLU B O 1
ATOM 2970 N N . ILE B 1 77 ? 23.327 58.447 -579.589 1.00 34.70 77 ILE B N 1
ATOM 2971 C CA . ILE B 1 77 ? 22.892 57.118 -579.168 1.00 37.47 77 ILE B CA 1
ATOM 2972 C C . ILE B 1 77 ? 21.625 56.694 -579.905 1.00 37.64 77 ILE B C 1
ATOM 2973 O O . ILE B 1 77 ? 21.574 55.615 -580.505 1.00 38.44 77 ILE B O 1
ATOM 2978 N N . LEU B 1 78 ? 20.601 57.537 -579.855 1.00 35.90 78 LEU B N 1
ATOM 2979 C CA . LEU B 1 78 ? 19.353 57.227 -580.532 1.00 37.10 78 LEU B CA 1
ATOM 2980 C C . LEU B 1 78 ? 19.605 57.033 -582.039 1.00 39.00 78 LEU B C 1
ATOM 2981 O O . LEU B 1 78 ? 19.044 56.130 -582.659 1.00 38.84 78 LEU B O 1
ATOM 2986 N N . LYS B 1 79 ? 20.455 57.866 -582.628 1.00 40.11 79 LYS B N 1
ATOM 2987 C CA . LYS B 1 79 ? 20.733 57.730 -584.053 1.00 41.41 79 LYS B CA 1
ATOM 2988 C C . LYS B 1 79 ? 21.334 56.373 -584.366 1.00 42.24 79 LYS B C 1
ATOM 2989 O O . LYS B 1 79 ? 20.967 55.734 -585.354 1.00 41.16 79 LYS B O 1
ATOM 2995 N N . ASN B 1 80 ? 22.261 55.937 -583.522 1.00 43.79 80 ASN B N 1
ATOM 2996 C CA . ASN B 1 80 ? 22.909 54.653 -583.723 1.00 45.59 80 ASN B CA 1
ATOM 2997 C C . ASN B 1 80 ? 21.945 53.509 -583.497 1.00 46.78 80 ASN B C 1
ATOM 2998 O O . ASN B 1 80 ? 22.104 52.432 -584.068 1.00 48.19 80 ASN B O 1
ATOM 3003 N N . LYS B 1 81 ? 20.946 53.740 -582.655 1.00 47.56 81 LYS B N 1
ATOM 3004 C CA . LYS B 1 81 ? 19.958 52.715 -582.384 1.00 47.28 81 LYS B CA 1
ATOM 3005 C C . LYS B 1 81 ? 19.103 52.495 -583.623 1.00 47.50 81 LYS B C 1
ATOM 3006 O O . LYS B 1 81 ? 18.402 51.487 -583.728 1.00 48.84 81 LYS B O 1
ATOM 3012 N N . GLY B 1 82 ? 19.174 53.435 -584.563 1.00 46.12 82 GLY B N 1
ATOM 3013 C CA . GLY B 1 82 ? 18.406 53.319 -585.788 1.00 45.91 82 GLY B CA 1
ATOM 3014 C C . GLY B 1 82 ? 17.185 54.221 -585.844 1.00 46.58 82 GLY B C 1
ATOM 3015 O O . GLY B 1 82 ? 16.586 54.395 -586.900 1.00 46.45 82 GLY B O 1
ATOM 3016 N N . TYR B 1 83 ? 16.813 54.807 -584.713 1.00 47.78 83 TYR B N 1
ATOM 3017 C CA . TYR B 1 83 ? 15.647 55.688 -584.656 1.00 48.69 83 TYR B CA 1
ATOM 3018 C C . TYR B 1 83 ? 15.828 56.925 -585.530 1.00 48.40 83 TYR B C 1
ATOM 3019 O O . TYR B 1 83 ? 16.925 57.203 -586.009 1.00 49.14 83 TYR B O 1
ATOM 3028 N N . ARG B 1 84 ? 14.739 57.658 -585.739 1.00 48.35 84 ARG B N 1
ATOM 3029 C CA . ARG B 1 84 ? 14.774 58.911 -586.489 1.00 50.65 84 ARG B CA 1
ATOM 3030 C C . ARG B 1 84 ? 14.798 59.939 -585.368 1.00 50.60 84 ARG B C 1
ATOM 3031 O O . ARG B 1 84 ? 13.987 59.860 -584.449 1.00 52.16 84 ARG B O 1
ATOM 3039 N N . VAL B 1 85 ? 15.704 60.904 -585.420 1.00 50.47 85 VAL B N 1
ATOM 3040 C CA . VAL B 1 85 ? 15.772 61.865 -584.321 1.00 49.90 85 VAL B CA 1
ATOM 3041 C C . VAL B 1 85 ? 15.763 63.341 -584.706 1.00 51.09 85 VAL B C 1
ATOM 3042 O O . VAL B 1 85 ? 16.422 63.757 -585.654 1.00 52.13 85 VAL B O 1
ATOM 3046 N N . LYS B 1 86 ? 15.001 64.122 -583.953 1.00 52.51 86 LYS B N 1
ATOM 3047 C CA . LYS B 1 86 ? 14.888 65.556 -584.166 1.00 54.96 86 LYS B CA 1
ATOM 3048 C C . LYS B 1 86 ? 15.188 66.178 -582.802 1.00 57.05 86 LYS B C 1
ATOM 3049 O O . LYS B 1 86 ? 14.388 66.080 -581.865 1.00 56.26 86 LYS B O 1
ATOM 3055 N N . GLU B 1 87 ? 16.352 66.811 -582.707 1.00 58.42 87 GLU B N 1
ATOM 3056 C CA . GLU B 1 87 ? 16.826 67.436 -581.482 1.00 59.92 87 GLU B CA 1
ATOM 3057 C C . GLU B 1 87 ? 16.528 68.920 -581.372 1.00 60.43 87 GLU B C 1
ATOM 3058 O O . GLU B 1 87 ? 17.323 69.758 -581.786 1.00 62.47 87 GLU B O 1
ATOM 3064 N N . ASP B 1 88 ? 15.379 69.241 -580.798 1.00 60.16 88 ASP B N 1
ATOM 3065 C CA . ASP B 1 88 ? 14.981 70.626 -580.622 1.00 60.05 88 ASP B CA 1
ATOM 3066 C C . ASP B 1 88 ? 15.766 71.169 -579.432 1.00 60.27 88 ASP B C 1
ATOM 3067 O O . ASP B 1 88 ? 16.853 70.682 -579.127 1.00 61.36 88 ASP B O 1
ATOM 3072 N N . SER B 1 89 ? 15.220 72.167 -578.752 1.00 60.17 89 SER B N 1
ATOM 3073 C CA . SER B 1 89 ? 15.904 72.747 -577.602 1.00 61.30 89 SER B CA 1
ATOM 3074 C C . SER B 1 89 ? 16.106 71.728 -576.476 1.00 61.22 89 SER B C 1
ATOM 3075 O O . SER B 1 89 ? 15.307 71.672 -575.536 1.00 62.76 89 SER B O 1
ATOM 3078 N N . GLY B 1 90 ? 17.169 70.929 -576.565 1.00 59.38 90 GLY B N 1
ATOM 3079 C CA . GLY B 1 90 ? 17.430 69.935 -575.535 1.00 57.09 90 GLY B CA 1
ATOM 3080 C C . GLY B 1 90 ? 16.287 68.940 -575.393 1.00 55.22 90 GLY B C 1
ATOM 3081 O O . GLY B 1 90 ? 16.366 67.977 -574.618 1.00 56.09 90 GLY B O 1
ATOM 3082 N N . LEU B 1 91 ? 15.218 69.192 -576.145 1.00 51.45 91 LEU B N 1
ATOM 3083 C CA . LEU B 1 91 ? 14.027 68.349 -576.166 1.00 47.19 91 LEU B CA 1
ATOM 3084 C C . LEU B 1 91 ? 14.145 67.460 -577.400 1.00 44.57 91 LEU B C 1
ATOM 3085 O O . LEU B 1 91 ? 14.096 67.941 -578.525 1.00 44.30 91 LEU B O 1
ATOM 3090 N N . ILE B 1 92 ? 14.295 66.162 -577.191 1.00 43.04 92 ILE B N 1
ATOM 3091 C CA . ILE B 1 92 ? 14.470 65.240 -578.302 1.00 41.94 92 ILE B CA 1
ATOM 3092 C C . ILE B 1 92 ? 13.248 64.414 -578.661 1.00 42.59 92 ILE B C 1
ATOM 3093 O O . ILE B 1 92 ? 12.669 63.750 -577.808 1.00 44.69 92 ILE B O 1
ATOM 3098 N N . TYR B 1 93 ? 12.860 64.456 -579.931 1.00 42.61 93 TYR B N 1
ATOM 3099 C CA . TYR B 1 93 ? 11.725 63.679 -580.408 1.00 41.51 93 TYR B CA 1
ATOM 3100 C C . TYR B 1 93 ? 12.290 62.570 -581.278 1.00 41.36 93 TYR B C 1
ATOM 3101 O O . TYR B 1 93 ? 13.231 62.803 -582.031 1.00 41.42 93 TYR B O 1
ATOM 3110 N N . PHE B 1 94 ? 11.728 61.365 -581.180 1.00 39.01 94 PHE B N 1
ATOM 3111 C CA . PHE B 1 94 ? 12.233 60.248 -581.971 1.00 36.69 94 PHE B CA 1
ATOM 3112 C C . PHE B 1 94 ? 11.221 59.129 -582.171 1.00 37.22 94 PHE B C 1
ATOM 3113 O O . PHE B 1 94 ? 10.238 59.028 -581.440 1.00 37.12 94 PHE B O 1
ATOM 3121 N N . ARG B 1 95 ? 11.461 58.291 -583.174 1.00 38.20 95 ARG B N 1
ATOM 3122 C CA . ARG B 1 95 ? 10.573 57.165 -583.423 1.00 39.21 95 ARG B CA 1
ATOM 3123 C C . ARG B 1 95 ? 11.350 55.991 -583.976 1.00 39.37 95 ARG B C 1
ATOM 3124 O O . ARG B 1 95 ? 12.289 56.174 -584.734 1.00 37.80 95 ARG B O 1
ATOM 3132 N N . LYS B 1 96 ? 10.982 54.786 -583.551 1.00 42.89 96 LYS B N 1
ATOM 3133 C CA . LYS B 1 96 ? 11.632 53.577 -584.047 1.00 47.92 96 LYS B CA 1
ATOM 3134 C C . LYS B 1 96 ? 10.702 52.974 -585.102 1.00 49.45 96 LYS B C 1
ATOM 3135 O O . LYS B 1 96 ? 9.609 52.490 -584.790 1.00 49.37 96 LYS B O 1
ATOM 3141 N N . GLY B 1 97 ? 11.131 53.034 -586.356 1.00 51.44 97 GLY B N 1
ATOM 3142 C CA . GLY B 1 97 ? 10.321 52.502 -587.434 1.00 53.10 97 GLY B CA 1
ATOM 3143 C C . GLY B 1 97 ? 9.003 53.242 -587.531 1.00 54.55 97 GLY B C 1
ATOM 3144 O O . GLY B 1 97 ? 8.970 54.476 -587.510 1.00 55.58 97 GLY B O 1
ATOM 3145 N N . THR B 1 98 ? 7.913 52.484 -587.612 1.00 55.35 98 THR B N 1
ATOM 3146 C CA . THR B 1 98 ? 6.574 53.052 -587.729 1.00 55.12 98 THR B CA 1
ATOM 3147 C C . THR B 1 98 ? 5.845 53.255 -586.402 1.00 54.04 98 THR B C 1
ATOM 3148 O O . THR B 1 98 ? 4.641 53.506 -586.393 1.00 54.87 98 THR B O 1
ATOM 3152 N N . GLU B 1 99 ? 6.551 53.145 -585.283 1.00 52.35 99 GLU B N 1
ATOM 3153 C CA . GLU B 1 99 ? 5.898 53.339 -583.991 1.00 51.25 99 GLU B CA 1
ATOM 3154 C C . GLU B 1 99 ? 5.691 54.821 -583.711 1.00 48.97 99 GLU B C 1
ATOM 3155 O O . GLU B 1 99 ? 6.277 55.678 -584.361 1.00 48.88 99 GLU B O 1
ATOM 3161 N N . LYS B 1 100 ? 4.850 55.123 -582.740 1.00 48.59 100 LYS B N 1
ATOM 3162 C CA . LYS B 1 100 ? 4.558 56.507 -582.402 1.00 48.75 100 LYS B CA 1
ATOM 3163 C C . LYS B 1 100 ? 5.788 57.268 -581.901 1.00 46.65 100 LYS B C 1
ATOM 3164 O O . LYS B 1 100 ? 6.695 56.681 -581.299 1.00 45.30 100 LYS B O 1
ATOM 3170 N N . PRO B 1 101 ? 5.837 58.588 -582.161 1.00 43.84 101 PRO B N 1
ATOM 3171 C CA . PRO B 1 101 ? 6.938 59.465 -581.747 1.00 43.20 101 PRO B CA 1
ATOM 3172 C C . PRO B 1 101 ? 7.078 59.455 -580.224 1.00 42.56 101 PRO B C 1
ATOM 3173 O O . PRO B 1 101 ? 6.134 59.097 -579.526 1.00 42.18 101 PRO B O 1
ATOM 3177 N N . LEU B 1 102 ? 8.247 59.860 -579.720 1.00 41.34 102 LEU B N 1
ATOM 3178 C CA . LEU B 1 102 ? 8.520 59.884 -578.280 1.00 38.43 102 LEU B CA 1
ATOM 3179 C C . LEU B 1 102 ? 9.336 61.109 -577.835 1.00 38.42 102 LEU B C 1
ATOM 3180 O O . LEU B 1 102 ? 10.206 61.591 -578.559 1.00 37.96 102 LEU B O 1
ATOM 3185 N N . SER B 1 103 ? 9.037 61.603 -576.639 1.00 37.72 103 SER B N 1
ATOM 3186 C CA . SER B 1 103 ? 9.721 62.757 -576.064 1.00 38.52 103 SER B CA 1
ATOM 3187 C C . SER B 1 103 ? 10.921 62.308 -575.229 1.00 38.87 103 SER B C 1
ATOM 3188 O O . SER B 1 103 ? 10.954 61.184 -574.715 1.00 39.24 103 SER B O 1
ATOM 3191 N N . LEU B 1 104 ? 11.886 63.203 -575.058 1.00 37.03 104 LEU B N 1
ATOM 3192 C CA . LEU B 1 104 ? 13.084 62.879 -574.294 1.00 36.97 104 LEU B CA 1
ATOM 3193 C C . LEU B 1 104 ? 13.727 64.168 -573.830 1.00 36.82 104 LEU B C 1
ATOM 3194 O O . LEU B 1 104 ? 14.239 64.924 -574.648 1.00 37.87 104 LEU B O 1
ATOM 3199 N N . ARG B 1 105 ? 13.695 64.432 -572.532 1.00 36.68 105 ARG B N 1
ATOM 3200 C CA . ARG B 1 105 ? 14.331 65.636 -572.013 1.00 36.83 105 ARG B CA 1
ATOM 3201 C C . ARG B 1 105 ? 15.703 65.296 -571.418 1.00 37.51 105 ARG B C 1
ATOM 3202 O O . ARG B 1 105 ? 15.834 64.373 -570.602 1.00 35.54 105 ARG B O 1
ATOM 3210 N N . VAL B 1 106 ? 16.727 66.034 -571.832 1.00 37.51 106 VAL B N 1
ATOM 3211 C CA . VAL B 1 106 ? 18.062 65.811 -571.295 1.00 38.00 106 VAL B CA 1
ATOM 3212 C C . VAL B 1 106 ? 18.116 66.482 -569.930 1.00 37.34 106 VAL B C 1
ATOM 3213 O O . VAL B 1 106 ? 17.896 67.691 -569.816 1.00 37.38 106 VAL B O 1
ATOM 3217 N N . MET B 1 107 ? 18.382 65.704 -568.889 1.00 36.56 107 MET B N 1
ATOM 3218 C CA . MET B 1 107 ? 18.458 66.276 -567.550 1.00 37.56 107 MET B CA 1
ATOM 3219 C C . MET B 1 107 ? 19.901 66.249 -567.031 1.00 38.69 107 MET B C 1
ATOM 3220 O O . MET B 1 107 ? 20.573 65.219 -567.094 1.00 38.03 107 MET B O 1
ATOM 3225 N N . ARG B 1 108 ? 20.374 67.389 -566.532 1.00 40.99 108 ARG B N 1
ATOM 3226 C CA . ARG B 1 108 ? 21.721 67.492 -565.983 1.00 43.66 108 ARG B CA 1
ATOM 3227 C C . ARG B 1 108 ? 21.646 67.098 -564.499 1.00 44.28 108 ARG B C 1
ATOM 3228 O O . ARG B 1 108 ? 20.723 67.505 -563.791 1.00 43.10 108 ARG B O 1
ATOM 3236 N N . GLU B 1 109 ? 22.604 66.289 -564.041 1.00 44.99 109 GLU B N 1
ATOM 3237 C CA . G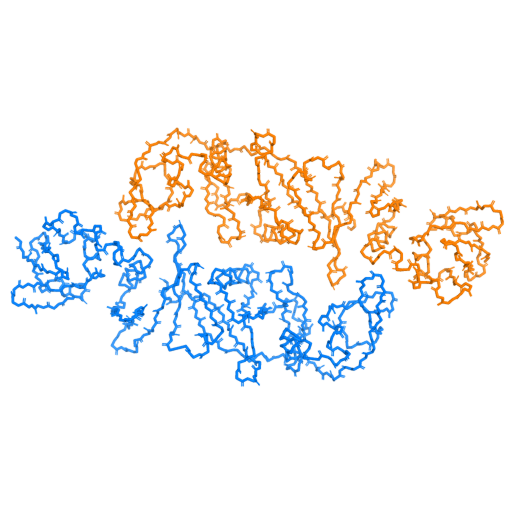LU B 1 109 ? 22.631 65.825 -562.651 1.00 44.59 109 GLU B CA 1
ATOM 3238 C C . GLU B 1 109 ? 22.372 66.909 -561.619 1.00 44.95 109 GLU B C 1
ATOM 3239 O O . GLU B 1 109 ? 21.847 66.624 -560.542 1.00 46.49 109 GLU B O 1
ATOM 3245 N N . TYR B 1 110 ? 22.733 68.149 -561.928 1.00 44.45 110 TYR B N 1
ATOM 3246 C CA . TYR B 1 110 ? 22.501 69.221 -560.973 1.00 45.07 110 TYR B CA 1
ATOM 3247 C C . TYR B 1 110 ? 21.258 70.061 -561.254 1.00 44.26 110 TYR B C 1
ATOM 3248 O O . TYR B 1 110 ? 21.015 71.064 -560.582 1.00 43.23 110 TYR B O 1
ATOM 3257 N N . ASP B 1 111 ? 20.462 69.643 -562.233 1.00 45.03 111 ASP B N 1
ATOM 3258 C CA . ASP B 1 111 ? 19.229 70.357 -562.569 1.00 45.22 111 ASP B CA 1
ATOM 3259 C C . ASP B 1 111 ? 18.283 70.438 -561.371 1.00 45.29 111 ASP B C 1
ATOM 3260 O O . ASP B 1 111 ? 18.333 69.623 -560.446 1.00 44.53 111 ASP B O 1
ATOM 3265 N N . ARG B 1 112 ? 17.413 71.432 -561.399 1.00 46.36 112 ARG B N 1
ATOM 3266 C CA . ARG B 1 112 ? 16.456 71.630 -560.321 1.00 47.95 112 ARG B CA 1
ATOM 3267 C C . ARG B 1 112 ? 15.154 70.945 -560.721 1.00 46.78 112 ARG B C 1
ATOM 3268 O O . ARG B 1 112 ? 14.475 71.384 -561.647 1.00 47.80 112 ARG B O 1
ATOM 3276 N N . ILE B 1 113 ? 14.820 69.860 -560.034 1.00 45.26 113 ILE B N 1
ATOM 3277 C CA . ILE B 1 113 ? 13.601 69.113 -560.327 1.00 42.32 113 ILE B CA 1
ATOM 3278 C C . ILE B 1 113 ? 12.555 69.347 -559.235 1.00 42.32 113 ILE B C 1
ATOM 3279 O O . ILE B 1 113 ? 12.876 69.443 -558.048 1.00 41.22 113 ILE B O 1
ATOM 3284 N N . GLN B 1 114 ? 11.297 69.431 -559.649 1.00 43.72 114 GLN B N 1
ATOM 3285 C CA . GLN B 1 114 ? 10.188 69.686 -558.734 1.00 44.77 114 GLN B CA 1
ATOM 3286 C C . GLN B 1 114 ? 9.090 68.654 -558.943 1.00 43.57 114 GLN B C 1
ATOM 3287 O O . GLN B 1 114 ? 8.911 68.168 -560.058 1.00 42.43 114 GLN B O 1
ATOM 3293 N N . PHE B 1 115 ? 8.354 68.314 -557.886 1.00 42.85 115 PHE B N 1
ATOM 3294 C CA . PHE B 1 115 ? 7.288 67.317 -558.028 1.00 42.66 115 PHE B CA 1
ATOM 3295 C C . PHE B 1 115 ? 6.326 67.742 -559.125 1.00 42.63 115 PHE B C 1
ATOM 3296 O O . PHE B 1 115 ? 5.937 66.939 -559.969 1.00 42.62 115 PHE B O 1
ATOM 3304 N N . SER B 1 116 ? 5.945 69.014 -559.101 1.00 43.83 116 SER B N 1
ATOM 3305 C CA . SER B 1 116 ? 5.037 69.563 -560.093 1.00 44.25 116 SER B CA 1
ATOM 3306 C C . SER B 1 116 ? 5.488 69.204 -561.495 1.00 43.51 116 SER B C 1
ATOM 3307 O O . SER B 1 116 ? 4.668 69.116 -562.406 1.00 45.59 116 SER B O 1
ATOM 3310 N N . ASP B 1 117 ? 6.793 68.999 -561.667 1.00 43.66 117 ASP B N 1
ATOM 3311 C CA . ASP B 1 117 ? 7.349 68.664 -562.972 1.00 44.30 117 ASP B CA 1
ATOM 3312 C C . ASP B 1 117 ? 7.050 67.223 -563.359 1.00 45.49 117 ASP B C 1
ATOM 3313 O O . ASP B 1 117 ? 6.599 66.952 -564.473 1.00 45.08 117 ASP B O 1
ATOM 3318 N N . LEU B 1 118 ? 7.306 66.298 -562.440 1.00 46.65 118 LEU B N 1
ATOM 3319 C CA . LEU B 1 118 ? 7.076 64.881 -562.692 1.00 48.08 118 LEU B CA 1
ATOM 3320 C C . LEU B 1 118 ? 5.637 64.564 -563.091 1.00 49.82 118 LEU B C 1
ATOM 3321 O O . LEU B 1 118 ? 5.385 63.594 -563.805 1.00 49.16 118 LEU B O 1
ATOM 3326 N N . VAL B 1 119 ? 4.697 65.389 -562.639 1.00 52.23 119 VAL B N 1
ATOM 3327 C CA . VAL B 1 119 ? 3.285 65.174 -562.944 1.00 55.08 119 VAL B CA 1
ATOM 3328 C C . VAL B 1 119 ? 2.809 65.852 -564.223 1.00 56.04 119 VAL B C 1
ATOM 3329 O O . VAL B 1 119 ? 2.272 65.200 -565.114 1.00 56.82 119 VAL B O 1
ATOM 3333 N N . GLU B 1 120 ? 3.005 67.163 -564.302 1.00 58.52 120 GLU B N 1
ATOM 3334 C CA . GLU B 1 120 ? 2.587 67.951 -565.458 1.00 60.39 120 GLU B CA 1
ATOM 3335 C C . GLU B 1 120 ? 3.301 67.622 -566.772 1.00 62.19 120 GLU B C 1
ATOM 3336 O O . GLU B 1 120 ? 2.675 67.589 -567.839 1.00 62.74 120 GLU B O 1
ATOM 3342 N N . ASN B 1 121 ? 4.608 67.381 -566.690 1.00 63.73 121 ASN B N 1
ATOM 3343 C CA . ASN B 1 121 ? 5.423 67.077 -567.864 1.00 63.78 121 ASN B CA 1
ATOM 3344 C C . ASN B 1 121 ? 4.953 65.902 -568.713 1.00 61.85 121 ASN B C 1
ATOM 3345 O O . ASN B 1 121 ? 4.924 64.751 -568.264 1.00 61.01 121 ASN B O 1
ATOM 3350 N N . PRO B 1 122 ? 4.579 66.191 -569.967 1.00 60.00 122 PRO B N 1
ATOM 3351 C CA . PRO B 1 122 ? 4.102 65.192 -570.924 1.00 57.85 122 PRO B CA 1
ATOM 3352 C C . PRO B 1 122 ? 5.264 64.467 -571.595 1.00 54.49 122 PRO B C 1
ATOM 3353 O O . PRO B 1 122 ? 5.045 63.637 -572.478 1.00 55.90 122 PRO B O 1
ATOM 3357 N N . VAL B 1 123 ? 6.491 64.789 -571.180 1.00 50.31 123 VAL B N 1
ATOM 3358 C CA . VAL B 1 123 ? 7.684 64.166 -571.756 1.00 45.82 123 VAL B CA 1
ATOM 3359 C C . VAL B 1 123 ? 7.662 62.698 -571.385 1.00 42.33 123 VAL B C 1
ATOM 3360 O O . VAL B 1 123 ? 7.369 62.347 -570.244 1.00 41.82 123 VAL B O 1
ATOM 3364 N N . ASP B 1 124 ? 7.969 61.846 -572.355 1.00 38.91 124 ASP B N 1
ATOM 3365 C CA . ASP B 1 124 ? 7.958 60.405 -572.147 1.00 35.94 124 ASP B CA 1
ATOM 3366 C C . ASP B 1 124 ? 9.129 59.902 -571.310 1.00 33.87 124 ASP B C 1
ATOM 3367 O O . ASP B 1 124 ? 8.945 59.084 -570.414 1.00 33.01 124 ASP B O 1
ATOM 3372 N N . TYR B 1 125 ? 10.330 60.394 -571.602 1.00 32.97 125 TYR B N 1
ATOM 3373 C CA . TYR B 1 125 ? 11.531 59.950 -570.899 1.00 29.94 125 TYR B CA 1
ATOM 3374 C C . TYR B 1 125 ? 12.483 61.058 -570.441 1.00 31.32 125 TYR B C 1
ATOM 3375 O O . TYR B 1 125 ? 12.488 62.177 -570.967 1.00 28.95 125 TYR B O 1
ATOM 3384 N N . TYR B 1 126 ? 13.313 60.718 -569.465 1.00 31.88 126 TYR B N 1
ATOM 3385 C CA . TYR B 1 126 ? 14.296 61.650 -568.945 1.00 33.85 126 TYR B CA 1
ATOM 3386 C C . TYR B 1 126 ? 15.655 61.055 -569.243 1.00 34.18 126 TYR B C 1
ATOM 3387 O O . TYR B 1 126 ? 15.907 59.888 -568.945 1.00 34.86 126 TYR B O 1
ATOM 3396 N N . PHE B 1 127 ? 16.528 61.852 -569.843 1.00 33.67 127 PHE B N 1
ATOM 3397 C CA . PHE B 1 127 ? 17.855 61.368 -570.181 1.00 33.50 127 PHE B CA 1
ATOM 3398 C C . PHE B 1 127 ? 18.957 62.003 -569.361 1.00 33.68 127 PHE B C 1
ATOM 3399 O O . PHE B 1 127 ? 18.927 63.202 -569.053 1.00 34.59 127 PHE B O 1
ATOM 3407 N N . THR B 1 128 ? 19.946 61.185 -569.035 1.00 31.96 128 THR B N 1
ATOM 3408 C CA . THR B 1 128 ? 21.098 61.642 -568.291 1.00 32.47 128 THR B CA 1
ATOM 3409 C C . THR B 1 128 ? 22.358 60.889 -568.702 1.00 32.87 128 THR B C 1
ATOM 3410 O O . THR B 1 128 ? 22.345 59.679 -568.948 1.00 31.91 128 THR B O 1
ATOM 3414 N N . VAL B 1 129 ? 23.447 61.627 -568.807 1.00 32.30 129 VAL B N 1
ATOM 3415 C CA . VAL B 1 129 ? 24.719 61.031 -569.143 1.00 34.40 129 VAL B CA 1
ATOM 3416 C C . VAL B 1 129 ? 25.615 61.540 -568.022 1.00 34.56 129 VAL B C 1
ATOM 3417 O O . VAL B 1 129 ? 25.833 62.749 -567.886 1.00 33.56 129 VAL B O 1
ATOM 3421 N N . ASP B 1 130 ? 26.082 60.617 -567.184 1.00 35.84 130 ASP B N 1
ATOM 3422 C CA . ASP B 1 130 ? 26.932 60.984 -566.055 1.00 39.08 130 ASP B CA 1
ATOM 3423 C C . ASP B 1 130 ? 28.325 61.453 -566.467 1.00 40.55 130 ASP B C 1
ATOM 3424 O O . ASP B 1 130 ? 28.671 61.462 -567.657 1.00 40.19 130 ASP B O 1
ATOM 3429 N N . GLU B 1 131 ? 29.118 61.838 -565.470 1.00 41.74 131 GLU B N 1
ATOM 3430 C CA . GLU B 1 131 ? 30.470 62.343 -565.690 1.00 42.42 131 GLU B CA 1
ATOM 3431 C C . GLU B 1 131 ? 31.434 61.300 -566.222 1.00 42.04 131 GLU B C 1
ATOM 3432 O O . GLU B 1 131 ? 32.603 61.587 -566.475 1.00 43.24 131 GLU B O 1
ATOM 3438 N N . GLU B 1 132 ? 30.931 60.092 -566.415 1.00 42.06 132 GLU B N 1
ATOM 3439 C CA . GLU B 1 132 ? 31.750 58.998 -566.903 1.00 39.43 132 GLU B CA 1
ATOM 3440 C C . GLU B 1 132 ? 31.265 58.567 -568.275 1.00 39.02 132 GLU B C 1
ATOM 3441 O O . GLU B 1 132 ? 31.642 57.505 -568.769 1.00 38.49 132 GLU B O 1
ATOM 3447 N N . GLY B 1 133 ? 30.416 59.393 -568.881 1.00 39.11 133 GLY B N 1
ATOM 3448 C CA . GLY B 1 133 ? 29.878 59.077 -570.195 1.00 38.95 133 GLY B CA 1
ATOM 3449 C C . GLY B 1 133 ? 28.697 58.112 -570.181 1.00 39.26 133 GLY B C 1
ATOM 3450 O O . GLY B 1 133 ? 28.050 57.908 -571.210 1.00 38.36 133 GLY B O 1
ATOM 3451 N N . ASP B 1 134 ? 28.415 57.518 -569.024 1.00 38.53 134 ASP B N 1
ATOM 3452 C CA . ASP B 1 134 ? 27.307 56.575 -568.886 1.00 39.67 134 ASP B CA 1
ATOM 3453 C C . ASP B 1 134 ? 25.923 57.203 -569.042 1.00 36.53 134 ASP B C 1
ATOM 3454 O O . ASP B 1 134 ? 25.540 58.075 -568.259 1.00 37.13 134 ASP B O 1
ATOM 3459 N N . PRO B 1 135 ? 25.158 56.768 -570.057 1.00 33.55 135 PRO B N 1
ATOM 3460 C CA . PRO B 1 135 ? 23.807 57.297 -570.278 1.00 32.47 135 PRO B CA 1
ATOM 3461 C C . PRO B 1 135 ? 22.767 56.463 -569.533 1.00 31.05 135 PRO B C 1
ATOM 3462 O O . PRO B 1 135 ? 22.925 55.248 -569.371 1.00 29.21 135 PRO B O 1
ATOM 3466 N N . THR B 1 136 ? 21.707 57.123 -569.081 1.00 30.86 136 THR B N 1
ATOM 3467 C CA . THR B 1 136 ? 20.628 56.460 -568.363 1.00 30.20 136 THR B CA 1
ATOM 3468 C C . THR B 1 136 ? 19.287 57.102 -568.675 1.00 30.77 136 THR B C 1
ATOM 3469 O O . THR B 1 136 ? 19.150 58.323 -568.613 1.00 32.97 136 THR B O 1
ATOM 3473 N N . VAL B 1 137 ? 18.297 56.277 -569.004 1.00 29.66 137 VAL B N 1
ATOM 3474 C CA . VAL B 1 137 ? 16.961 56.770 -569.316 1.00 27.46 137 VAL B CA 1
ATOM 3475 C C . VAL B 1 137 ? 15.957 56.482 -568.185 1.00 28.76 137 VAL B C 1
ATOM 3476 O O . VAL B 1 137 ? 15.948 55.407 -567.583 1.00 28.94 137 VAL B O 1
ATOM 3480 N N . TYR B 1 138 ? 15.106 57.452 -567.900 1.00 28.07 138 TYR B N 1
ATOM 3481 C CA . TYR B 1 138 ? 14.114 57.293 -566.856 1.00 30.26 138 TYR B CA 1
ATOM 3482 C C . TYR B 1 138 ? 12.706 57.556 -567.389 1.00 32.16 138 TYR B C 1
ATOM 3483 O O . TYR B 1 138 ? 12.528 58.179 -568.431 1.00 34.02 138 TYR B O 1
ATOM 3492 N N . SER B 1 139 ? 11.705 57.084 -566.661 1.00 34.75 139 SER B N 1
ATOM 3493 C CA . SER B 1 139 ? 10.318 57.314 -567.039 1.00 35.39 139 SER B CA 1
ATOM 3494 C C . SER B 1 139 ? 9.516 57.474 -565.762 1.00 35.31 139 SER B C 1
ATOM 3495 O O . SER B 1 139 ? 9.639 56.664 -564.850 1.00 36.74 139 SER B O 1
ATOM 3498 N N . SER B 1 140 ? 8.707 58.524 -565.690 1.00 35.51 140 SER B N 1
ATOM 3499 C CA . SER B 1 140 ? 7.877 58.751 -564.519 1.00 36.39 140 SER B CA 1
ATOM 3500 C C . SER B 1 140 ? 6.429 58.394 -564.849 1.00 36.73 140 SER B C 1
ATOM 3501 O O . SER B 1 140 ? 5.934 58.680 -565.942 1.00 37.11 140 SER B O 1
ATOM 3504 N N . GLN B 1 141 ? 5.763 57.763 -563.890 1.00 37.23 141 GLN B N 1
ATOM 3505 C CA . GLN B 1 141 ? 4.371 57.344 -564.036 1.00 36.89 141 GLN B CA 1
ATOM 3506 C C . GLN B 1 141 ? 3.666 57.654 -562.733 1.00 36.85 141 GLN B C 1
ATOM 3507 O O . GLN B 1 141 ? 4.115 57.201 -561.679 1.00 39.05 141 GLN B O 1
ATOM 3513 N N . GLU B 1 142 ? 2.585 58.428 -562.775 1.00 34.92 142 GLU B N 1
ATOM 3514 C CA . GLU B 1 142 ? 1.850 58.685 -561.543 1.00 33.93 142 GLU B CA 1
ATOM 3515 C C . GLU B 1 142 ? 1.250 57.332 -561.122 1.00 33.93 142 GLU B C 1
ATOM 3516 O O . GLU B 1 142 ? 0.659 56.625 -561.939 1.00 33.95 142 GLU B O 1
ATOM 3522 N N . ILE B 1 143 ? 1.418 56.974 -559.855 1.00 32.03 143 ILE B N 1
ATOM 3523 C CA . ILE B 1 143 ? 0.924 55.705 -559.336 1.00 33.72 143 ILE B CA 1
ATOM 3524 C C . ILE B 1 143 ? -0.117 55.915 -558.212 1.00 33.79 143 ILE B C 1
ATOM 3525 O O . ILE B 1 143 ? -0.200 56.994 -557.606 1.00 33.86 143 ILE B O 1
ATOM 3530 N N . PHE B 1 144 ? -0.921 54.889 -557.949 1.00 32.56 144 PHE B N 1
ATOM 3531 C CA . PHE B 1 144 ? -1.940 54.961 -556.896 1.00 32.09 144 PHE B CA 1
ATOM 3532 C C . PHE B 1 144 ? -1.842 53.675 -556.081 1.00 31.41 144 PHE B C 1
ATOM 3533 O O . PHE B 1 144 ? -2.533 52.697 -556.363 1.00 31.68 144 PHE B O 1
ATOM 3541 N N . PRO B 1 145 ? -0.994 53.678 -555.041 1.00 30.20 145 PRO B N 1
ATOM 3542 C CA . PRO B 1 145 ? -0.756 52.530 -554.158 1.00 29.15 145 PRO B CA 1
ATOM 3543 C C . PRO B 1 145 ? -1.993 51.814 -553.631 1.00 31.57 145 PRO B C 1
ATOM 3544 O O . PRO B 1 145 ? -2.867 52.421 -552.995 1.00 31.45 145 PRO B O 1
ATOM 3548 N N . GLY B 1 146 ? -2.046 50.511 -553.895 1.00 32.82 146 GLY B N 1
ATOM 3549 C CA . GLY B 1 146 ? -3.152 49.690 -553.436 1.00 34.49 146 GLY B CA 1
ATOM 3550 C C . GLY B 1 146 ? -2.650 48.520 -552.606 1.00 34.76 146 GLY B C 1
ATOM 3551 O O . GLY B 1 146 ? -2.011 47.607 -553.138 1.00 35.32 146 GLY B O 1
ATOM 3552 N N . GLY B 1 147 ? -2.914 48.555 -551.300 1.00 36.34 147 GLY B N 1
ATOM 3553 C CA . GLY B 1 147 ? -2.478 47.477 -550.423 1.00 37.57 147 GLY B CA 1
ATOM 3554 C C . GLY B 1 147 ? -3.602 46.505 -550.096 1.00 38.38 147 GLY B C 1
ATOM 3555 O O . GLY B 1 147 ? -4.775 46.848 -550.204 1.00 38.60 147 GLY B O 1
ATOM 3556 N N . ARG B 1 148 ? -3.253 45.289 -549.697 1.00 40.86 148 ARG B N 1
ATOM 3557 C CA . ARG B 1 148 ? -4.262 44.288 -549.360 1.00 42.87 148 ARG B CA 1
ATOM 3558 C C . ARG B 1 148 ? -4.382 44.110 -547.859 1.00 43.93 148 ARG B C 1
ATOM 3559 O O . ARG B 1 148 ? -4.909 43.103 -547.389 1.00 44.48 148 ARG B O 1
ATOM 3567 N N . ASN B 1 149 ? -3.894 45.084 -547.105 1.00 44.57 149 ASN B N 1
ATOM 3568 C CA . ASN B 1 149 ? -3.958 44.994 -545.660 1.00 46.11 149 ASN B CA 1
ATOM 3569 C C . ASN B 1 149 ? -5.248 45.546 -545.077 1.00 47.52 149 ASN B C 1
ATOM 3570 O O . ASN B 1 149 ? -5.764 46.581 -545.512 1.00 46.08 149 ASN B O 1
ATOM 3575 N N . LEU B 1 150 ? -5.782 44.827 -544.099 1.00 47.54 150 LEU B N 1
ATOM 3576 C CA . LEU B 1 150 ? -6.996 45.258 -543.437 1.00 49.18 150 LEU B CA 1
ATOM 3577 C C . LEU B 1 150 ? -6.598 46.415 -542.530 1.00 48.23 150 LEU B C 1
ATOM 3578 O O . LEU B 1 150 ? -5.790 46.259 -541.617 1.00 48.67 150 LEU B O 1
ATOM 3583 N N . VAL B 1 151 ? -7.145 47.589 -542.815 1.00 47.21 151 VAL B N 1
ATOM 3584 C CA . VAL B 1 151 ? -6.833 48.776 -542.043 1.00 45.22 151 VAL B CA 1
ATOM 3585 C C . VAL B 1 151 ? -7.866 48.992 -540.954 1.00 44.88 151 VAL B C 1
ATOM 3586 O O . VAL B 1 151 ? -9.033 48.661 -541.121 1.00 45.21 151 VAL B O 1
ATOM 3590 N N . SER B 1 152 ? -7.428 49.537 -539.830 1.00 45.21 152 SER B N 1
ATOM 3591 C CA . SER B 1 152 ? -8.331 49.796 -538.722 1.00 47.02 152 SER B CA 1
ATOM 3592 C C . SER B 1 152 ? -8.036 51.176 -538.159 1.00 47.67 152 SER B C 1
ATOM 3593 O O . SER B 1 152 ? -6.879 51.526 -537.944 1.00 48.79 152 SER B O 1
ATOM 3596 N N . PRO B 1 153 ? -9.076 51.988 -537.919 1.00 48.70 153 PRO B N 1
ATOM 3597 C CA . PRO B 1 153 ? -8.750 53.305 -537.370 1.00 49.17 153 PRO B CA 1
ATOM 3598 C C . PRO B 1 153 ? -7.979 53.079 -536.071 1.00 49.44 153 PRO B C 1
ATOM 3599 O O . PRO B 1 153 ? -8.047 51.998 -535.473 1.00 47.90 153 PRO B O 1
ATOM 3603 N N . VAL B 1 154 ? -7.243 54.090 -535.638 1.00 50.00 154 VAL B N 1
ATOM 3604 C CA . VAL B 1 154 ? -6.468 53.949 -534.426 1.00 51.00 154 VAL B CA 1
ATOM 3605 C C . VAL B 1 154 ? -6.043 55.280 -533.834 1.00 51.47 154 VAL B C 1
ATOM 3606 O O . VAL B 1 154 ? -5.381 56.085 -534.487 1.00 53.37 154 VAL B O 1
ATOM 3610 N N . SER B 1 155 ? -6.440 55.506 -532.589 1.00 50.34 155 SER B N 1
ATOM 3611 C CA . SER B 1 155 ? -6.078 56.721 -531.884 1.00 49.14 155 SER B CA 1
ATOM 3612 C C . SER B 1 155 ? -5.864 56.341 -530.425 1.00 48.64 155 SER B C 1
ATOM 3613 O O . SER B 1 155 ? -6.776 56.414 -529.602 1.00 52.19 155 SER B O 1
ATOM 3616 N N . ALA B 1 156 ? -4.649 55.901 -530.127 1.00 45.70 156 ALA B N 1
ATOM 3617 C CA . ALA B 1 156 ? -4.272 55.492 -528.788 1.00 41.65 156 ALA B CA 1
ATOM 3618 C C . ALA B 1 156 ? -3.351 56.564 -528.252 1.00 40.35 156 ALA B C 1
ATOM 3619 O O . ALA B 1 156 ? -2.808 57.354 -529.023 1.00 40.01 156 ALA B O 1
ATOM 3621 N N . PRO B 1 157 ? -3.153 56.604 -526.926 1.00 38.15 157 PRO B N 1
ATOM 3622 C CA . PRO B 1 157 ? -2.280 57.610 -526.318 1.00 36.97 157 PRO B CA 1
ATOM 3623 C C . PRO B 1 157 ? -0.820 57.311 -526.634 1.00 35.94 157 PRO B C 1
ATOM 3624 O O . PRO B 1 157 ? -0.470 56.170 -526.943 1.00 36.23 157 PRO B O 1
ATOM 3628 N N . VAL B 1 158 ? 0.023 58.336 -526.569 1.00 34.23 158 VAL B N 1
ATOM 3629 C CA . VAL B 1 158 ? 1.445 58.178 -526.846 1.00 32.38 158 VAL B CA 1
ATOM 3630 C C . VAL B 1 158 ? 2.260 58.674 -525.648 1.00 33.37 158 VAL B C 1
ATOM 3631 O O . VAL B 1 158 ? 2.101 59.814 -525.191 1.00 32.35 158 VAL B O 1
ATOM 3635 N N . VAL B 1 159 ? 3.132 57.815 -525.139 1.00 32.68 159 VAL B N 1
ATOM 3636 C CA . VAL B 1 159 ? 3.974 58.184 -524.013 1.00 34.40 159 VAL B CA 1
ATOM 3637 C C . VAL B 1 159 ? 5.353 58.581 -524.548 1.00 33.79 159 VAL B C 1
ATOM 3638 O O . VAL B 1 159 ? 5.904 57.928 -525.431 1.00 33.38 159 VAL B O 1
ATOM 3642 N N . ARG B 1 160 ? 5.903 59.668 -524.030 1.00 33.67 160 ARG B N 1
ATOM 3643 C CA . ARG B 1 160 ? 7.205 60.126 -524.491 1.00 33.44 160 ARG B CA 1
ATOM 3644 C C . ARG B 1 160 ? 8.249 60.108 -523.389 1.00 32.31 160 ARG B C 1
ATOM 3645 O O . ARG B 1 160 ? 8.228 60.941 -522.491 1.00 30.95 160 ARG B O 1
ATOM 3653 N N . MET B 1 161 ? 9.167 59.152 -523.474 1.00 32.09 161 MET B N 1
ATOM 3654 C CA . MET B 1 161 ? 10.230 59.025 -522.489 1.00 30.15 161 MET B CA 1
ATOM 3655 C C . MET B 1 161 ? 11.529 58.557 -523.131 1.00 30.60 161 MET B C 1
ATOM 3656 O O . MET B 1 161 ? 11.525 58.050 -524.253 1.00 31.36 161 MET B O 1
ATOM 3661 N N . GLY B 1 162 ? 12.633 58.739 -522.406 1.00 31.69 162 GLY B N 1
ATOM 3662 C CA . GLY B 1 162 ? 13.943 58.330 -522.886 1.00 30.95 162 GLY B CA 1
ATOM 3663 C C . GLY B 1 162 ? 14.305 58.875 -524.255 1.00 32.37 162 GLY B C 1
ATOM 3664 O O . GLY B 1 162 ? 15.164 58.318 -524.935 1.00 33.98 162 GLY B O 1
ATOM 3665 N N . GLY B 1 163 ? 13.651 59.959 -524.661 1.00 33.30 163 GLY B N 1
ATOM 3666 C CA . GLY B 1 163 ? 13.922 60.556 -525.957 1.00 32.77 163 GLY B CA 1
ATOM 3667 C C . GLY B 1 163 ? 13.079 60.009 -527.101 1.00 34.69 163 GLY B C 1
ATOM 3668 O O . GLY B 1 163 ? 13.081 60.577 -528.188 1.00 36.43 163 GLY B O 1
ATOM 3669 N N . ARG B 1 164 ? 12.356 58.917 -526.866 1.00 33.30 164 ARG B N 1
ATOM 3670 C CA . ARG B 1 164 ? 11.527 58.307 -527.907 1.00 32.16 164 ARG B CA 1
ATOM 3671 C C . ARG B 1 164 ? 10.050 58.337 -527.561 1.00 31.15 164 ARG B C 1
ATOM 3672 O O . ARG B 1 164 ? 9.675 58.750 -526.468 1.00 33.85 164 ARG B O 1
ATOM 3680 N N . SER B 1 165 ? 9.225 57.886 -528.506 1.00 30.22 165 SER B N 1
ATOM 3681 C CA . SER B 1 165 ? 7.771 57.815 -528.346 1.00 27.84 165 SER B CA 1
ATOM 3682 C C . SER B 1 165 ? 7.367 56.344 -528.263 1.00 28.72 165 SER B C 1
ATOM 3683 O O . SER B 1 165 ? 7.856 55.524 -529.043 1.00 26.83 165 SER B O 1
ATOM 3686 N N . PHE B 1 166 ? 6.467 56.023 -527.334 1.00 28.62 166 PHE B N 1
ATOM 3687 C CA . PHE B 1 166 ? 5.995 54.655 -527.151 1.00 28.85 166 PHE B CA 1
ATOM 3688 C C . PHE B 1 166 ? 4.476 54.568 -527.078 1.00 31.51 166 PHE B C 1
ATOM 3689 O O . PHE B 1 166 ? 3.802 55.511 -526.659 1.00 32.31 166 PHE B O 1
ATOM 3697 N N . GLY B 1 167 ? 3.954 53.411 -527.472 1.00 33.55 167 GLY B N 1
ATOM 3698 C CA . GLY B 1 167 ? 2.527 53.178 -527.436 1.00 35.72 167 GLY B CA 1
ATOM 3699 C C . GLY B 1 167 ? 2.271 51.838 -526.771 1.00 38.39 167 GLY B C 1
ATOM 3700 O O . GLY B 1 167 ? 3.214 51.093 -526.489 1.00 40.19 167 GLY B O 1
ATOM 3701 N N . ALA B 1 168 ? 0.999 51.538 -526.516 1.00 39.16 168 ALA B N 1
ATOM 3702 C CA . ALA B 1 168 ? 0.588 50.286 -525.890 1.00 39.71 168 ALA B CA 1
ATOM 3703 C C . ALA B 1 168 ? 1.094 49.071 -526.676 1.00 40.18 168 ALA B C 1
ATOM 3704 O O . ALA B 1 168 ? 1.215 49.123 -527.901 1.00 39.47 168 ALA B O 1
ATOM 3706 N N . GLY B 1 169 ? 1.384 47.981 -525.966 1.00 40.75 169 GLY B N 1
ATOM 3707 C CA . GLY B 1 169 ? 1.879 46.776 -526.612 1.00 40.55 169 GLY B CA 1
ATOM 3708 C C . GLY B 1 169 ? 0.802 45.934 -527.270 1.00 41.34 169 GLY B C 1
ATOM 3709 O O . GLY B 1 169 ? 1.011 44.757 -527.562 1.00 40.89 169 GLY B O 1
ATOM 3710 N N . ASP B 1 170 ? -0.356 46.533 -527.512 1.00 43.81 170 ASP B N 1
ATOM 3711 C CA . ASP B 1 170 ? -1.457 45.813 -528.142 1.00 44.98 170 ASP B CA 1
ATOM 3712 C C . ASP B 1 170 ? -2.036 46.575 -529.336 1.00 44.79 170 ASP B C 1
ATOM 3713 O O . ASP B 1 170 ? -3.179 46.346 -529.731 1.00 46.00 170 ASP B O 1
ATOM 3718 N N . LEU B 1 171 ? -1.238 47.479 -529.902 1.00 43.81 171 LEU B N 1
ATOM 3719 C CA . LEU B 1 171 ? -1.637 48.275 -531.067 1.00 43.14 171 LEU B CA 1
ATOM 3720 C C . LEU B 1 171 ? -1.508 47.369 -532.280 1.00 42.90 171 LEU B C 1
ATOM 3721 O O . LEU B 1 171 ? -0.976 46.273 -532.149 1.00 43.74 171 LEU B O 1
ATOM 3726 N N . GLU B 1 172 ? -1.992 47.816 -533.443 1.00 43.41 172 GLU B N 1
ATOM 3727 C CA . GLU B 1 172 ? -1.886 47.039 -534.695 1.00 44.44 172 GLU B CA 1
ATOM 3728 C C . GLU B 1 172 ? -0.550 46.307 -534.679 1.00 43.64 172 GLU B C 1
ATOM 3729 O O . GLU B 1 172 ? 0.495 46.922 -534.490 1.00 42.63 172 GLU B O 1
ATOM 3735 N N . TRP B 1 173 ? -0.583 44.999 -534.896 1.00 42.21 173 TRP B N 1
ATOM 3736 C CA . TRP B 1 173 ? 0.632 44.200 -534.847 1.00 40.56 173 TRP B CA 1
ATOM 3737 C C . TRP B 1 173 ? 1.876 44.753 -535.552 1.00 39.28 173 TRP B C 1
ATOM 3738 O O . TRP B 1 173 ? 2.996 44.548 -535.079 1.00 41.30 173 TRP B O 1
ATOM 3749 N N . TRP B 1 174 ? 1.701 45.450 -536.670 1.00 36.14 174 TRP B N 1
ATOM 3750 C CA . TRP B 1 174 ? 2.856 45.947 -537.417 1.00 35.60 174 TRP B CA 1
ATOM 3751 C C . TRP B 1 174 ? 3.368 47.342 -537.077 1.00 35.23 174 TRP B C 1
ATOM 3752 O O . TRP B 1 174 ? 4.408 47.756 -537.579 1.00 35.78 174 TRP B O 1
ATOM 3763 N N . ILE B 1 175 ? 2.641 48.076 -536.248 1.00 35.38 175 ILE B N 1
ATOM 3764 C CA . ILE B 1 175 ? 3.065 49.418 -535.901 1.00 36.00 175 ILE B CA 1
ATOM 3765 C C . ILE B 1 175 ? 4.064 49.438 -534.760 1.00 37.07 175 ILE B C 1
ATOM 3766 O O . ILE B 1 175 ? 3.854 48.819 -533.717 1.00 36.90 175 ILE B O 1
ATOM 3771 N N . GLY B 1 176 ? 5.161 50.156 -534.980 1.00 37.72 176 GLY B N 1
ATOM 3772 C CA . GLY B 1 176 ? 6.196 50.256 -533.974 1.00 37.67 176 GLY B CA 1
ATOM 3773 C C . GLY B 1 176 ? 7.000 48.982 -533.816 1.00 36.48 176 GLY B C 1
ATOM 3774 O O . GLY B 1 176 ? 7.067 48.143 -534.718 1.00 35.00 176 GLY B O 1
ATOM 3775 N N . THR B 1 177 ? 7.603 48.839 -532.645 1.00 35.59 177 THR B N 1
ATOM 3776 C CA . THR B 1 177 ? 8.419 47.681 -532.355 1.00 35.41 177 THR B CA 1
ATOM 3777 C C . THR B 1 177 ? 8.301 47.302 -530.882 1.00 35.65 177 THR B C 1
ATOM 3778 O O . THR B 1 177 ? 8.352 48.162 -530.003 1.00 35.49 177 THR B O 1
ATOM 3782 N N . ALA B 1 178 ? 8.137 46.009 -530.624 1.00 34.15 178 ALA B N 1
ATOM 3783 C CA . ALA B 1 178 ? 8.008 45.498 -529.265 1.00 33.26 178 ALA B CA 1
ATOM 3784 C C . ALA B 1 178 ? 9.215 45.883 -528.428 1.00 33.18 178 ALA B C 1
ATOM 3785 O O . ALA B 1 178 ? 10.361 45.721 -528.858 1.00 32.22 178 ALA B O 1
ATOM 3787 N N . PHE B 1 179 ? 8.952 46.398 -527.231 1.00 33.89 179 PHE B N 1
ATOM 3788 C CA . PHE B 1 179 ? 10.017 46.795 -526.315 1.00 33.05 179 PHE B CA 1
ATOM 3789 C C . PHE B 1 179 ? 9.539 46.687 -524.874 1.00 31.69 179 PHE B C 1
ATOM 3790 O O . PHE B 1 179 ? 8.877 47.591 -524.371 1.00 32.50 179 PHE B O 1
ATOM 3798 N N . HIS B 1 180 ? 9.882 45.577 -524.223 1.00 31.27 180 HIS B N 1
ATOM 3799 C CA . HIS B 1 180 ? 9.490 45.325 -522.835 1.00 31.91 180 HIS B CA 1
ATOM 3800 C C . HIS B 1 180 ? 8.018 45.647 -522.543 1.00 33.55 180 HIS B C 1
ATOM 3801 O O . HIS B 1 180 ? 7.711 46.347 -521.578 1.00 33.80 180 HIS B O 1
ATOM 3808 N N . GLY B 1 181 ? 7.109 45.142 -523.374 1.00 33.95 181 GLY B N 1
ATOM 3809 C CA . GLY B 1 181 ? 5.701 45.396 -523.140 1.00 35.14 181 GLY B CA 1
ATOM 3810 C C . GLY B 1 181 ? 5.200 46.649 -523.823 1.00 37.13 181 GLY B C 1
ATOM 3811 O O . GLY B 1 181 ? 4.012 46.745 -524.127 1.00 38.51 181 GLY B O 1
ATOM 3812 N N . PHE B 1 182 ? 6.084 47.620 -524.044 1.00 36.82 182 PHE B N 1
ATOM 3813 C CA . PHE B 1 182 ? 5.691 48.848 -524.733 1.00 37.80 182 PHE B CA 1
ATOM 3814 C C . PHE B 1 182 ? 5.846 48.625 -526.238 1.00 36.88 182 PHE B C 1
ATOM 3815 O O . PHE B 1 182 ? 6.014 47.496 -526.702 1.00 37.15 182 PHE B O 1
ATOM 3823 N N . ARG B 1 183 ? 5.792 49.709 -526.999 1.00 34.39 183 ARG B N 1
ATOM 3824 C CA . ARG B 1 183 ? 5.960 49.611 -528.437 1.00 32.07 183 ARG B CA 1
ATOM 3825 C C . ARG B 1 183 ? 6.764 50.828 -528.877 1.00 30.00 183 ARG B C 1
ATOM 3826 O O . ARG B 1 183 ? 6.279 51.959 -528.824 1.00 31.03 183 ARG B O 1
ATOM 3834 N N . LEU B 1 184 ? 8.008 50.609 -529.277 1.00 27.65 184 LEU B N 1
ATOM 3835 C CA . LEU B 1 184 ? 8.829 51.720 -529.716 1.00 27.22 184 LEU B CA 1
ATOM 3836 C C . LEU B 1 184 ? 8.267 52.228 -531.027 1.00 27.93 184 LEU B C 1
ATOM 3837 O O . LEU B 1 184 ? 8.105 51.461 -531.977 1.00 28.53 184 LEU B O 1
ATOM 3842 N N . LEU B 1 185 ? 7.964 53.519 -531.074 1.00 26.70 185 LEU B N 1
ATOM 3843 C CA . LEU B 1 185 ? 7.398 54.117 -532.271 1.00 28.12 185 LEU B CA 1
ATOM 3844 C C . LEU B 1 185 ? 8.338 55.105 -532.930 1.00 29.20 185 LEU B C 1
ATOM 3845 O O . LEU B 1 185 ? 9.297 55.583 -532.325 1.00 28.86 185 LEU B O 1
ATOM 3850 N N . THR B 1 186 ? 8.016 55.423 -534.179 1.00 28.88 186 THR B N 1
ATOM 3851 C CA . THR B 1 186 ? 8.762 56.386 -534.963 1.00 28.96 186 THR B CA 1
ATOM 3852 C C . THR B 1 186 ? 7.997 57.698 -534.806 1.00 30.34 186 THR B C 1
ATOM 3853 O O . THR B 1 186 ? 6.851 57.704 -534.338 1.00 31.36 186 THR B O 1
ATOM 3857 N N . GLU B 1 187 ? 8.618 58.804 -535.197 1.00 30.93 187 GLU B N 1
ATOM 3858 C CA . GLU B 1 187 ? 7.957 60.105 -535.119 1.00 33.14 187 GLU B CA 1
ATOM 3859 C C . GLU B 1 187 ? 6.663 60.099 -535.948 1.00 32.80 187 GLU B C 1
ATOM 3860 O O . GLU B 1 187 ? 5.675 60.726 -535.572 1.00 33.43 187 GLU B O 1
ATOM 3866 N N . ASN B 1 188 ? 6.676 59.388 -537.072 1.00 30.80 188 ASN B N 1
ATOM 3867 C CA . ASN B 1 188 ? 5.509 59.314 -537.935 1.00 29.33 188 ASN B CA 1
ATOM 3868 C C . ASN B 1 188 ? 4.384 58.500 -537.309 1.00 31.50 188 ASN B C 1
ATOM 3869 O O . ASN B 1 188 ? 3.213 58.876 -537.409 1.00 31.99 188 ASN B O 1
ATOM 3874 N N . GLU B 1 189 ? 4.730 57.387 -536.665 1.00 32.51 189 GLU B N 1
ATOM 3875 C CA . GLU B 1 189 ? 3.715 56.550 -536.027 1.00 31.00 189 GLU B CA 1
ATOM 3876 C C . GLU B 1 189 ? 3.104 57.306 -534.843 1.00 29.77 189 GLU B C 1
ATOM 3877 O O . GLU B 1 189 ? 1.880 57.303 -534.654 1.00 29.64 189 GLU B O 1
ATOM 3883 N N . ALA B 1 190 ? 3.943 57.967 -534.053 1.00 26.81 190 ALA B N 1
ATOM 3884 C CA . ALA B 1 190 ? 3.413 58.718 -532.919 1.00 26.12 190 ALA B CA 1
ATOM 3885 C C . ALA B 1 190 ? 2.344 59.696 -533.421 1.00 27.11 190 ALA B C 1
ATOM 3886 O O . ALA B 1 190 ? 1.244 59.733 -532.874 1.00 26.15 190 ALA B O 1
ATOM 3888 N N . ASN B 1 191 ? 2.657 60.473 -534.463 1.00 26.75 191 ASN B N 1
ATOM 3889 C CA . ASN B 1 191 ? 1.679 61.424 -535.017 1.00 28.47 191 ASN B CA 1
ATOM 3890 C C . ASN B 1 191 ? 0.432 60.733 -535.570 1.00 28.83 191 ASN B C 1
ATOM 3891 O O . ASN B 1 191 ? -0.665 61.272 -535.494 1.00 28.14 191 ASN B O 1
ATOM 3896 N N . TYR B 1 192 ? 0.613 59.550 -536.143 1.00 28.45 192 TYR B N 1
ATOM 3897 C CA . TYR B 1 192 ? -0.499 58.806 -536.709 1.00 29.56 192 TYR B CA 1
ATOM 3898 C C . TYR B 1 192 ? -1.516 58.393 -535.642 1.00 31.61 192 TYR B C 1
ATOM 3899 O O . TYR B 1 192 ? -2.678 58.801 -535.693 1.00 33.14 192 TYR B O 1
ATOM 3908 N N . ILE B 1 193 ? -1.092 57.586 -534.677 1.00 32.52 193 ILE B N 1
ATOM 3909 C CA . ILE B 1 193 ? -2.011 57.151 -533.629 1.00 34.49 193 ILE B CA 1
ATOM 3910 C C . ILE B 1 193 ? -2.424 58.317 -532.742 1.00 34.55 193 ILE B C 1
ATOM 3911 O O . ILE B 1 193 ? -3.425 58.251 -532.044 1.00 36.15 193 ILE B O 1
ATOM 3916 N N . SER B 1 194 ? -1.656 59.393 -532.786 1.00 36.58 194 SER B N 1
ATOM 3917 C CA . SER B 1 194 ? -1.943 60.553 -531.962 1.00 38.56 194 SER B CA 1
ATOM 3918 C C . SER B 1 194 ? -3.007 61.439 -532.593 1.00 39.00 194 SER B C 1
ATOM 3919 O O . SER B 1 194 ? -3.498 62.377 -531.962 1.00 40.78 194 SER B O 1
ATOM 3922 N N . GLY B 1 195 ? -3.359 61.146 -533.841 1.00 39.27 195 GLY B N 1
ATOM 3923 C CA . GLY B 1 195 ? -4.360 61.942 -534.530 1.00 38.62 195 GLY B CA 1
ATOM 3924 C C . GLY B 1 195 ? -3.823 63.237 -535.116 1.00 38.31 195 GLY B C 1
ATOM 3925 O O . GLY B 1 195 ? -4.599 64.126 -535.448 1.00 41.02 195 GLY B O 1
ATOM 3926 N N . ASN B 1 196 ? -2.503 63.353 -535.248 1.00 37.44 196 ASN B N 1
ATOM 3927 C CA . ASN B 1 196 ? -1.892 64.555 -535.812 1.00 36.69 196 ASN B CA 1
ATOM 3928 C C . ASN B 1 196 ? -1.364 64.271 -537.212 1.00 36.44 196 ASN B C 1
ATOM 3929 O O . ASN B 1 196 ? -0.182 64.464 -537.500 1.00 36.65 196 ASN B O 1
ATOM 3934 N N . HIS B 1 197 ? -2.260 63.819 -538.081 1.00 35.74 197 HIS B N 1
ATOM 3935 C CA . HIS B 1 197 ? -1.916 63.482 -539.459 1.00 35.02 197 HIS B CA 1
ATOM 3936 C C . HIS B 1 197 ? -1.458 64.692 -540.289 1.00 34.94 197 HIS B C 1
ATOM 3937 O O . HIS B 1 197 ? -0.805 64.526 -541.314 1.00 35.85 197 HIS B O 1
ATOM 3944 N N . SER B 1 198 ? -1.796 65.902 -539.859 1.00 33.59 198 SER B N 1
ATOM 3945 C CA . SER B 1 198 ? -1.395 67.097 -540.599 1.00 34.99 198 SER B CA 1
ATOM 3946 C C . SER B 1 198 ? -0.122 67.746 -540.045 1.00 34.23 198 SER B C 1
ATOM 3947 O O . SER B 1 198 ? 0.199 68.886 -540.387 1.00 33.82 198 SER B O 1
ATOM 3950 N N . ALA B 1 199 ? 0.586 67.020 -539.183 1.00 32.07 199 ALA B N 1
ATOM 3951 C CA . ALA B 1 199 ? 1.820 67.505 -538.570 1.00 31.45 199 ALA B CA 1
ATOM 3952 C C . ALA B 1 199 ? 2.770 68.105 -539.609 1.00 32.04 199 ALA B C 1
ATOM 3953 O O . ALA B 1 199 ? 3.405 69.144 -539.382 1.00 30.80 199 ALA B O 1
ATOM 3955 N N . SER B 1 200 ? 2.863 67.429 -540.749 1.00 30.50 200 SER B N 1
ATOM 3956 C CA . SER B 1 200 ? 3.717 67.865 -541.839 1.00 29.55 200 SER B CA 1
ATOM 3957 C C . SER B 1 200 ? 3.270 67.124 -543.080 1.00 28.85 200 SER B C 1
ATOM 3958 O O . SER B 1 200 ? 2.442 66.220 -543.015 1.00 27.52 200 SER B O 1
ATOM 3961 N N . GLN B 1 201 ? 3.856 67.488 -544.209 1.00 30.12 201 GLN B N 1
ATOM 3962 C CA . GLN B 1 201 ? 3.522 66.845 -545.462 1.00 31.41 201 GLN B CA 1
ATOM 3963 C C . GLN B 1 201 ? 3.804 65.345 -545.373 1.00 31.30 201 GLN B C 1
ATOM 3964 O O . GLN B 1 201 ? 2.952 64.526 -545.718 1.00 30.48 201 GLN B O 1
ATOM 3970 N N . VAL B 1 202 ? 4.993 64.986 -544.895 1.00 31.14 202 VAL B N 1
ATOM 3971 C CA . VAL B 1 202 ? 5.353 63.580 -544.777 1.00 30.07 202 VAL B CA 1
ATOM 3972 C C . VAL B 1 202 ? 4.401 62.800 -543.866 1.00 30.15 202 VAL B C 1
ATOM 3973 O O . VAL B 1 202 ? 4.186 61.606 -544.077 1.00 29.78 202 VAL B O 1
ATOM 3977 N N . ASP B 1 203 ? 3.808 63.457 -542.873 1.00 30.97 203 ASP B N 1
ATOM 3978 C CA . ASP B 1 203 ? 2.855 62.747 -542.010 1.00 30.01 203 ASP B CA 1
ATOM 3979 C C . ASP B 1 203 ? 1.558 62.479 -542.777 1.00 29.87 203 ASP B C 1
ATOM 3980 O O . ASP B 1 203 ? 0.917 61.451 -542.578 1.00 30.27 203 ASP B O 1
ATOM 3985 N N . MET B 1 204 ? 1.178 63.405 -543.655 1.00 28.97 204 MET B N 1
ATOM 3986 C CA . MET B 1 204 ? -0.034 63.252 -544.454 1.00 28.20 204 MET B CA 1
ATOM 3987 C C . MET B 1 204 ? 0.109 62.113 -545.454 1.00 28.82 204 MET B C 1
ATOM 3988 O O . MET B 1 204 ? -0.837 61.357 -545.666 1.00 30.05 204 MET B O 1
ATOM 3993 N N . VAL B 1 205 ? 1.274 61.973 -546.078 1.00 28.60 205 VAL B N 1
ATOM 3994 C CA . VAL B 1 205 ? 1.422 60.867 -547.008 1.00 30.60 205 VAL B CA 1
ATOM 3995 C C . VAL B 1 205 ? 1.477 59.584 -546.173 1.00 30.71 205 VAL B C 1
ATOM 3996 O O . VAL B 1 205 ? 0.891 58.568 -546.547 1.00 31.85 205 VAL B O 1
ATOM 4000 N N . TYR B 1 206 ? 2.152 59.624 -545.027 1.00 31.50 206 TYR B N 1
ATOM 4001 C CA . TYR B 1 206 ? 2.192 58.436 -544.181 1.00 30.63 206 TYR B CA 1
ATOM 4002 C C . TYR B 1 206 ? 0.741 57.998 -543.979 1.00 30.59 206 TYR B C 1
ATOM 4003 O O . TYR B 1 206 ? 0.375 56.877 -544.310 1.00 29.34 206 TYR B O 1
ATOM 4012 N N . SER B 1 207 ? -0.085 58.899 -543.453 1.00 30.48 207 SER B N 1
ATOM 4013 C CA . SER B 1 207 ? -1.490 58.592 -543.228 1.00 30.09 207 SER B CA 1
ATOM 4014 C C . SER B 1 207 ? -2.206 58.106 -544.503 1.00 30.13 207 SER B C 1
ATOM 4015 O O . SER B 1 207 ? -2.998 57.163 -544.460 1.00 29.11 207 SER B O 1
ATOM 4018 N N . ASP B 1 208 ? -1.935 58.746 -545.634 1.00 30.29 208 ASP B N 1
ATOM 4019 C CA . ASP B 1 208 ? -2.592 58.353 -546.874 1.00 31.58 208 ASP B CA 1
ATOM 4020 C C . ASP B 1 208 ? -2.178 56.945 -547.264 1.00 32.67 208 ASP B C 1
ATOM 4021 O O . ASP B 1 208 ? -2.995 56.131 -547.687 1.00 31.21 208 ASP B O 1
ATOM 4026 N N . LEU B 1 209 ? -0.891 56.677 -547.104 1.00 33.59 209 LEU B N 1
ATOM 4027 C CA . LEU B 1 209 ? -0.314 55.388 -547.417 1.00 33.45 209 LEU B CA 1
ATOM 4028 C C . LEU B 1 209 ? -1.031 54.302 -546.629 1.00 33.16 209 LEU B C 1
ATOM 4029 O O . LEU B 1 209 ? -1.513 53.325 -547.198 1.00 35.84 209 LEU B O 1
ATOM 4034 N N . VAL B 1 210 ? -1.093 54.480 -545.314 1.00 31.62 210 VAL B N 1
ATOM 4035 C CA . VAL B 1 210 ? -1.743 53.519 -544.440 1.00 30.45 210 VAL B CA 1
ATOM 4036 C C . VAL B 1 210 ? -3.235 53.456 -544.737 1.00 32.55 210 VAL B C 1
ATOM 4037 O O . VAL B 1 210 ? -3.839 52.375 -544.718 1.00 34.22 210 VAL B O 1
ATOM 4041 N N . GLY B 1 211 ? -3.832 54.612 -545.009 1.00 32.29 211 GLY B N 1
ATOM 4042 C CA . GLY B 1 211 ? -5.250 54.637 -545.326 1.00 32.05 211 GLY B CA 1
ATOM 4043 C C . GLY B 1 211 ? -5.569 53.782 -546.546 1.00 32.70 211 GLY B C 1
ATOM 4044 O O . GLY B 1 211 ? -6.695 53.320 -546.710 1.00 33.26 211 GLY B O 1
ATOM 4045 N N . ARG B 1 212 ? -4.594 53.566 -547.419 1.00 30.67 212 ARG B N 1
ATOM 4046 C CA . ARG B 1 212 ? -4.863 52.740 -548.576 1.00 33.17 212 ARG B CA 1
ATOM 4047 C C . ARG B 1 212 ? -4.333 51.306 -548.478 1.00 33.94 212 ARG B C 1
ATOM 4048 O O . ARG B 1 212 ? -3.907 50.721 -549.478 1.00 33.84 212 ARG B O 1
ATOM 4056 N N . GLY B 1 213 ? -4.376 50.754 -547.261 1.00 32.90 213 GLY B N 1
ATOM 4057 C CA . GLY B 1 213 ? -3.973 49.375 -547.020 1.00 32.50 213 GLY B CA 1
ATOM 4058 C C . GLY B 1 213 ? -2.522 48.934 -547.100 1.00 34.55 213 GLY B C 1
ATOM 4059 O O . GLY B 1 213 ? -2.237 47.748 -547.266 1.00 33.32 213 GLY B O 1
ATOM 4060 N N . CYS B 1 214 ? -1.588 49.863 -546.986 1.00 35.48 214 CYS B N 1
ATOM 4061 C CA . CYS B 1 214 ? -0.188 49.473 -547.037 1.00 36.55 214 CYS B CA 1
ATOM 4062 C C . CYS B 1 214 ? 0.368 49.470 -545.628 1.00 37.05 214 CYS B C 1
ATOM 4063 O O . CYS B 1 214 ? 0.006 50.328 -544.825 1.00 38.38 214 CYS B O 1
ATOM 4066 N N . ILE B 1 215 ? 1.241 48.513 -545.331 1.00 35.72 215 ILE B N 1
ATOM 4067 C CA . ILE B 1 215 ? 1.926 48.473 -544.044 1.00 36.84 215 ILE B CA 1
ATOM 4068 C C . ILE B 1 215 ? 3.234 49.255 -544.091 1.00 36.04 215 ILE B C 1
ATOM 4069 O O . ILE B 1 215 ? 4.249 48.757 -544.579 1.00 34.09 215 ILE B O 1
ATOM 4074 N N . VAL B 1 216 ? 3.203 50.482 -543.582 1.00 36.06 216 VAL B N 1
ATOM 4075 C CA . VAL B 1 216 ? 4.308 51.415 -543.764 1.00 34.84 216 VAL B CA 1
ATOM 4076 C C . VAL B 1 216 ? 5.365 51.238 -542.680 1.00 33.55 216 VAL B C 1
ATOM 4077 O O . VAL B 1 216 ? 5.040 51.039 -541.509 1.00 36.00 216 VAL B O 1
ATOM 4081 N N . LYS B 1 217 ? 6.631 51.311 -543.076 1.00 31.80 217 LYS B N 1
ATOM 4082 C CA . LYS B 1 217 ? 7.735 51.297 -542.124 1.00 32.28 217 LYS B CA 1
ATOM 4083 C C . LYS B 1 217 ? 8.861 52.223 -542.570 1.00 32.79 217 LYS B C 1
ATOM 4084 O O . LYS B 1 217 ? 8.818 52.785 -543.665 1.00 33.38 217 LYS B O 1
ATOM 4090 N N . THR B 1 218 ? 9.867 52.378 -541.716 1.00 34.06 218 THR B N 1
ATOM 4091 C CA . THR B 1 218 ? 10.996 53.252 -542.012 1.00 35.93 218 THR B CA 1
ATOM 4092 C C . THR B 1 218 ? 11.657 52.872 -543.333 1.00 36.11 218 THR B C 1
ATOM 4093 O O . THR B 1 218 ? 11.973 51.706 -543.567 1.00 36.04 218 THR B O 1
ATOM 4097 N N . GLY B 1 219 ? 11.862 53.864 -544.193 1.00 37.07 219 GLY B N 1
ATOM 4098 C CA . GLY B 1 219 ? 12.763 53.721 -545.321 1.00 38.05 219 GLY B CA 1
ATOM 4099 C C . GLY B 1 219 ? 14.200 54.039 -544.961 1.00 39.26 219 GLY B C 1
ATOM 4100 O O . GLY B 1 219 ? 15.056 54.170 -545.836 1.00 40.31 219 GLY B O 1
ATOM 4101 N N . PHE B 1 220 ? 14.466 54.163 -543.664 1.00 39.73 220 PHE B N 1
ATOM 4102 C CA . PHE B 1 220 ? 15.729 54.718 -543.191 1.00 40.38 220 PHE B CA 1
ATOM 4103 C C . PHE B 1 220 ? 16.917 54.029 -543.854 1.00 38.91 220 PHE B C 1
ATOM 4104 O O . PHE B 1 220 ? 17.748 54.679 -544.488 1.00 39.33 220 PHE B O 1
ATOM 4112 N N . LYS B 1 221 ? 16.990 52.711 -543.704 1.00 38.87 221 LYS B N 1
ATOM 4113 C CA . LYS B 1 221 ? 18.093 51.938 -544.257 1.00 41.20 221 LYS B CA 1
ATOM 4114 C C . LYS B 1 221 ? 18.404 52.263 -545.721 1.00 40.54 221 LYS B C 1
ATOM 4115 O O . LYS B 1 221 ? 19.527 52.046 -546.180 1.00 41.43 221 LYS B O 1
ATOM 4121 N N . TYR B 1 222 ? 17.420 52.787 -546.451 1.00 39.02 222 TYR B N 1
ATOM 4122 C CA . TYR B 1 222 ? 17.616 53.097 -547.869 1.00 37.39 222 TYR B CA 1
ATOM 4123 C C . TYR B 1 222 ? 17.652 54.573 -548.183 1.00 35.15 222 TYR B C 1
ATOM 4124 O O . TYR B 1 222 ? 17.476 54.958 -549.330 1.00 37.25 222 TYR B O 1
ATOM 4133 N N . GLY B 1 223 ? 17.863 55.402 -547.171 1.00 32.88 223 GLY B N 1
ATOM 4134 C CA . GLY B 1 223 ? 17.899 56.833 -547.408 1.00 30.49 223 GLY B CA 1
ATOM 4135 C C . GLY B 1 223 ? 16.558 57.377 -547.858 1.00 28.48 223 GLY B C 1
ATOM 4136 O O . GLY B 1 223 ? 16.496 58.399 -548.539 1.00 28.88 223 GLY B O 1
ATOM 4137 N N . ALA B 1 224 ? 15.478 56.709 -547.457 1.00 27.51 224 ALA B N 1
ATOM 4138 C CA . ALA B 1 224 ? 14.132 57.130 -547.839 1.00 26.86 224 ALA B CA 1
ATOM 4139 C C . ALA B 1 224 ? 13.170 57.241 -546.654 1.00 24.69 224 ALA B C 1
ATOM 4140 O O . ALA B 1 224 ? 13.346 56.601 -545.630 1.00 24.84 224 ALA B O 1
ATOM 4142 N N . ASN B 1 225 ? 12.139 58.058 -546.812 1.00 26.66 225 ASN B N 1
ATOM 4143 C CA . ASN B 1 225 ? 11.143 58.245 -545.764 1.00 25.03 225 ASN B CA 1
ATOM 4144 C C . ASN B 1 225 ? 10.497 56.939 -545.352 1.00 27.96 225 ASN B C 1
ATOM 4145 O O . ASN B 1 225 ? 10.532 56.560 -544.174 1.00 27.18 225 ASN B O 1
ATOM 4150 N N . PHE B 1 226 ? 9.925 56.236 -546.323 1.00 27.99 226 PHE B N 1
ATOM 4151 C CA . PHE B 1 226 ? 9.248 54.991 -546.016 1.00 30.61 226 PHE B CA 1
ATOM 4152 C C . PHE B 1 226 ? 9.648 53.771 -546.829 1.00 32.61 226 PHE B C 1
ATOM 4153 O O . PHE B 1 226 ? 10.274 53.851 -547.885 1.00 32.86 226 PHE B O 1
ATOM 4161 N N . ARG B 1 227 ? 9.221 52.635 -546.301 1.00 33.51 227 ARG B N 1
ATOM 4162 C CA . ARG B 1 227 ? 9.431 51.315 -546.863 1.00 34.71 227 ARG B CA 1
ATOM 4163 C C . ARG B 1 227 ? 7.966 50.865 -546.869 1.00 35.01 227 ARG B C 1
ATOM 4164 O O . ARG B 1 227 ? 7.328 50.846 -545.809 1.00 35.64 227 ARG B O 1
ATOM 4172 N N . VAL B 1 228 ? 7.410 50.537 -548.031 1.00 32.94 228 VAL B N 1
ATOM 4173 C CA . VAL B 1 228 ? 6.003 50.146 -548.059 1.00 33.70 228 VAL B CA 1
ATOM 4174 C C . VAL B 1 228 ? 5.699 48.741 -548.558 1.00 34.09 228 VAL B C 1
ATOM 4175 O O . VAL B 1 228 ? 6.066 48.381 -549.675 1.00 33.82 228 VAL B O 1
ATOM 4179 N N . TYR B 1 229 ? 5.009 47.964 -547.724 1.00 33.12 229 TYR B N 1
ATOM 4180 C CA . TYR B 1 229 ? 4.625 46.603 -548.076 1.00 34.86 229 TYR B CA 1
ATOM 4181 C C . TYR B 1 229 ? 3.178 46.642 -548.546 1.00 37.36 229 TYR B C 1
ATOM 4182 O O . TYR B 1 229 ? 2.328 47.262 -547.900 1.00 38.89 229 TYR B O 1
ATOM 4191 N N . LEU B 1 230 ? 2.895 45.965 -549.653 1.00 38.55 230 LEU B N 1
ATOM 4192 C CA . LEU B 1 230 ? 1.552 45.947 -550.210 1.00 40.21 230 LEU B CA 1
ATOM 4193 C C . LEU B 1 230 ? 0.700 44.763 -549.753 1.00 42.39 230 LEU B C 1
ATOM 4194 O O . LEU B 1 230 ? -0.510 44.898 -549.581 1.00 42.00 230 LEU B O 1
ATOM 4199 N N . GLY B 1 231 ? 1.328 43.608 -549.555 1.00 46.39 231 GLY B N 1
ATOM 4200 C CA . GLY B 1 231 ? 0.586 42.424 -549.135 1.00 51.15 231 GLY B CA 1
ATOM 4201 C C . GLY B 1 231 ? 0.383 42.257 -547.637 1.00 53.73 231 GLY B C 1
ATOM 4202 O O . GLY B 1 231 ? 1.036 42.923 -546.838 1.00 53.90 231 GLY B O 1
ATOM 4203 N N . ARG B 1 232 ? -0.521 41.355 -547.251 1.00 20.00 232 ARG B N 1
ATOM 4204 C CA . ARG B 1 232 ? -0.825 41.100 -545.848 1.00 20.00 232 ARG B CA 1
ATOM 4205 C C . ARG B 1 232 ? 0.392 40.549 -545.113 1.00 20.00 232 ARG B C 1
ATOM 4206 O O . ARG B 1 232 ? 0.440 40.577 -543.874 1.00 61.70 232 ARG B O 1
ATOM 4214 N N . ASP B 1 233 ? 1.354 40.042 -545.862 1.00 62.40 233 ASP B N 1
ATOM 4215 C CA . ASP B 1 233 ? 2.571 39.513 -545.266 1.00 64.30 233 ASP B CA 1
ATOM 4216 C C . ASP B 1 233 ? 3.696 39.388 -546.287 1.00 64.03 233 ASP B C 1
ATOM 4217 O O . ASP B 1 233 ? 4.101 38.281 -546.655 1.00 64.73 233 ASP B O 1
ATOM 4222 N N . SER B 1 234 ? 4.193 40.529 -546.753 1.00 63.33 234 SER B N 1
ATOM 4223 C CA . SER B 1 234 ? 5.284 40.535 -547.715 1.00 62.03 234 SER B CA 1
ATOM 4224 C C . SER B 1 234 ? 6.556 40.440 -546.895 1.00 61.97 234 SER B C 1
ATOM 4225 O O . SER B 1 234 ? 6.617 40.970 -545.789 1.00 63.12 234 SER B O 1
ATOM 4228 N N . GLN B 1 235 ? 7.566 39.754 -547.416 1.00 62.32 235 GLN B N 1
ATOM 4229 C CA . GLN B 1 235 ? 8.827 39.632 -546.691 1.00 62.56 235 GLN B CA 1
ATOM 4230 C C . GLN B 1 235 ? 9.658 40.874 -546.922 1.00 61.33 235 GLN B C 1
ATOM 4231 O O . GLN B 1 235 ? 10.468 41.258 -546.081 1.00 61.49 235 GLN B O 1
ATOM 4237 N N . HIS B 1 236 ? 9.442 41.503 -548.071 1.00 60.22 236 HIS B N 1
ATOM 4238 C CA . HIS B 1 236 ? 10.188 42.698 -548.441 1.00 58.93 236 HIS B CA 1
ATOM 4239 C C . HIS B 1 236 ? 9.259 43.763 -549.028 1.00 56.19 236 HIS B C 1
ATOM 4240 O O . HIS B 1 236 ? 8.371 43.464 -549.827 1.00 56.03 236 HIS B O 1
ATOM 4247 N N . ALA B 1 237 ? 9.462 45.007 -548.619 1.00 52.69 237 ALA B N 1
ATOM 4248 C CA . ALA B 1 237 ? 8.641 46.101 -549.110 1.00 49.65 237 ALA B CA 1
ATOM 4249 C C . ALA B 1 237 ? 8.870 46.322 -550.598 1.00 47.73 237 ALA B C 1
ATOM 4250 O O . ALA B 1 237 ? 9.998 46.535 -551.035 1.00 47.33 237 ALA B O 1
ATOM 4252 N N . GLU B 1 238 ? 7.793 46.278 -551.371 1.00 45.50 238 GLU B N 1
ATOM 4253 C CA . GLU B 1 238 ? 7.877 46.489 -552.805 1.00 44.90 238 GLU B CA 1
ATOM 4254 C C . GLU B 1 238 ? 8.335 47.911 -553.149 1.00 43.14 238 GLU B C 1
ATOM 4255 O O . GLU B 1 238 ? 9.160 48.109 -554.045 1.00 42.80 238 GLU B O 1
ATOM 4261 N N . TYR B 1 239 ? 7.806 48.893 -552.424 1.00 41.73 239 TYR B N 1
ATOM 4262 C CA . TYR B 1 239 ? 8.118 50.297 -552.677 1.00 40.33 239 TYR B CA 1
ATOM 4263 C C . TYR B 1 239 ? 9.029 50.970 -551.684 1.00 40.10 239 TYR B C 1
ATOM 4264 O O . TYR B 1 239 ? 9.194 50.533 -550.550 1.00 40.95 239 TYR B O 1
ATOM 4273 N N . LEU B 1 240 ? 9.592 52.077 -552.146 1.00 38.54 240 LEU B N 1
ATOM 4274 C CA . LEU B 1 240 ? 10.460 52.941 -551.363 1.00 34.40 240 LEU B CA 1
ATOM 4275 C C . LEU B 1 240 ? 9.776 54.272 -551.650 1.00 33.46 240 LEU B C 1
ATOM 4276 O O . LEU B 1 240 ? 9.558 54.618 -552.815 1.00 34.37 240 LEU B O 1
ATOM 4281 N N . VAL B 1 241 ? 9.400 54.998 -550.607 1.00 31.25 241 VAL B N 1
ATOM 4282 C CA . VAL B 1 241 ? 8.713 56.266 -550.795 1.00 30.40 241 VAL B CA 1
ATOM 4283 C C . VAL B 1 241 ? 9.416 57.402 -550.067 1.00 32.11 241 VAL B C 1
ATOM 4284 O O . VAL B 1 241 ? 9.778 57.266 -548.897 1.00 32.91 241 VAL B O 1
ATOM 4288 N N . SER B 1 242 ? 9.593 58.520 -550.766 1.00 32.20 242 SER B N 1
ATOM 4289 C CA . SER B 1 242 ? 10.238 59.700 -550.208 1.00 31.71 242 SER B CA 1
ATOM 4290 C C . SER B 1 242 ? 9.435 60.939 -550.584 1.00 32.84 242 SER B C 1
ATOM 4291 O O . SER B 1 242 ? 9.056 61.117 -551.746 1.00 34.05 242 SER B O 1
ATOM 4294 N N . VAL B 1 243 ? 9.259 61.841 -549.666 1.00 31.50 243 VAL B N 1
ATOM 4295 C CA . VAL B 1 243 ? 8.584 63.075 -549.892 1.00 33.52 243 VAL B CA 1
ATOM 4296 C C . VAL B 1 243 ? 9.542 64.141 -550.293 1.00 35.27 243 VAL B C 1
ATOM 4297 O O . VAL B 1 243 ? 10.453 64.385 -549.602 1.00 34.43 243 VAL B O 1
ATOM 4301 N N . MET B 1 244 ? 9.327 64.733 -551.451 1.00 39.49 244 MET B N 1
ATOM 4302 C CA . MET B 1 244 ? 10.275 65.609 -552.153 1.00 43.49 244 MET B CA 1
ATOM 4303 C C . MET B 1 244 ? 10.298 66.994 -551.515 1.00 47.18 244 MET B C 1
ATOM 4304 O O . MET B 1 244 ? 9.269 67.624 -551.343 1.00 45.90 244 MET B O 1
ATOM 4309 N N . PRO B 1 245 ? 11.494 67.433 -551.147 1.00 50.29 245 PRO B N 1
ATOM 4310 C CA . PRO B 1 245 ? 11.716 68.685 -550.495 1.00 53.37 245 PRO B CA 1
ATOM 4311 C C . PRO B 1 245 ? 11.643 69.873 -551.395 1.00 58.36 245 PRO B C 1
ATOM 4312 O O . PRO B 1 245 ? 11.131 69.830 -552.497 1.00 59.53 245 PRO B O 1
ATOM 4316 N N . GLU B 1 246 ? 12.156 70.975 -550.905 1.00 63.38 246 GLU B N 1
ATOM 4317 C CA . GLU B 1 246 ? 12.284 72.177 -551.704 1.00 67.84 246 GLU B CA 1
ATOM 4318 C C . GLU B 1 246 ? 12.912 71.847 -553.066 1.00 69.69 246 GLU B C 1
ATOM 4319 O O . GLU B 1 246 ? 12.259 71.853 -554.128 1.00 70.78 246 GLU B O 1
ATOM 4325 N N . GLU B 1 247 ? 14.163 71.441 -552.977 1.00 70.29 247 GLU B N 1
ATOM 4326 C CA . GLU B 1 247 ? 15.296 72.303 -552.761 1.00 69.73 247 GLU B CA 1
ATOM 4327 C C . GLU B 1 247 ? 16.044 71.260 -553.467 1.00 68.28 247 GLU B C 1
ATOM 4328 O O . GLU B 1 247 ? 17.191 71.027 -553.249 1.00 69.50 247 GLU B O 1
ATOM 4334 N N . GLU B 1 248 ? 15.310 70.675 -554.393 1.00 64.91 248 GLU B N 1
ATOM 4335 C CA . GLU B 1 248 ? 15.412 69.287 -554.826 1.00 61.41 248 GLU B CA 1
ATOM 4336 C C . GLU B 1 248 ? 16.145 69.178 -556.159 1.00 57.38 248 GLU B C 1
ATOM 4337 O O . GLU B 1 248 ? 15.572 69.438 -557.217 1.00 57.32 248 GLU B O 1
ATOM 4343 N N . ARG B 1 249 ? 17.415 68.792 -556.100 1.00 53.02 249 ARG B N 1
ATOM 4344 C CA . ARG B 1 249 ? 18.214 68.598 -557.305 1.00 48.95 249 ARG B CA 1
ATOM 4345 C C . ARG B 1 249 ? 17.910 67.254 -557.957 1.00 46.34 249 ARG B C 1
ATOM 4346 O O . ARG B 1 249 ? 17.231 66.409 -557.374 1.00 45.99 249 ARG B O 1
ATOM 4354 N N . TRP B 1 250 ? 18.418 67.063 -559.171 1.00 43.14 250 TRP B N 1
ATOM 4355 C CA . TRP B 1 250 ? 18.066 65.898 -559.974 1.00 41.36 250 TRP B CA 1
ATOM 4356 C C . TRP B 1 250 ? 18.803 64.653 -559.492 1.00 40.94 250 TRP B C 1
ATOM 4357 O O . TRP B 1 250 ? 18.266 63.546 -559.536 1.00 39.24 250 TRP B O 1
ATOM 4368 N N . TYR B 1 251 ? 20.036 64.842 -559.034 1.00 40.08 251 TYR B N 1
ATOM 4369 C CA . TYR B 1 251 ? 20.874 63.731 -558.616 1.00 40.14 251 TYR B CA 1
ATOM 4370 C C . TYR B 1 251 ? 20.212 62.975 -557.463 1.00 40.43 251 TYR B C 1
ATOM 4371 O O . TYR B 1 251 ? 20.522 61.805 -557.215 1.00 39.18 251 TYR B O 1
ATOM 4380 N N . SER B 1 252 ? 19.286 63.633 -556.768 1.00 40.86 252 SER B N 1
ATOM 4381 C CA . SER B 1 252 ? 18.582 62.991 -555.659 1.00 41.60 252 SER B CA 1
ATOM 4382 C C . SER B 1 252 ? 17.740 61.851 -556.194 1.00 41.15 252 SER B C 1
ATOM 4383 O O . SER B 1 252 ? 17.725 60.749 -555.639 1.00 42.34 252 SER B O 1
ATOM 4386 N N . ILE B 1 253 ? 17.034 62.124 -557.282 1.00 39.69 253 ILE B N 1
ATOM 4387 C CA . ILE B 1 253 ? 16.179 61.121 -557.887 1.00 38.11 253 ILE B CA 1
ATOM 4388 C C . ILE B 1 253 ? 17.027 60.020 -558.467 1.00 38.59 253 ILE B C 1
ATOM 4389 O O . ILE B 1 253 ? 16.731 58.837 -558.298 1.00 40.53 253 ILE B O 1
ATOM 4394 N N . SER B 1 254 ? 18.088 60.415 -559.155 1.00 36.29 254 SER B N 1
ATOM 4395 C CA . SER B 1 254 ? 18.984 59.443 -559.741 1.00 35.48 254 SER B CA 1
ATOM 4396 C C . SER B 1 254 ? 19.463 58.510 -558.630 1.00 34.72 254 SER B C 1
ATOM 4397 O O . SER B 1 254 ? 19.390 57.294 -558.764 1.00 32.66 254 SER B O 1
ATOM 4400 N N . ARG B 1 255 ? 19.945 59.086 -557.531 1.00 34.90 255 ARG B N 1
ATOM 4401 C CA . ARG B 1 255 ? 20.408 58.279 -556.408 1.00 34.63 255 ARG B CA 1
ATOM 4402 C C . ARG B 1 255 ? 19.293 57.327 -555.955 1.00 33.31 255 ARG B C 1
ATOM 4403 O O . ARG B 1 255 ? 19.508 56.115 -555.847 1.00 31.45 255 ARG B O 1
ATOM 4411 N N . GLY B 1 256 ? 18.107 57.886 -555.704 1.00 30.10 256 GLY B N 1
ATOM 4412 C CA . GLY B 1 256 ? 16.964 57.094 -555.274 1.00 28.78 256 GLY B CA 1
ATOM 4413 C C . GLY B 1 256 ? 16.663 55.899 -556.165 1.00 29.49 256 GLY B C 1
ATOM 4414 O O . GLY B 1 256 ? 16.403 54.794 -555.672 1.00 31.12 256 GLY B O 1
ATOM 4415 N N . VAL B 1 257 ? 16.682 56.101 -557.479 1.00 29.33 257 VAL B N 1
ATOM 4416 C CA . VAL B 1 257 ? 16.425 55.003 -558.407 1.00 29.40 257 VAL B CA 1
ATOM 4417 C C . VAL B 1 257 ? 17.554 53.974 -558.315 1.00 29.84 257 VAL B C 1
ATOM 4418 O O . VAL B 1 257 ? 17.312 52.770 -558.346 1.00 29.20 257 VAL B O 1
ATOM 4422 N N . ARG B 1 258 ? 18.793 54.442 -558.194 1.00 31.75 258 ARG B N 1
ATOM 4423 C CA . ARG B 1 258 ? 19.901 53.509 -558.070 1.00 33.83 258 ARG B CA 1
ATOM 4424 C C . ARG B 1 258 ? 19.651 52.672 -556.815 1.00 34.92 258 ARG B C 1
ATOM 4425 O O . ARG B 1 258 ? 19.710 51.439 -556.857 1.00 33.70 258 ARG B O 1
ATOM 4433 N N . VAL B 1 259 ? 19.353 53.351 -555.705 1.00 35.95 259 VAL B N 1
ATOM 4434 C CA . VAL B 1 259 ? 19.067 52.676 -554.441 1.00 37.67 259 VAL B CA 1
ATOM 4435 C C . VAL B 1 259 ? 17.942 51.643 -554.573 1.00 38.61 259 VAL B C 1
ATOM 4436 O O . VAL B 1 259 ? 18.146 50.467 -554.279 1.00 39.61 259 VAL B O 1
ATOM 4440 N N . ALA B 1 260 ? 16.762 52.080 -555.010 1.00 39.82 260 ALA B N 1
ATOM 4441 C CA . ALA B 1 260 ? 15.617 51.174 -555.160 1.00 41.61 260 ALA B CA 1
ATOM 4442 C C . ALA B 1 260 ? 15.949 49.947 -556.007 1.00 43.97 260 ALA B C 1
ATOM 4443 O O . ALA B 1 260 ? 15.775 48.808 -555.574 1.00 44.01 260 ALA B O 1
ATOM 4445 N N . SER B 1 261 ? 16.418 50.183 -557.223 1.00 46.42 261 SER B N 1
ATOM 4446 C CA . SER B 1 261 ? 16.782 49.095 -558.118 1.00 49.20 261 SER B CA 1
ATOM 4447 C C . SER B 1 261 ? 17.661 48.108 -557.371 1.00 50.87 261 SER B C 1
ATOM 4448 O O . SER B 1 261 ? 17.407 46.901 -557.357 1.00 50.52 261 SER B O 1
ATOM 4451 N N . SER B 1 262 ? 18.700 48.654 -556.751 1.00 53.03 262 SER B N 1
ATOM 4452 C CA . SER B 1 262 ? 19.670 47.891 -555.983 1.00 54.22 262 SER B CA 1
ATOM 4453 C C . SER B 1 262 ? 19.054 46.867 -555.040 1.00 54.74 262 SER B C 1
ATOM 4454 O O . SER B 1 262 ? 19.631 45.806 -554.804 1.00 56.13 262 SER B O 1
ATOM 4457 N N . VAL B 1 263 ? 17.883 47.183 -554.499 1.00 54.87 263 VAL B N 1
ATOM 4458 C CA . VAL B 1 263 ? 17.234 46.284 -553.556 1.00 54.20 263 VAL B CA 1
ATOM 4459 C C . VAL B 1 263 ? 15.924 45.656 -554.023 1.00 54.04 263 VAL B C 1
ATOM 4460 O O . VAL B 1 263 ? 15.117 45.259 -553.193 1.00 54.90 263 VAL B O 1
ATOM 4464 N N . ARG B 1 264 ? 15.695 45.573 -555.330 1.00 53.21 264 ARG B N 1
ATOM 4465 C CA . ARG B 1 264 ? 14.466 44.951 -555.827 1.00 53.13 264 ARG B CA 1
ATOM 4466 C C . ARG B 1 264 ? 13.202 45.814 -555.690 1.00 50.28 264 ARG B C 1
ATOM 4467 O O . ARG B 1 264 ? 12.107 45.375 -556.043 1.00 52.02 264 ARG B O 1
ATOM 4475 N N . LYS B 1 265 ? 13.346 47.045 -555.210 1.00 45.82 265 LYS B N 1
ATOM 4476 C CA . LYS B 1 265 ? 12.186 47.915 -555.017 1.00 40.63 265 LYS B CA 1
ATOM 4477 C C . LYS B 1 265 ? 11.984 49.027 -556.069 1.00 39.47 265 LYS B C 1
ATOM 4478 O O . LYS B 1 265 ? 12.844 49.268 -556.923 1.00 38.23 265 LYS B O 1
ATOM 4484 N N . THR B 1 266 ? 10.834 49.695 -556.007 1.00 35.93 266 THR B N 1
ATOM 4485 C CA . THR B 1 266 ? 10.532 50.776 -556.938 1.00 35.79 266 THR B CA 1
ATOM 4486 C C . THR B 1 266 ? 10.612 52.122 -556.209 1.00 33.11 266 THR B C 1
ATOM 4487 O O . THR B 1 266 ? 9.945 52.327 -555.199 1.00 33.79 266 THR B O 1
ATOM 4491 N N . MET B 1 267 ? 11.419 53.043 -556.718 1.00 30.80 267 MET B N 1
ATOM 4492 C CA . MET B 1 267 ? 11.543 54.334 -556.057 1.00 28.60 267 MET B CA 1
ATOM 4493 C C . MET B 1 267 ? 10.308 55.167 -556.359 1.00 27.81 267 MET B C 1
ATOM 4494 O O . MET B 1 267 ? 9.953 55.366 -557.518 1.00 29.51 267 MET B O 1
ATOM 4499 N N . ILE B 1 268 ? 9.650 55.640 -555.303 1.00 26.94 268 ILE B N 1
ATOM 4500 C CA . ILE B 1 268 ? 8.434 56.444 -555.429 1.00 25.63 268 ILE B CA 1
ATOM 4501 C C . ILE B 1 268 ? 8.582 57.770 -554.693 1.00 26.14 268 ILE B C 1
ATOM 4502 O O . ILE B 1 268 ? 9.062 57.806 -553.566 1.00 23.39 268 ILE B O 1
ATOM 4507 N N . TYR B 1 269 ? 8.149 58.854 -555.328 1.00 29.03 269 TYR B N 1
ATOM 4508 C CA . TYR B 1 269 ? 8.206 60.174 -554.718 1.00 28.76 269 TYR B CA 1
ATOM 4509 C C . TYR B 1 269 ? 6.796 60.642 -554.459 1.00 31.28 269 TYR B C 1
ATOM 4510 O O . TYR B 1 269 ? 5.948 60.625 -555.355 1.00 32.41 269 TYR B O 1
ATOM 4519 N N . ALA B 1 270 ? 6.542 61.054 -553.224 1.00 30.30 270 ALA B N 1
ATOM 4520 C CA . ALA B 1 270 ? 5.216 61.494 -552.853 1.00 30.86 270 ALA B CA 1
ATOM 4521 C C . ALA B 1 270 ? 5.184 62.984 -552.575 1.00 32.89 270 ALA B C 1
ATOM 4522 O O . ALA B 1 270 ? 6.220 63.609 -552.344 1.00 34.54 270 ALA B O 1
ATOM 4524 N N . SER B 1 271 ? 3.984 63.547 -552.582 1.00 31.45 271 SER B N 1
ATOM 4525 C CA . SER B 1 271 ? 3.836 64.959 -552.332 1.00 34.40 271 SER B CA 1
ATOM 4526 C C . SER B 1 271 ? 2.383 65.386 -552.321 1.00 33.90 271 SER B C 1
ATOM 4527 O O . SER B 1 271 ? 1.517 64.704 -552.871 1.00 33.15 271 SER B O 1
ATOM 4530 N N . ILE B 1 272 ? 2.125 66.521 -551.680 1.00 34.30 272 ILE B N 1
ATOM 4531 C CA . ILE B 1 272 ? 0.786 67.076 -551.651 1.00 35.21 272 ILE B CA 1
ATOM 4532 C C . ILE B 1 272 ? 0.722 68.043 -552.832 1.00 35.61 272 ILE B C 1
ATOM 4533 O O . ILE B 1 272 ? 1.248 69.154 -552.778 1.00 35.68 272 ILE B O 1
ATOM 4538 N N . TYR B 1 273 ? 0.096 67.586 -553.907 1.00 36.50 273 TYR B N 1
ATOM 4539 C CA . TYR B 1 273 ? -0.044 68.363 -555.127 1.00 37.41 273 TYR B CA 1
ATOM 4540 C C . TYR B 1 273 ? -1.520 68.754 -555.240 1.00 37.94 273 TYR B C 1
ATOM 4541 O O . TYR B 1 273 ? -2.404 67.911 -555.062 1.00 37.51 273 TYR B O 1
ATOM 4550 N N . LYS B 1 274 ? -1.782 70.031 -555.515 1.00 37.36 274 LYS B N 1
ATOM 4551 C CA . LYS B 1 274 ? -3.148 70.532 -555.637 1.00 36.72 274 LYS B CA 1
ATOM 4552 C C . LYS B 1 274 ? -4.035 69.977 -554.527 1.00 38.03 274 LYS B C 1
ATOM 4553 O O . LYS B 1 274 ? -5.094 69.389 -554.782 1.00 38.82 274 LYS B O 1
ATOM 4559 N N . ASN B 1 275 ? -3.573 70.165 -553.294 1.00 37.77 275 ASN B N 1
ATOM 4560 C CA . ASN B 1 275 ? -4.270 69.732 -552.090 1.00 37.59 275 ASN B CA 1
ATOM 4561 C C . ASN B 1 275 ? -4.563 68.228 -552.010 1.00 34.37 275 ASN B C 1
ATOM 4562 O O . ASN B 1 275 ? -5.527 67.822 -551.364 1.00 34.87 275 ASN B O 1
ATOM 4567 N N . GLU B 1 276 ? -3.742 67.407 -552.663 1.00 29.47 276 GLU B N 1
ATOM 4568 C CA . GLU B 1 276 ? -3.922 65.953 -552.632 1.00 26.48 276 GLU B CA 1
ATOM 4569 C C . GLU B 1 276 ? -2.599 65.186 -552.631 1.00 26.38 276 GLU B C 1
ATOM 4570 O O . GLU B 1 276 ? -1.644 65.542 -553.329 1.00 24.72 276 GLU B O 1
ATOM 4576 N N . VAL B 1 277 ? -2.541 64.117 -551.850 1.00 25.46 277 VAL B N 1
ATOM 4577 C CA . VAL B 1 277 ? -1.331 63.312 -551.809 1.00 25.19 277 VAL B CA 1
ATOM 4578 C C . VAL B 1 277 ? -1.277 62.505 -553.102 1.00 26.56 277 VAL B C 1
ATOM 4579 O O . VAL B 1 277 ? -2.183 61.725 -553.397 1.00 27.24 277 VAL B O 1
ATOM 4583 N N . ARG B 1 278 ? -0.230 62.714 -553.889 1.00 26.49 278 ARG B N 1
ATOM 4584 C CA . ARG B 1 278 ? -0.082 61.984 -555.139 1.00 25.54 278 ARG B CA 1
ATOM 4585 C C . ARG B 1 278 ? 1.307 61.366 -555.211 1.00 25.76 278 ARG B C 1
ATOM 4586 O O . ARG B 1 278 ? 2.249 61.860 -554.597 1.00 25.18 278 ARG B O 1
ATOM 4594 N N . TYR B 1 279 ? 1.413 60.260 -555.934 1.00 26.25 279 TYR B N 1
ATOM 4595 C CA . TYR B 1 279 ? 2.660 59.526 -556.034 1.00 26.34 279 TYR B CA 1
ATOM 4596 C C . TYR B 1 279 ? 3.117 59.326 -557.459 1.00 26.96 279 TYR B C 1
ATOM 4597 O O . TYR B 1 279 ? 2.304 59.196 -558.367 1.00 27.56 279 TYR B O 1
ATOM 4606 N N . VAL B 1 280 ? 4.429 59.270 -557.641 1.00 27.53 280 VAL B N 1
ATOM 4607 C CA . VAL B 1 280 ? 5.013 59.066 -558.958 1.00 26.99 280 VAL B CA 1
ATOM 4608 C C . VAL B 1 280 ? 6.211 58.139 -558.856 1.00 28.03 280 VAL B C 1
ATOM 4609 O O . VAL B 1 280 ? 7.164 58.409 -558.120 1.00 27.26 280 VAL B O 1
ATOM 4613 N N . ALA B 1 281 ? 6.148 57.038 -559.593 1.00 30.09 281 ALA B N 1
ATOM 4614 C CA . ALA B 1 281 ? 7.225 56.068 -559.607 1.00 31.67 281 ALA B CA 1
ATOM 4615 C C . ALA B 1 281 ? 8.240 56.443 -560.669 1.00 34.12 281 ALA B C 1
ATOM 4616 O O . ALA B 1 281 ? 7.878 56.732 -561.811 1.00 36.77 281 ALA B O 1
ATOM 4618 N N . LEU B 1 282 ? 9.512 56.459 -560.295 1.00 35.07 282 LEU B N 1
ATOM 4619 C CA . LEU B 1 282 ? 10.557 56.751 -561.260 1.00 36.70 282 LEU B CA 1
ATOM 4620 C C . LEU B 1 282 ? 11.373 55.491 -561.431 1.00 36.40 282 LEU B C 1
ATOM 4621 O O . LEU B 1 282 ? 11.868 54.923 -560.453 1.00 35.98 282 LEU B O 1
ATOM 4626 N N . LYS B 1 283 ? 11.489 55.052 -562.679 1.00 36.67 283 LYS B N 1
ATOM 4627 C CA . LYS B 1 283 ? 12.208 53.829 -563.010 1.00 39.02 283 LYS B CA 1
ATOM 4628 C C . LYS B 1 283 ? 13.281 54.042 -564.066 1.00 39.31 283 LYS B C 1
ATOM 4629 O O . LYS B 1 283 ? 13.301 55.059 -564.759 1.00 38.64 283 LYS B O 1
ATOM 4635 N N . ARG B 1 284 ? 14.175 53.071 -564.183 1.00 40.08 284 ARG B N 1
ATOM 4636 C CA . ARG B 1 284 ? 15.211 53.140 -565.193 1.00 42.54 284 ARG B CA 1
ATOM 4637 C C . ARG B 1 284 ? 14.644 52.412 -566.408 1.00 41.11 284 ARG B C 1
ATOM 4638 O O . ARG B 1 284 ? 14.099 51.321 -566.276 1.00 39.61 284 ARG B O 1
ATOM 4646 N N . VAL B 1 285 ? 14.740 53.023 -567.584 1.00 42.43 285 VAL B N 1
ATOM 4647 C CA . VAL B 1 285 ? 14.223 52.387 -568.796 1.00 43.59 285 VAL B CA 1
ATOM 4648 C C . VAL B 1 285 ? 15.366 51.747 -569.567 1.00 45.05 285 VAL B C 1
ATOM 4649 O O . VAL B 1 285 ? 16.384 52.389 -569.825 1.00 46.69 285 VAL B O 1
ATOM 4653 N N . LYS B 1 286 ? 15.199 50.479 -569.933 1.00 47.79 286 LYS B N 1
ATOM 4654 C CA . LYS B 1 286 ? 16.240 49.759 -570.658 1.00 50.26 286 LYS B CA 1
ATOM 4655 C C . LYS B 1 286 ? 15.852 49.176 -572.022 1.00 51.11 286 LYS B C 1
ATOM 4656 O O . LYS B 1 286 ? 16.673 48.541 -572.683 1.00 50.88 286 LYS B O 1
ATOM 4662 N N . ASP B 1 287 ? 14.611 49.385 -572.448 1.00 52.46 287 ASP B N 1
ATOM 4663 C CA . ASP B 1 287 ? 14.178 48.876 -573.747 1.00 53.80 287 ASP B CA 1
ATOM 4664 C C . ASP B 1 287 ? 14.209 50.012 -574.765 1.00 53.79 287 ASP B C 1
ATOM 4665 O O . ASP B 1 287 ? 13.317 50.161 -575.598 1.00 54.27 287 ASP B O 1
ATOM 4670 N N . ILE B 1 288 ? 15.258 50.816 -574.662 1.00 53.58 288 ILE B N 1
ATOM 4671 C CA . ILE B 1 288 ? 15.509 51.953 -575.533 1.00 54.32 288 ILE B CA 1
ATOM 4672 C C . ILE B 1 288 ? 16.983 52.217 -575.288 1.00 56.33 288 ILE B C 1
ATOM 4673 O O . ILE B 1 288 ? 17.430 52.182 -574.141 1.00 59.97 288 ILE B O 1
ATOM 4678 N N . ILE B 1 289 ? 17.739 52.473 -576.350 1.00 57.34 289 ILE B N 1
ATOM 4679 C CA . ILE B 1 289 ? 19.185 52.685 -576.240 1.00 59.16 289 ILE B CA 1
ATOM 4680 C C . ILE B 1 289 ? 19.859 51.456 -575.614 1.00 60.69 289 ILE B C 1
ATOM 4681 O O . ILE B 1 289 ? 19.143 50.586 -575.067 1.00 59.76 289 ILE B O 1
#

Sequence (577 aa):
MEQGICGSHVFFIEDGKSKNYIIGKYKIGYLSGDNLILDPYECLYLYFKGRISFQNSDSFRDLFDTVTFDRYVAYEILKNKGYRVKEDSGLIYFRKGTEKPLSLRVMREYDRIQFSDLVENPVDYYFTVDEEGDPTVYSSQEIFPGGRNLVSPVSAPVVRMGGRSFGAGDLEWWIGTAFHGFRLLTENEANYISGNHSASQVDMVYSDLVGRGCIVKTGFKYGANFRVYLGRDSQHAEYLVSVMPEEERWYSISRGVRVASSVRKTMIYASIYKNEVRYVALKRVKDIIEQGICGSHVFFIEDGKSKNYIIGKYKIGYLSGDNLILDPYECLYLYFKGRISFQNSDSFRDLFDTVTFDRYVAYEILKNKGYRVKEDSGLIYFRKGTEKPLSLRVMREYDRIQFSDLVENPVDYYFTVDEEGDPTVYSSQEIFPGGRNLVSPVSAPVVRMGGRSFGAGDLEWWIGTAFHGFRLLTENEANYISGNHSASQVDMVYSDLVGRGCIVKTGFKYGANFRVYLGRDSQHAEYLVSVMPEEERWYSISRGVRVASSVRKTMIYASIYKNEVRYVALKRVKDII

Organism: Thermoplasma acidophilum (strain ATCC 25905 / DSM 1728 / JCM 9062 / NBRC 15155 / AMRC-C165) (NCBI:txid273075)

Solvent-accessible surface area: 26840 Å² total; per-residue (Å²): 139,67,64,0,53,0,73,98,42,34,0,46,0,46,94,69,77,52,22,101,106,1,46,40,124,26,106,10,18,135,86,50,76,116,40,0,47,2,41,46,27,25,0,0,12,0,69,28,64,44,95,6,36,28,122,86,103,97,2,19,125,65,6,0,84,97,7,21,2,18,63,0,8,3,0,15,37,10,23,77,90,47,15,132,17,120,40,84,90,56,43,4,55,1,96,103,29,138,93,152,59,53,4,8,69,6,4,43,53,150,21,142,3,95,10,26,52,5,28,98,52,122,12,62,36,2,13,6,8,12,62,29,24,55,51,24,8,2,23,21,84,58,34,130,4,50,18,139,13,163,70,58,134,27,111,19,115,38,43,177,8,2,78,28,16,1,3,53,39,129,2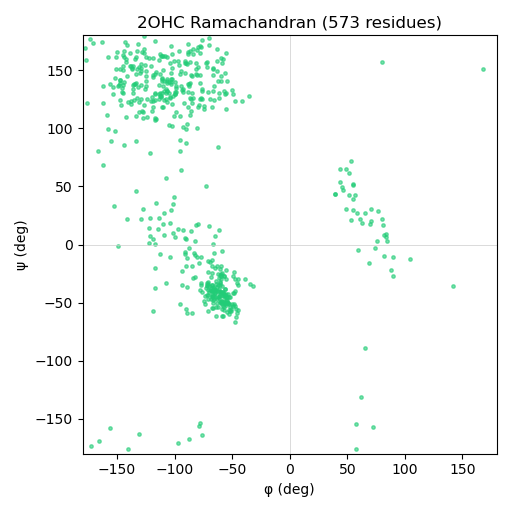2,36,145,14,1,7,36,88,26,80,64,66,25,3,5,14,130,28,4,6,20,20,0,53,54,76,63,90,56,50,48,40,10,72,0,5,19,42,0,5,57,77,5,1,9,1,28,10,0,50,45,43,29,4,53,2,32,0,37,24,2,149,103,23,135,143,1,48,44,0,0,18,18,3,78,131,102,20,94,0,102,27,0,1,85,0,4,34,21,1,49,64,41,213,24,27,3,0,5,0,6,59,29,157,139,101,22,51,2,1,2,1,98,69,21,174,111,22,111,82,101,0,71,2,41,104,33,38,0,78,13,69,116,82,69,49,15,90,62,1,26,51,120,34,110,6,24,131,92,74,56,118,23,0,46,5,42,40,14,21,0,0,12,0,74,35,90,45,61,6,39,28,117,79,102,93,2,29,112,62,2,2,75,86,5,46,2,18,72,0,10,0,0,17,46,4,24,83,109,53,17,93,6,133,22,71,104,11,54,0,88,5,81,58,43,136,99,147,78,21,18,1,92,20,2,92,12,116,42,167,2,96,13,30,38,7,34,113,47,122,16,55,41,2,4,6,5,14,51,16,19,68,42,26,1,11,20,26,118,47,34,141,5,53,23,140,18,134,70,50,136,37,101,23,113,31,24,138,4,0,76,39,13,0,2,45,45,124,18,46,170,28,2,10,46,88,24,75,67,64,21,3,4,14,122,25,4,1,21,21,1,46,51,78,60,92,60,46,66,41,10,54,0,6,17,45,0,3,54,71,5,2,10,1,30,8,0,64,62,50,64,11,54,2,24,0,31,19,3,167,104,27,131,103,1,56,34,0,0,15,21,14,80,141,143,11,64,0,60,23,0,16,85,8,9,53,25,1,79,49,26,144,13,42,5,0,10,0,11,64,24,156,139,108,28,56,2,0,7,2,75,133,15,129,96,5,61